Protein 5MPT (pdb70)

Radius of gyration: 21.92 Å; Cα contacts (8 Å, |Δi|>4): 708; chains: 1; bounding box: 62×50×44 Å

Organism: Monascus purpureus (NCBI:txid5098)

Structure (mmCIF, N/CA/C/O backbone):
data_5MPT
#
_entry.id   5MPT
#
_cell.length_a   98.370
_cell.length_b   98.370
_cell.length_c   133.430
_cell.angle_alpha   90.00
_cell.angle_beta   90.00
_cell.angle_gamma   120.00
#
_symmetry.space_group_name_H-M   'H 3'
#
loop_
_entity.id
_entity.type
_entity.pdbx_description
1 polymer 'Citrinin polyketide synthase'
2 non-polymer S-ADENOSYL-L-HOMOCYSTEINE
3 non-polymer 1,2-ETHANEDIOL
4 water water
#
loop_
_atom_site.group_PDB
_atom_site.id
_atom_site.type_symbol
_atom_site.label_atom_id
_atom_site.label_alt_id
_atom_site.label_comp_id
_atom_site.label_asym_id
_atom_site.label_entity_id
_atom_site.label_seq_id
_atom_site.pdbx_PDB_ins_code
_atom_site.Cartn_x
_atom_site.Cartn_y
_atom_site.Cartn_z
_atom_site.occupancy
_atom_site.B_iso_or_equiv
_atom_site.auth_seq_id
_atom_site.auth_comp_id
_atom_site.auth_asym_id
_atom_site.auth_atom_id
_atom_site.pdbx_PDB_model_num
ATOM 1 N N . LEU A 1 7 ? 20.057 37.101 2.229 1.00 82.98 1785 LEU A N 1
ATOM 2 C CA . LEU A 1 7 ? 18.645 37.469 2.184 1.00 81.54 1785 LEU A CA 1
ATOM 3 C C . LEU A 1 7 ? 18.298 38.499 3.250 1.00 71.33 1785 LEU A C 1
ATOM 4 O O . LEU A 1 7 ? 17.834 38.159 4.345 1.00 69.39 1785 LEU A O 1
ATOM 19 N N . GLY A 1 8 ? 18.530 39.767 2.917 1.00 64.07 1786 GLY A N 1
ATOM 20 C CA . GLY A 1 8 ? 18.130 40.847 3.791 1.00 60.66 1786 GLY A CA 1
ATOM 21 C C . GLY A 1 8 ? 16.628 41.047 3.703 1.00 56.78 1786 GLY A C 1
ATOM 22 O O . GLY A 1 8 ? 16.074 41.223 2.612 1.00 53.45 1786 GLY A O 1
ATOM 26 N N . GLY A 1 9 ? 15.963 40.998 4.857 1.00 54.05 1787 GLY A N 1
ATOM 27 C CA . GLY A 1 9 ? 14.548 41.264 4.953 1.00 46.13 1787 GLY A CA 1
ATOM 28 C C . GLY A 1 9 ? 14.271 42.627 5.568 1.00 36.46 1787 GLY A C 1
ATOM 29 O O . GLY A 1 9 ? 15.152 43.327 6.072 1.00 34.52 1787 GLY A O 1
ATOM 33 N N . SER A 1 10 ? 12.991 42.978 5.529 1.00 30.74 1788 SER A N 1
ATOM 34 C CA . SER A 1 10 ? 12.526 44.252 6.039 1.00 28.85 1788 SER A CA 1
ATOM 35 C C . SER A 1 10 ? 12.836 44.388 7.535 1.00 24.65 1788 SER A C 1
ATOM 36 O O . SER A 1 10 ? 12.955 43.400 8.272 1.00 24.19 1788 SER A O 1
ATOM 44 N N . ILE A 1 11 ? 12.892 45.634 7.992 1.00 24.27 1789 ILE A N 1
ATOM 45 C CA . ILE A 1 11 ? 12.896 45.942 9.420 1.00 23.20 1789 ILE A CA 1
ATOM 46 C C . ILE A 1 11 ? 11.477 45.827 9.951 1.00 24.19 1789 ILE A C 1
ATOM 47 O O . ILE A 1 11 ? 10.530 46.313 9.316 1.00 28.38 1789 ILE A O 1
ATOM 63 N N . LEU A 1 12 ? 11.321 45.251 11.143 1.00 22.61 1790 LEU A N 1
ATOM 64 C CA . LEU A 1 12 ? 9.996 45.022 11.734 1.00 22.67 1790 LEU A CA 1
ATOM 65 C C . LEU A 1 12 ? 10.038 45.433 13.198 1.00 22.84 1790 LEU A C 1
ATOM 66 O O . LEU A 1 12 ? 10.269 44.609 14.084 1.00 24.89 1790 LEU A O 1
ATOM 82 N N . PRO A 1 13 ? 9.896 46.731 13.483 1.00 22.95 1791 PRO A N 1
ATOM 83 C CA . PRO A 1 13 ? 9.954 47.180 14.882 1.00 24.96 1791 PRO A CA 1
ATOM 84 C C . PRO A 1 13 ? 8.803 46.602 15.701 1.00 25.06 1791 PRO A C 1
ATOM 85 O O . PRO A 1 13 ? 7.673 46.461 15.214 1.00 24.35 1791 PRO A O 1
ATOM 96 N N . LYS A 1 14 ? 9.088 46.281 16.972 1.00 25.18 1792 LYS A N 1
ATOM 97 C CA . LYS A 1 14 ? 8.037 45.766 17.841 1.00 28.57 1792 LYS A CA 1
ATOM 98 C C . LYS A 1 14 ? 6.870 46.752 17.968 1.00 26.51 1792 LYS A C 1
ATOM 99 O O . LYS A 1 14 ? 5.709 46.321 18.027 1.00 27.75 1792 LYS A O 1
ATOM 118 N N . SER A 1 15 ? 7.142 48.068 17.982 1.00 27.52 1793 SER A N 1
ATOM 119 C CA . SER A 1 15 ? 6.070 49.053 18.179 1.00 28.01 1793 SER A CA 1
ATOM 120 C C . SER A 1 15 ? 5.076 49.033 17.031 1.00 25.82 1793 SER A C 1
ATOM 121 O O . SER A 1 15 ? 3.893 49.305 17.236 1.00 27.30 1793 SER A O 1
ATOM 129 N N . ALA A 1 16 ? 5.540 48.750 15.816 1.00 22.59 1794 ALA A N 1
ATOM 130 C CA . ALA A 1 16 ? 4.649 48.659 14.671 1.00 22.41 1794 ALA A CA 1
ATOM 131 C C . ALA A 1 16 ? 3.658 47.526 14.856 1.00 22.95 1794 ALA A C 1
ATOM 132 O O . ALA A 1 16 ? 2.466 47.671 14.551 1.00 25.40 1794 ALA A O 1
ATOM 139 N N . ILE A 1 17 ? 4.138 46.396 15.350 1.00 21.29 1795 ILE A N 1
ATOM 140 C CA . ILE A 1 17 ? 3.249 45.266 15.578 1.00 21.66 1795 ILE A CA 1
ATOM 141 C C . ILE A 1 17 ? 2.246 45.596 16.669 1.00 22.15 1795 ILE A C 1
ATOM 142 O O . ILE A 1 17 ? 1.034 45.396 16.514 1.00 23.78 1795 ILE A O 1
ATOM 158 N N . LEU A 1 18 ? 2.747 46.031 17.821 1.00 24.52 1796 LEU A N 1
ATOM 159 C CA . LEU A 1 18 ? 1.887 46.227 18.979 1.00 25.36 1796 LEU A CA 1
ATOM 160 C C . LEU A 1 18 ? 0.901 47.368 18.769 1.00 25.93 1796 LEU A C 1
ATOM 161 O O . LEU A 1 18 ? -0.252 47.288 19.218 1.00 26.90 1796 LEU A O 1
ATOM 177 N N . ASP A 1 19 ? 1.330 48.454 18.114 1.00 24.16 1797 ASP A N 1
ATOM 178 C CA . ASP A 1 19 ? 0.410 49.547 17.869 1.00 26.17 1797 ASP A CA 1
ATOM 179 C C . ASP A 1 19 ? -0.645 49.167 16.841 1.00 24.88 1797 ASP A C 1
ATOM 180 O O . ASP A 1 19 ? -1.825 49.486 17.015 1.00 25.48 1797 ASP A O 1
ATOM 189 N N . ALA A 1 20 ? -0.248 48.495 15.764 1.00 25.39 1798 ALA A N 1
ATOM 190 C CA . ALA A 1 20 ? -1.239 48.026 14.804 1.00 24.84 1798 ALA A CA 1
ATOM 191 C C . ALA A 1 20 ? -2.209 47.038 15.440 1.00 23.54 1798 ALA A C 1
ATOM 192 O O . ALA A 1 20 ? -3.419 47.091 15.179 1.00 24.35 1798 ALA A O 1
ATOM 199 N N . PHE A 1 21 ? -1.708 46.095 16.245 1.00 22.67 1799 PHE A N 1
ATOM 200 C CA . PHE A 1 21 ? -2.625 45.116 16.817 1.00 22.95 1799 PHE A CA 1
ATOM 201 C C . PHE A 1 21 ? -3.604 45.775 17.771 1.00 24.21 1799 PHE A C 1
ATOM 202 O O . PHE A 1 21 ? -4.793 45.425 17.788 1.00 23.44 1799 PHE A O 1
ATOM 219 N N . ARG A 1 22 ? -3.131 46.734 18.569 1.00 26.02 1800 ARG A N 1
ATOM 220 C CA . ARG A 1 22 ? -4.032 47.394 19.500 1.00 26.41 1800 ARG A CA 1
ATOM 221 C C . ARG A 1 22 ? -5.163 48.077 18.749 1.00 24.69 1800 ARG A C 1
ATOM 222 O O . ARG A 1 22 ? -6.342 47.928 19.106 1.00 24.63 1800 ARG A O 1
ATOM 243 N N . ILE A 1 23 ? -4.830 48.776 17.662 1.00 25.77 1801 ILE A N 1
ATOM 244 C CA . ILE A 1 23 ? -5.854 49.447 16.858 1.00 25.92 1801 ILE A CA 1
ATOM 245 C C . ILE A 1 23 ? -6.862 48.438 16.318 1.00 24.59 1801 ILE A C 1
ATOM 246 O O . ILE A 1 23 ? -8.075 48.656 16.374 1.00 25.35 1801 ILE A O 1
ATOM 262 N N . ALA A 1 24 ? -6.376 47.319 15.767 1.00 22.88 1802 ALA A N 1
ATOM 263 C CA . ALA A 1 24 ? -7.282 46.322 15.219 1.00 22.95 1802 ALA A CA 1
ATOM 264 C C . ALA A 1 24 ? -8.151 45.724 16.322 1.00 23.34 1802 ALA A C 1
ATOM 265 O O . ALA A 1 24 ? -9.389 45.636 16.190 1.00 21.28 1802 ALA A O 1
ATOM 272 N N . LYS A 1 25 ? -7.521 45.406 17.457 1.00 22.81 1803 LYS A N 1
ATOM 273 C CA . LYS A 1 25 ? -8.207 44.794 18.590 1.00 23.66 1803 LYS A CA 1
ATOM 274 C C . LYS A 1 25 ? -9.368 45.660 19.055 1.00 23.24 1803 LYS A C 1
ATOM 275 O O . LYS A 1 25 ? -10.469 45.157 19.305 1.00 23.42 1803 LYS A O 1
ATOM 294 N N . GLU A 1 26 ? -9.135 46.960 19.209 1.00 25.34 1804 GLU A N 1
ATOM 295 C CA . GLU A 1 26 ? -10.210 47.817 19.705 1.00 26.67 1804 GLU A CA 1
ATOM 296 C C . GLU A 1 26 ? -11.373 47.940 18.731 1.00 26.91 1804 GLU A C 1
ATOM 297 O O . GLU A 1 26 ? -12.446 48.348 19.151 1.00 29.25 1804 GLU A O 1
ATOM 309 N N . ALA A 1 27 ? -11.192 47.584 17.463 1.00 23.64 1805 ALA A N 1
ATOM 310 C CA . ALA A 1 27 ? -12.239 47.665 16.457 1.00 22.91 1805 ALA A CA 1
ATOM 311 C C . ALA A 1 27 ? -12.969 46.336 16.255 1.00 22.72 1805 ALA A C 1
ATOM 312 O O . ALA A 1 27 ? -13.752 46.228 15.310 1.00 22.61 1805 ALA A O 1
ATOM 319 N N . THR A 1 28 ? -12.712 45.326 17.094 1.00 23.04 1806 THR A N 1
ATOM 320 C CA . THR A 1 28 ? -13.302 43.998 16.888 1.00 21.31 1806 THR A CA 1
ATOM 321 C C . THR A 1 28 ? -14.825 44.055 16.718 1.00 21.24 1806 THR A C 1
ATOM 322 O O . THR A 1 28 ? -15.363 43.511 15.751 1.00 21.30 1806 THR A O 1
ATOM 333 N N . ASP A 1 29 ? -15.528 44.707 17.648 1.00 21.00 1807 ASP A N 1
ATOM 334 C CA . ASP A 1 29 ? -16.987 44.816 17.570 1.00 22.01 1807 ASP A CA 1
ATOM 335 C C . ASP A 1 29 ? -17.432 45.562 16.322 1.00 21.71 1807 ASP A C 1
ATOM 336 O O . ASP A 1 29 ? -18.457 45.226 15.717 1.00 24.38 1807 ASP A O 1
ATOM 345 N N . ASP A 1 30 ? -16.648 46.553 15.903 1.00 21.67 1808 ASP A N 1
ATOM 346 C CA . ASP A 1 30 ? -16.921 47.243 14.650 1.00 22.38 1808 ASP A CA 1
ATOM 347 C C . ASP A 1 30 ? -16.842 46.303 13.464 1.00 19.43 1808 ASP A C 1
ATOM 348 O O . ASP A 1 30 ? -17.649 46.414 12.536 1.00 21.44 1808 ASP A O 1
ATOM 357 N N . PHE A 1 31 ? -15.831 45.414 13.431 1.00 20.39 1809 PHE A N 1
ATOM 358 C CA . PHE A 1 31 ? -15.743 44.477 12.312 1.00 19.68 1809 PHE A CA 1
ATOM 359 C C . PHE A 1 31 ? -16.911 43.498 12.316 1.00 20.25 1809 PHE A C 1
ATOM 360 O O . PHE A 1 31 ? -17.442 43.171 11.254 1.00 17.50 1809 PHE A O 1
ATOM 377 N N . ILE A 1 32 ? -17.350 43.071 13.505 1.00 18.51 1810 ILE A N 1
ATOM 378 C CA . ILE A 1 32 ? -18.467 42.141 13.631 1.00 18.93 1810 ILE A CA 1
ATOM 379 C C . ILE A 1 32 ? -19.747 42.773 13.089 1.00 20.14 1810 ILE A C 1
ATOM 380 O O . ILE A 1 32 ? -20.492 42.157 12.317 1.00 21.75 1810 ILE A O 1
ATOM 396 N N . LEU A 1 33 ? -20.021 44.020 13.480 1.00 21.46 1811 LEU A N 1
ATOM 397 C CA . LEU A 1 33 ? -21.214 44.702 12.990 1.00 23.24 1811 LEU A CA 1
ATOM 398 C C . LEU A 1 33 ? -21.127 44.966 11.488 1.00 23.09 1811 LEU A C 1
ATOM 399 O O . LEU A 1 33 ? -22.072 44.682 10.741 1.00 23.09 1811 LEU A O 1
ATOM 415 N N . ASN A 1 34 ? -20.017 45.543 11.031 1.00 23.61 1812 ASN A N 1
ATOM 416 C CA . ASN A 1 34 ? -19.881 45.880 9.618 1.00 24.56 1812 ASN A CA 1
ATOM 417 C C . ASN A 1 34 ? -19.990 44.652 8.736 1.00 22.51 1812 ASN A C 1
ATOM 418 O O . ASN A 1 34 ? -20.583 44.694 7.649 1.00 24.17 1812 ASN A O 1
ATOM 429 N N . GLY A 1 35 ? -19.404 43.564 9.173 1.00 22.71 1813 GLY A N 1
ATOM 430 C CA . GLY A 1 35 ? -19.398 42.341 8.407 1.00 22.67 1813 GLY A CA 1
ATOM 431 C C . GLY A 1 35 ? -20.650 41.530 8.486 1.00 24.09 1813 GLY A C 1
ATOM 432 O O . GLY A 1 35 ? -20.637 40.420 7.964 1.00 27.11 1813 GLY A O 1
ATOM 436 N N . GLN A 1 36 ? -21.706 42.060 9.097 1.00 25.14 1814 GLN A N 1
ATOM 437 C CA . GLN A 1 36 ? -23.021 41.440 9.130 1.00 26.74 1814 GLN A CA 1
ATOM 438 C C . GLN A 1 36 ? -23.056 40.168 9.982 1.00 26.36 1814 GLN A C 1
ATOM 439 O O . GLN A 1 36 ? -23.877 39.279 9.746 1.00 26.26 1814 GLN A O 1
ATOM 453 N N . LEU A 1 37 ? -22.209 40.118 11.009 1.00 24.75 1815 LEU A N 1
ATOM 454 C CA . LEU A 1 37 ? -22.194 39.081 12.026 1.00 23.69 1815 LEU A CA 1
ATOM 455 C C . LEU A 1 37 ? -22.854 39.514 13.337 1.00 24.00 1815 LEU A C 1
ATOM 456 O O . LEU A 1 37 ? -22.893 38.734 14.285 1.00 24.26 1815 LEU A O 1
ATOM 472 N N . GLY A 1 38 ? -23.391 40.729 13.424 1.00 23.59 1816 GLY A N 1
ATOM 473 C CA . GLY A 1 38 ? -23.860 41.180 14.722 1.00 22.84 1816 GLY A CA 1
ATOM 474 C C . GLY A 1 38 ? -25.159 40.584 15.224 1.00 25.50 1816 GLY A C 1
ATOM 475 O O . GLY A 1 38 ? -25.516 40.834 16.376 1.00 26.63 1816 GLY A O 1
ATOM 479 N N . THR A 1 39 ? -25.832 39.737 14.457 1.00 28.21 1817 THR A N 1
ATOM 480 C CA . THR A 1 39 ? -26.954 38.975 14.989 1.00 27.58 1817 THR A CA 1
ATOM 481 C C . THR A 1 39 ? -26.670 37.497 14.982 1.00 26.48 1817 THR A C 1
ATOM 482 O O . THR A 1 39 ? -27.593 36.708 15.216 1.00 24.73 1817 THR A O 1
ATOM 493 N N . TYR A 1 40 ? -25.427 37.095 14.727 1.00 24.53 1818 TYR A N 1
ATOM 494 C CA . TYR A 1 40 ? -25.173 35.684 14.437 1.00 25.30 1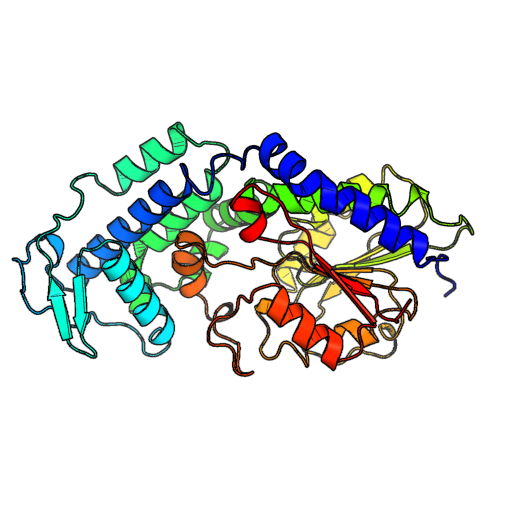818 TYR A CA 1
ATOM 495 C C . TYR A 1 40 ? -25.400 34.801 15.659 1.00 26.89 1818 TYR A C 1
ATOM 496 O O . TYR A 1 40 ? -26.055 33.756 15.562 1.00 28.58 1818 TYR A O 1
ATOM 514 N N . TYR A 1 41 ? -24.840 35.176 16.811 1.00 28.17 1819 TYR A N 1
ATOM 515 C CA . TYR A 1 41 ? -24.955 34.306 17.981 1.00 30.10 1819 TYR A CA 1
ATOM 516 C C . TYR A 1 41 ? -26.402 34.170 18.430 1.00 29.74 1819 TYR A C 1
ATOM 517 O O . TYR A 1 41 ? -26.882 33.058 18.706 1.00 31.05 1819 TYR A O 1
ATOM 535 N N . ASN A 1 42 ? -27.131 35.273 18.486 1.00 27.54 1820 ASN A N 1
ATOM 536 C CA . ASN A 1 42 ? -28.475 35.238 19.050 1.00 27.57 1820 ASN A CA 1
ATOM 537 C C . ASN A 1 42 ? -29.565 34.930 18.045 1.00 30.64 1820 ASN A C 1
ATOM 538 O O . ASN A 1 42 ? -30.637 34.481 18.451 1.00 31.12 1820 ASN A O 1
ATOM 549 N N . GLU A 1 43 ? -29.348 35.179 16.752 1.00 31.45 1821 GLU A N 1
ATOM 550 C CA . GLU A 1 43 ? -30.435 34.999 15.788 1.00 29.70 1821 GLU A CA 1
ATOM 551 C C . GLU A 1 43 ? -30.180 33.957 14.703 1.00 28.53 1821 GLU A C 1
ATOM 552 O O . GLU A 1 43 ? -31.134 33.353 14.227 1.00 32.26 1821 GLU A O 1
ATOM 564 N N . VAL A 1 44 ? -28.945 33.729 14.289 1.00 25.86 1822 VAL A N 1
ATOM 565 C CA . VAL A 1 44 ? -28.644 32.808 13.207 1.00 26.55 1822 VAL A CA 1
ATOM 566 C C . VAL A 1 44 ? -28.300 31.444 13.755 1.00 26.74 1822 VAL A C 1
ATOM 567 O O . VAL A 1 44 ? -28.889 30.443 13.343 1.00 26.60 1822 VAL A O 1
ATOM 580 N N . MET A 1 45 ? -27.423 31.406 14.757 1.00 26.90 1823 MET A N 1
ATOM 581 C CA . MET A 1 45 ? -26.946 30.124 15.274 1.00 26.65 1823 MET A CA 1
ATOM 582 C C . MET A 1 45 ? -28.045 29.257 15.876 1.00 23.96 1823 MET A C 1
ATOM 583 O O . MET A 1 45 ? -27.979 28.035 15.690 1.00 23.36 1823 MET A O 1
ATOM 597 N N . PRO A 1 46 ? -29.037 29.776 16.601 1.00 25.34 1824 PRO A N 1
ATOM 598 C CA . PRO A 1 46 ? -30.122 28.888 17.047 1.00 28.58 1824 PRO A CA 1
ATOM 599 C C . PRO A 1 46 ? -30.831 28.233 15.886 1.00 27.05 1824 PRO A C 1
ATOM 600 O O . PRO A 1 46 ? -31.282 27.085 16.011 1.00 28.64 1824 PRO A O 1
ATOM 611 N N . ARG A 1 47 ? -30.856 28.888 14.724 1.00 24.87 1825 ARG A N 1
ATOM 612 C CA . ARG A 1 47 ? -31.567 28.311 13.592 1.00 25.63 1825 ARG A CA 1
ATOM 613 C C . ARG A 1 47 ? -30.719 27.234 12.937 1.00 25.03 1825 ARG A C 1
ATOM 614 O O . ARG A 1 47 ? -31.233 26.181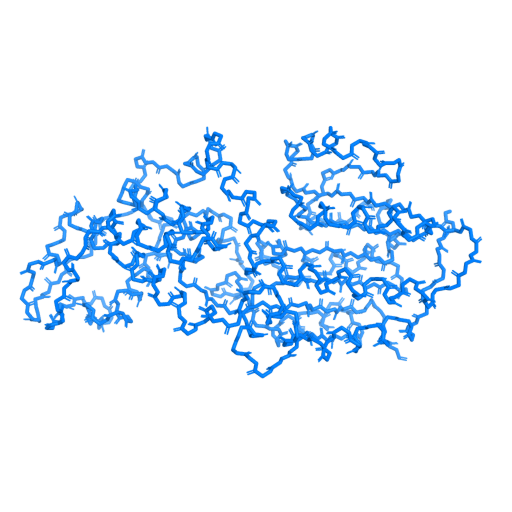 12.549 1.00 24.28 1825 ARG A O 1
ATOM 635 N N . SER A 1 48 ? -29.416 27.462 12.818 1.00 24.90 1826 SER A N 1
ATOM 636 C CA . SER A 1 48 ? -28.577 26.409 12.269 1.00 23.28 1826 SER A CA 1
ATOM 637 C C . SER A 1 48 ? -28.478 25.224 13.229 1.00 23.26 1826 SER A C 1
ATOM 638 O O . SER A 1 48 ? -28.429 24.078 12.788 1.00 22.10 1826 SER A O 1
ATOM 646 N N . THR A 1 49 ? -28.476 25.484 14.543 1.00 24.24 1827 THR A N 1
ATOM 647 C CA . THR A 1 49 ? -28.465 24.391 15.513 1.00 23.66 1827 THR A CA 1
ATOM 648 C C . THR A 1 49 ? -29.751 23.591 15.417 1.00 23.36 1827 THR A C 1
ATOM 649 O O . THR A 1 49 ? -29.733 22.346 15.479 1.00 25.52 1827 THR A O 1
ATOM 660 N N . GLU A 1 50 ? -30.861 24.290 15.225 1.00 23.80 1828 GLU A N 1
ATOM 661 C CA . GLU A 1 50 ? -32.139 23.608 15.039 1.00 26.12 1828 GLU A CA 1
ATOM 662 C C . GLU A 1 50 ? -32.107 22.687 13.823 1.00 24.70 1828 GLU A C 1
ATOM 663 O O . GLU A 1 50 ? -32.665 21.582 13.848 1.00 24.83 1828 GLU A O 1
ATOM 675 N N . LEU A 1 51 ? -31.531 23.159 12.724 1.00 24.02 1829 LEU A N 1
ATOM 676 C CA . LEU A 1 51 ? -31.417 22.340 11.527 1.00 24.02 1829 LEU A CA 1
ATOM 677 C C . LEU A 1 51 ? -30.532 21.121 11.780 1.00 25.37 1829 LEU A C 1
ATOM 678 O O . LEU A 1 51 ? -30.854 20.012 11.344 1.00 25.86 1829 LEU A O 1
ATOM 694 N N . CYS A 1 52 ? -29.419 21.292 12.498 1.00 25.77 1830 CYS A N 1
ATOM 695 C CA . CYS A 1 52 ? -28.591 20.135 12.826 1.00 24.75 1830 CYS A CA 1
ATOM 696 C C . CYS A 1 52 ? -29.381 19.103 13.624 1.00 24.90 1830 CYS A C 1
ATOM 697 O O . CYS A 1 52 ? -29.326 17.886 13.350 1.00 24.72 1830 CYS A O 1
ATOM 705 N N . VAL A 1 53 ? -30.074 19.571 14.658 1.00 25.64 1831 VAL A N 1
ATOM 706 C CA . VAL A 1 53 ? -30.833 18.667 15.510 1.00 26.47 1831 VAL A CA 1
ATOM 707 C C . VAL A 1 53 ? -31.870 17.926 14.688 1.00 26.50 1831 VAL A C 1
ATOM 708 O O . VAL A 1 53 ? -32.035 16.719 14.834 1.00 22.52 1831 VAL A O 1
ATOM 721 N N . ALA A 1 54 ? -32.577 18.633 13.803 1.00 27.01 1832 ALA A N 1
ATOM 722 C CA . ALA A 1 54 ? -33.578 17.972 12.967 1.00 27.24 1832 ALA A CA 1
ATOM 723 C C . ALA A 1 54 ? -32.940 16.912 12.088 1.00 24.59 1832 ALA A C 1
ATOM 724 O O . ALA A 1 54 ? -33.487 15.814 11.923 1.00 23.36 1832 ALA A O 1
ATOM 731 N N . HIS A 1 55 ? -31.776 17.212 11.525 1.00 23.67 1833 HIS A N 1
ATOM 732 C CA . HIS A 1 55 ? -31.060 16.218 10.734 1.00 23.39 1833 HIS A CA 1
ATOM 733 C C . HIS A 1 55 ? -30.662 15.017 11.579 1.00 23.62 1833 HIS A C 1
ATOM 734 O O . HIS A 1 55 ? -30.714 13.873 11.118 1.00 22.51 1833 HIS A O 1
ATOM 748 N N . ILE A 1 56 ? -30.288 15.256 12.830 1.00 24.93 1834 ILE A N 1
ATOM 749 C CA . ILE A 1 56 ? -29.907 14.163 13.717 1.00 25.42 1834 ILE A CA 1
ATOM 750 C C . ILE A 1 56 ? -31.109 13.282 14.012 1.00 23.09 1834 ILE A C 1
ATOM 751 O O . ILE A 1 56 ? -31.036 12.048 13.938 1.00 22.90 1834 ILE A O 1
ATOM 767 N N . VAL A 1 57 ? -32.253 13.908 14.312 1.00 22.53 1835 VAL A N 1
ATOM 768 C CA . VAL A 1 57 ? -33.458 13.154 14.600 1.00 22.55 1835 VAL A CA 1
ATOM 769 C C . VAL A 1 57 ? -33.823 12.271 13.408 1.00 23.99 1835 VAL A C 1
ATOM 770 O O . VAL A 1 57 ? -34.123 11.080 13.560 1.00 23.07 1835 VAL A O 1
ATOM 783 N N . ASN A 1 58 ? -33.748 12.838 12.200 1.00 24.20 1836 ASN A N 1
ATOM 784 C CA . ASN A 1 58 ? -34.018 12.063 10.997 1.00 24.78 1836 ASN A CA 1
ATOM 785 C C . ASN A 1 58 ? -33.067 10.882 10.853 1.00 25.15 1836 ASN A C 1
ATOM 786 O O . ASN A 1 58 ? -33.493 9.792 10.465 1.00 28.33 1836 ASN A O 1
ATOM 797 N N . ALA A 1 59 ? -31.772 11.086 11.119 1.00 24.80 1837 ALA A N 1
ATOM 798 C CA . ALA A 1 59 ? -30.807 9.997 11.015 1.00 24.11 1837 ALA A CA 1
ATOM 799 C C . ALA A 1 59 ? -31.100 8.902 12.039 1.00 25.10 1837 ALA A C 1
ATOM 800 O O . ALA A 1 59 ? -30.992 7.702 11.752 1.00 25.35 1837 ALA A O 1
ATOM 807 N N . PHE A 1 60 ? -31.450 9.308 13.253 1.00 25.08 1838 PHE A N 1
ATOM 808 C CA . PHE A 1 60 ? -31.753 8.361 14.310 1.00 24.54 1838 PHE A CA 1
ATOM 809 C C . PHE A 1 60 ? -32.948 7.484 13.940 1.00 24.05 1838 PHE A C 1
ATOM 810 O O . PHE A 1 60 ? -32.920 6.249 14.106 1.00 23.23 1838 PHE A O 1
ATOM 827 N N . GLU A 1 61 ? -33.994 8.101 13.402 1.00 24.38 1839 GLU A N 1
ATOM 828 C CA . GLU A 1 61 ? -35.158 7.359 12.933 1.00 28.64 1839 GLU A CA 1
ATOM 829 C C . GLU A 1 61 ? -34.743 6.336 11.868 1.00 27.81 1839 GLU A C 1
ATOM 830 O O . GLU A 1 61 ? -35.132 5.149 11.915 1.00 25.44 1839 GLU A O 1
ATOM 842 N N . GLN A 1 62 ? -33.925 6.786 10.912 1.00 28.17 1840 GLN A N 1
ATOM 843 C CA . GLN A 1 62 ? -33.402 5.911 9.868 1.00 26.82 1840 GLN A CA 1
ATOM 844 C C . GLN A 1 62 ? -32.597 4.756 10.440 1.00 25.83 1840 GLN A C 1
ATOM 845 O O . GLN A 1 62 ? -32.622 3.643 9.887 1.00 28.23 1840 GLN A O 1
ATOM 859 N N . LEU A 1 63 ? -31.911 4.978 11.559 1.00 26.13 1841 LEU A N 1
ATOM 860 C CA . LEU A 1 63 ? -31.096 3.948 12.186 1.00 26.28 1841 LEU A CA 1
ATOM 861 C C . LEU A 1 63 ? -31.862 3.145 13.231 1.00 27.43 1841 LEU A C 1
ATOM 862 O O . LEU A 1 63 ? -31.243 2.423 14.013 1.00 27.45 1841 LEU A O 1
ATOM 878 N N . GLY A 1 64 ? -33.185 3.271 13.280 1.00 27.97 1842 GLY A N 1
ATOM 879 C CA . GLY A 1 64 ? -33.993 2.422 14.130 1.00 29.00 1842 GLY A CA 1
ATOM 880 C C . GLY A 1 64 ? -34.257 2.949 15.518 1.00 28.00 1842 GLY A C 1
ATOM 881 O O . GLY A 1 64 ? -34.740 2.188 16.367 1.00 28.86 1842 GLY A O 1
ATOM 885 N N . CYS A 1 65 ? -33.974 4.229 15.764 1.00 26.24 1843 CYS A N 1
ATOM 886 C CA . CYS A 1 65 ? -34.289 4.889 17.026 1.00 26.51 1843 CYS A CA 1
ATOM 887 C C . CYS A 1 65 ? -35.539 5.728 16.849 1.00 28.27 1843 CYS A C 1
ATOM 888 O O . CYS A 1 65 ? -35.473 6.790 16.199 1.00 28.71 1843 CYS A O 1
ATOM 896 N N . PRO A 1 66 ? -36.688 5.341 17.465 1.00 31.88 1844 PRO A N 1
ATOM 897 C CA . PRO A 1 66 ? -37.984 6.000 17.255 1.00 33.69 1844 PRO A CA 1
ATOM 898 C C . PRO A 1 66 ? -38.141 7.275 18.069 1.00 35.80 1844 PRO A C 1
ATOM 899 O O . PRO A 1 66 ? -39.151 7.492 18.739 1.00 37.85 1844 PRO A O 1
ATOM 910 N N . ILE A 1 67 ? -37.123 8.128 18.015 1.00 31.66 1845 ILE A N 1
ATOM 911 C CA . ILE A 1 67 ? -37.080 9.283 18.898 1.00 32.61 1845 ILE A CA 1
ATOM 912 C C . ILE A 1 67 ? -38.250 10.217 18.618 1.00 33.95 1845 ILE A C 1
ATOM 913 O O . ILE A 1 67 ? -38.778 10.852 19.537 1.00 39.43 1845 ILE A O 1
ATOM 929 N N . ARG A 1 68 ? -38.702 10.291 17.367 1.00 35.23 1846 ARG A N 1
ATOM 930 C CA . ARG A 1 68 ? -39.768 11.223 17.039 1.00 39.63 1846 ARG A CA 1
ATOM 931 C C . ARG A 1 68 ? -41.078 10.825 17.705 1.00 39.58 1846 ARG A C 1
ATOM 932 O O . ARG A 1 68 ? -41.876 11.690 18.065 1.00 38.91 1846 ARG A O 1
ATOM 953 N N . SER A 1 69 ? -41.312 9.528 17.893 1.00 38.80 1847 SER A N 1
ATOM 954 C CA . SER A 1 69 ? -42.574 9.045 18.433 1.00 38.92 1847 SER A CA 1
ATOM 955 C C . SER A 1 69 ? -42.465 8.534 19.861 1.00 39.24 1847 SER A C 1
ATOM 956 O O . SER A 1 69 ? -43.485 8.154 20.450 1.00 39.54 1847 SER A O 1
ATOM 964 N N . ALA A 1 70 ? -41.268 8.528 20.436 1.00 37.91 1848 ALA A N 1
ATOM 965 C CA . ALA A 1 70 ? -41.062 7.951 21.756 1.00 38.22 1848 ALA A CA 1
ATOM 966 C C . ALA A 1 70 ? -41.782 8.763 22.820 1.00 39.38 1848 ALA A C 1
ATOM 967 O O . ALA A 1 70 ? -41.817 9.999 22.774 1.00 38.72 1848 ALA A O 1
ATOM 974 N N . ALA A 1 71 ? -42.342 8.060 23.797 1.00 43.75 1849 ALA A N 1
ATOM 975 C CA . ALA A 1 71 ? -43.041 8.721 24.883 1.00 45.40 1849 ALA A CA 1
ATOM 976 C C . ALA A 1 71 ? -42.043 9.266 25.898 1.00 45.58 1849 ALA A C 1
ATOM 977 O O . ALA A 1 71 ? -40.857 8.930 25.893 1.00 42.48 1849 ALA A O 1
ATOM 984 N N . ALA A 1 72 ? -42.541 10.119 26.784 1.00 49.10 1850 ALA A N 1
ATOM 985 C CA . ALA A 1 72 ? -41.700 10.644 27.844 1.00 53.24 1850 ALA A CA 1
ATOM 986 C C . ALA A 1 72 ? -41.170 9.498 28.697 1.00 52.53 1850 ALA A C 1
ATOM 987 O O . ALA A 1 72 ? -41.912 8.576 29.052 1.00 50.86 1850 ALA A O 1
ATOM 994 N N . TYR A 1 73 ? -39.871 9.549 28.986 1.00 52.62 1851 TYR A N 1
ATOM 995 C CA . TYR A 1 73 ? -39.107 8.629 29.831 1.00 53.75 1851 TYR A CA 1
ATOM 996 C C . TYR A 1 73 ? -38.792 7.317 29.119 1.00 47.55 1851 TYR A C 1
ATOM 997 O O . TYR A 1 73 ? -38.123 6.452 29.712 1.00 47.41 1851 TYR A O 1
ATOM 1015 N N . GLN A 1 74 ? -39.211 7.144 27.868 1.00 42.92 1852 GLN A N 1
ATOM 1016 C CA . GLN A 1 74 ? -38.855 5.947 27.120 1.00 40.88 1852 GLN A CA 1
ATOM 1017 C C . GLN A 1 74 ? -37.343 5.788 27.005 1.00 41.98 1852 GLN A C 1
ATOM 1018 O O . GLN A 1 74 ? -36.628 6.716 26.609 1.00 43.50 1852 GLN A O 1
ATOM 1032 N N . ARG A 1 75 ? -36.855 4.599 27.340 1.00 42.08 1853 ARG A N 1
ATOM 1033 C CA . ARG A 1 75 ? -35.443 4.289 27.153 1.00 43.87 1853 ARG A CA 1
ATOM 1034 C C . ARG A 1 75 ? -35.151 4.120 25.667 1.00 41.41 1853 ARG A C 1
ATOM 1035 O O . ARG A 1 75 ? -35.872 3.416 24.954 1.00 39.30 1853 ARG A O 1
ATOM 1056 N N . LEU A 1 76 ? -34.103 4.787 25.199 1.00 40.94 1854 LEU A N 1
ATOM 1057 C CA . LEU A 1 76 ? -33.686 4.737 23.807 1.00 39.71 1854 LEU A CA 1
ATOM 1058 C C . LEU A 1 76 ? -32.363 3.998 23.713 1.00 39.22 1854 LEU A C 1
ATOM 1059 O O . LEU A 1 76 ? -31.439 4.257 24.495 1.00 40.13 1854 LEU A O 1
ATOM 1075 N N . GLU A 1 77 ? -32.271 3.080 22.754 1.00 38.65 1855 GLU A N 1
ATOM 1076 C CA . GLU A 1 77 ? -31.014 2.398 22.511 1.00 41.87 1855 GLU A CA 1
ATOM 1077 C C . GLU A 1 77 ? -30.075 3.285 21.706 1.00 35.65 1855 GLU A C 1
ATOM 1078 O O . GLU A 1 77 ? -30.504 4.137 20.922 1.00 33.03 1855 GLU A O 1
ATOM 1090 N N . ARG A 1 78 ? -28.781 3.112 21.942 1.00 33.60 1856 ARG A N 1
ATOM 1091 C CA . ARG A 1 78 ? -27.792 3.840 21.169 1.00 33.14 1856 ARG A CA 1
ATOM 1092 C C . ARG A 1 78 ? -27.905 3.448 19.704 1.00 31.50 1856 ARG A C 1
ATOM 1093 O O . ARG A 1 78 ? -28.117 2.279 19.377 1.00 35.13 1856 ARG A O 1
ATOM 1114 N N . VAL A 1 79 ? -27.734 4.418 18.813 1.00 27.42 1857 VAL A N 1
ATOM 1115 C CA . VAL A 1 79 ? -27.757 4.130 17.382 1.00 26.69 1857 VAL A CA 1
ATOM 1116 C C . VAL A 1 79 ? -26.446 3.469 16.962 1.00 28.41 1857 VAL A C 1
ATOM 1117 O O . VAL A 1 79 ? -25.434 3.631 17.649 1.00 26.70 1857 VAL A O 1
ATOM 1130 N N . PRO A 1 80 ? -26.428 2.718 15.861 1.00 32.17 1858 PRO A N 1
ATOM 1131 C CA . PRO A 1 80 ? -25.167 2.159 15.358 1.00 30.63 1858 PRO A CA 1
ATOM 1132 C C . PRO A 1 80 ? -24.292 3.202 14.687 1.00 26.66 1858 PRO A C 1
ATOM 1133 O O . PRO A 1 80 ? -24.781 4.169 14.094 1.00 26.11 1858 PRO A O 1
ATOM 1144 N N . TYR A 1 81 ? -22.982 2.969 14.760 1.00 23.60 1859 TYR A N 1
ATOM 1145 C CA . TYR A 1 81 ? -22.027 3.856 14.111 1.00 25.32 1859 TYR A CA 1
ATOM 1146 C C . TYR A 1 81 ? -20.656 3.222 14.212 1.00 24.39 1859 TYR A C 1
ATOM 1147 O O . TYR A 1 81 ? -20.418 2.334 15.043 1.00 25.36 1859 TYR A O 1
ATOM 1165 N N . LEU A 1 82 ? -19.772 3.679 13.332 1.00 25.27 1860 LEU A N 1
ATOM 1166 C CA . LEU A 1 82 ? -18.409 3.168 13.275 1.00 25.84 1860 LEU A CA 1
ATOM 1167 C C . LEU A 1 82 ? -17.647 3.545 14.540 1.00 25.11 1860 LEU A C 1
ATOM 1168 O O . LEU A 1 82 ? -17.829 4.641 15.062 1.00 23.03 1860 LEU A O 1
ATOM 1184 N N . PRO A 1 83 ? -16.782 2.668 15.047 1.00 26.35 1861 PRO A N 1
ATOM 1185 C CA . PRO A 1 83 ? -16.026 3.017 16.259 1.00 28.85 1861 PRO A CA 1
ATOM 1186 C C . PRO A 1 83 ? -15.296 4.344 16.183 1.00 25.81 1861 PRO A C 1
ATOM 1187 O O . PRO A 1 83 ? -15.174 5.007 17.214 1.00 27.13 1861 PRO A O 1
ATOM 1198 N N . LYS A 1 84 ? -14.766 4.730 15.016 1.00 23.78 1862 LYS A N 1
ATOM 1199 C CA . LYS A 1 84 ? -13.997 5.972 14.942 1.00 25.42 1862 LYS A CA 1
ATOM 1200 C C . LYS A 1 84 ? -14.845 7.191 15.244 1.00 26.23 1862 LYS A C 1
ATOM 1201 O O . LYS A 1 84 ? -14.294 8.290 15.407 1.00 26.82 1862 LYS A O 1
ATOM 1220 N N . HIS A 1 85 ? -16.168 7.031 15.306 1.00 25.58 1863 HIS A N 1
ATOM 1221 C CA . HIS A 1 85 ? -17.061 8.143 15.560 1.00 23.98 1863 HIS A CA 1
ATOM 1222 C C . HIS A 1 85 ? -17.505 8.238 17.019 1.00 25.18 1863 HIS A C 1
ATOM 1223 O O . HIS A 1 85 ? -18.333 9.090 17.340 1.00 25.28 1863 HIS A O 1
ATOM 1237 N N . GLU A 1 86 ? -16.918 7.451 17.920 1.00 27.36 1864 GLU A N 1
ATOM 1238 C CA . GLU A 1 86 ? -17.342 7.462 19.321 1.00 30.15 1864 GLU A CA 1
ATOM 1239 C C . GLU A 1 86 ? -17.330 8.865 19.923 1.00 30.24 1864 GLU A C 1
ATOM 1240 O O . GLU A 1 86 ? -18.315 9.284 20.530 1.00 31.72 1864 GLU A O 1
ATOM 1252 N N . ARG A 1 87 ? -16.205 9.589 19.825 1.00 30.07 1865 ARG A N 1
ATOM 1253 C CA . ARG A 1 87 ? -16.132 10.911 20.440 1.00 30.16 1865 ARG A CA 1
ATOM 1254 C C . ARG A 1 87 ? -17.144 11.865 19.811 1.00 31.52 1865 ARG A C 1
ATOM 1255 O O . ARG A 1 87 ? -17.831 12.621 20.513 1.00 33.96 1865 ARG A O 1
ATOM 1276 N N . PHE A 1 88 ? -17.221 11.861 18.479 1.00 26.32 1866 PHE A N 1
ATOM 1277 C CA . PHE A 1 88 ? -18.237 12.633 17.763 1.00 25.95 1866 PHE A CA 1
ATOM 1278 C C . PHE A 1 88 ? -19.649 12.293 18.234 1.00 28.20 1866 PHE A C 1
ATOM 1279 O O . PHE A 1 88 ? -20.460 13.189 18.516 1.00 28.92 1866 PHE A O 1
ATOM 1296 N N . MET A 1 89 ? -19.979 11.001 18.319 1.00 28.42 1867 MET A N 1
ATOM 1297 C CA . MET A 1 89 ? -21.355 10.686 18.646 1.00 25.23 1867 MET A CA 1
ATOM 1298 C C . MET A 1 89 ? -21.690 11.057 20.077 1.00 27.87 1867 MET A C 1
ATOM 1299 O O . MET A 1 89 ? -22.848 11.360 20.371 1.00 29.90 1867 MET A O 1
ATOM 1313 N N . ASN A 1 90 ? -20.710 11.063 20.976 1.00 28.89 1868 ASN A N 1
ATOM 1314 C CA . ASN A 1 90 ? -20.972 11.604 22.307 1.00 33.79 1868 ASN A CA 1
ATOM 1315 C C . ASN A 1 90 ? -21.290 13.099 22.241 1.00 34.36 1868 ASN A C 1
ATOM 1316 O O . ASN A 1 90 ? -22.135 13.598 22.997 1.00 37.08 1868 ASN A O 1
ATOM 1327 N N . LEU A 1 91 ? -20.641 13.828 21.330 1.00 31.70 1869 LEU A N 1
ATOM 1328 C CA . LEU A 1 91 ? -20.983 15.236 21.109 1.00 30.69 1869 LEU A CA 1
ATOM 1329 C C . LEU A 1 91 ? -22.376 15.364 20.494 1.00 28.00 1869 LEU A C 1
ATOM 1330 O O . LEU A 1 91 ? -23.157 16.240 20.883 1.00 28.12 1869 LEU A O 1
ATOM 1346 N N . ILE A 1 92 ? -22.711 14.468 19.558 1.00 26.56 1870 ILE A N 1
ATOM 1347 C CA . ILE A 1 92 ? -24.036 14.462 18.924 1.00 25.32 1870 ILE A CA 1
ATOM 1348 C C . ILE A 1 92 ? -25.135 14.231 19.956 1.00 27.42 1870 ILE A C 1
ATOM 1349 O O . ILE A 1 92 ? -26.185 14.898 19.939 1.00 26.80 1870 ILE A O 1
ATOM 1365 N N . TYR A 1 93 ? -24.958 13.220 20.812 1.00 28.69 1871 TYR A N 1
ATOM 1366 C CA . TYR A 1 93 ? -25.947 12.988 21.858 1.00 28.78 1871 TYR A CA 1
ATOM 1367 C C . TYR A 1 93 ? -26.013 14.173 22.800 1.00 29.66 1871 TYR A C 1
ATOM 1368 O O . TYR A 1 93 ? -27.085 14.511 23.318 1.00 31.91 1871 TYR A O 1
ATOM 1386 N N . GLY A 1 94 ? -24.866 14.776 23.073 1.00 30.05 1872 GLY A N 1
ATOM 1387 C CA . GLY A 1 94 ? -24.858 16.011 23.835 1.00 31.32 1872 GLY A CA 1
ATOM 1388 C C . GLY A 1 94 ? -25.726 17.080 23.211 1.00 31.79 1872 GLY A C 1
ATOM 1389 O O . GLY A 1 94 ? -26.457 17.787 23.913 1.00 32.33 1872 GLY A O 1
ATOM 1393 N N . LEU A 1 95 ? -25.644 17.241 21.890 1.00 29.93 1873 LEU A N 1
ATOM 1394 C CA . LEU A 1 95 ? -26.474 18.265 21.264 1.00 29.56 1873 LEU A CA 1
ATOM 1395 C C . LEU A 1 95 ? -27.949 17.934 21.438 1.00 28.02 1873 LEU A C 1
ATOM 1396 O O . LEU A 1 95 ? -28.766 18.818 21.708 1.00 28.76 1873 LEU A O 1
ATOM 1412 N N . LEU A 1 96 ? -28.312 16.659 21.289 1.00 28.53 1874 LEU A N 1
ATOM 1413 C CA . LEU A 1 96 ? -29.711 16.289 21.459 1.00 28.57 1874 LEU A CA 1
ATOM 1414 C C . LEU A 1 96 ? -30.170 16.570 22.879 1.00 31.00 1874 LEU A C 1
ATOM 1415 O O . LEU A 1 96 ? -31.323 16.965 23.103 1.00 30.93 1874 LEU A O 1
ATOM 1431 N N . GLU A 1 97 ? -29.285 16.357 23.857 1.00 33.27 1875 GLU A N 1
ATOM 1432 C CA . GLU A 1 97 ? -29.632 16.686 25.234 1.00 36.90 1875 GLU A CA 1
ATOM 1433 C C . GLU A 1 97 ? -29.785 18.192 25.410 1.00 35.18 1875 GLU A C 1
ATOM 1434 O O . GLU A 1 97 ? -30.748 18.654 26.038 1.00 34.13 1875 GLU A O 1
ATOM 1446 N N . GLU A 1 98 ? -28.865 18.982 24.848 1.00 36.59 1876 GLU A N 1
ATOM 1447 C CA . GLU A 1 98 ? -29.000 20.431 24.963 1.00 38.65 1876 GLU A CA 1
ATOM 1448 C C . GLU A 1 98 ? -30.302 20.920 24.344 1.00 36.03 1876 GLU A C 1
ATOM 1449 O O . GLU A 1 98 ? -30.874 21.907 24.816 1.00 36.28 1876 GLU A O 1
ATOM 1461 N N . ALA A 1 99 ? -30.772 20.260 23.287 1.00 33.80 1877 ALA A N 1
ATOM 1462 C CA . ALA A 1 99 ? -32.041 20.580 22.656 1.00 35.34 1877 ALA A CA 1
ATOM 1463 C C . ALA A 1 99 ? -33.219 20.050 23.453 1.00 35.30 1877 ALA A C 1
ATOM 1464 O O . ALA A 1 99 ? -34.368 20.260 23.049 1.00 34.14 1877 ALA A O 1
ATOM 1471 N N . ARG A 1 100 ? -32.945 19.356 24.560 1.00 36.37 1878 ARG A N 1
ATOM 1472 C CA . ARG A 1 100 ? -33.959 18.875 25.493 1.00 37.77 1878 ARG A CA 1
ATOM 1473 C C . ARG A 1 100 ? -34.861 17.812 24.871 1.00 36.99 1878 ARG A C 1
ATOM 1474 O O . ARG A 1 100 ? -36.005 17.642 25.289 1.00 38.76 1878 ARG A O 1
ATOM 1495 N N . LEU A 1 101 ? -34.348 17.067 23.891 1.00 33.85 1879 LEU A N 1
ATOM 1496 C CA . LEU A 1 101 ? -35.093 15.933 23.367 1.00 32.26 1879 LEU A CA 1
ATOM 1497 C C . LEU A 1 101 ? -34.799 14.662 24.134 1.00 33.19 1879 LEU A C 1
ATOM 1498 O O . LEU A 1 101 ? -35.658 13.772 24.198 1.00 32.26 1879 LEU A O 1
ATOM 1514 N N . ILE A 1 102 ? -33.595 14.545 24.695 1.00 33.78 1880 ILE A N 1
ATOM 1515 C CA . ILE A 1 102 ? -33.227 13.392 25.501 1.00 34.48 1880 ILE A CA 1
ATOM 1516 C C . ILE A 1 102 ? -32.657 13.879 26.823 1.00 36.09 1880 ILE A C 1
ATOM 1517 O O . ILE A 1 102 ? -32.211 15.022 26.956 1.00 35.14 1880 ILE A O 1
ATOM 1533 N N . ASP A 1 103 ? -32.713 12.989 27.808 1.00 41.04 1881 ASP A N 1
ATOM 1534 C CA . ASP A 1 103 ? -31.932 13.075 29.027 1.00 45.77 1881 ASP A CA 1
ATOM 1535 C C . ASP A 1 103 ? -30.933 11.931 29.012 1.00 46.20 1881 ASP A C 1
ATOM 1536 O O . ASP A 1 103 ? -31.270 10.796 28.645 1.00 41.39 1881 ASP A O 1
ATOM 1545 N N . ILE A 1 104 ? -29.702 12.241 29.383 1.00 53.12 1882 ILE A N 1
ATOM 1546 C CA . ILE A 1 104 ? -28.635 11.257 29.461 1.00 57.73 1882 ILE A CA 1
ATOM 1547 C C . ILE A 1 104 ? -28.334 11.013 30.930 1.00 61.36 1882 ILE A C 1
ATOM 1548 O O . ILE A 1 104 ? -28.326 11.951 31.737 1.00 62.83 1882 ILE A O 1
ATOM 1564 N N . ASN A 1 105 ? -28.103 9.749 31.278 1.00 62.83 1883 ASN A N 1
ATOM 1565 C CA . ASN A 1 105 ? -27.667 9.377 32.625 1.00 66.37 1883 ASN A CA 1
ATOM 1566 C C . ASN A 1 105 ? -26.605 8.295 32.457 1.00 61.60 1883 ASN A C 1
ATOM 1567 O O . ASN A 1 105 ? -26.908 7.099 32.490 1.00 59.22 1883 ASN A O 1
ATOM 1578 N N . GLY A 1 106 ? -25.367 8.723 32.270 1.00 62.53 1884 GLY A N 1
ATOM 1579 C CA . GLY A 1 106 ? -24.311 7.781 31.953 1.00 66.12 1884 GLY A CA 1
ATOM 1580 C C . GLY A 1 106 ? -24.606 7.097 30.634 1.00 70.43 1884 GLY A C 1
ATOM 1581 O O . GLY A 1 106 ? -24.648 7.729 29.572 1.00 73.28 1884 GLY A O 1
ATOM 1585 N N . SER A 1 107 ? -24.822 5.785 30.687 1.00 71.89 1885 SER A N 1
ATOM 1586 C CA . SER A 1 107 ? -25.115 5.030 29.480 1.00 75.03 1885 SER A CA 1
ATOM 1587 C C . SER A 1 107 ? -26.582 5.096 29.090 1.00 77.36 1885 SER A C 1
ATOM 1588 O O . SER A 1 107 ? -26.913 4.808 27.935 1.00 83.31 1885 SER A O 1
ATOM 1596 N N . GLU A 1 108 ? -27.462 5.458 30.021 1.00 71.24 1886 GLU A N 1
ATOM 1597 C CA . GLU A 1 108 ? -28.894 5.403 29.770 1.00 65.16 1886 GLU A CA 1
ATOM 1598 C C . GLU A 1 108 ? -29.371 6.674 29.076 1.00 55.72 1886 GLU A C 1
ATOM 1599 O O . GLU A 1 108 ? -29.134 7.785 29.557 1.00 56.81 1886 GLU A O 1
ATOM 1611 N N . ILE A 1 109 ? -30.041 6.499 27.942 1.00 48.60 1887 ILE A N 1
ATOM 1612 C CA . ILE A 1 109 ? -30.649 7.585 27.186 1.00 45.31 1887 ILE A CA 1
ATOM 1613 C C . ILE A 1 109 ? -32.158 7.455 27.319 1.00 42.26 1887 ILE A C 1
ATOM 1614 O O . ILE A 1 109 ? -32.716 6.389 27.056 1.00 41.37 1887 ILE A O 1
ATOM 1630 N N . THR A 1 110 ? -32.818 8.527 27.727 1.00 42.52 1888 THR A N 1
ATOM 1631 C CA . THR A 1 110 ? -34.264 8.511 27.873 1.00 47.31 1888 THR A CA 1
ATOM 1632 C C . THR A 1 110 ? -34.864 9.715 27.163 1.00 44.75 1888 THR A C 1
ATOM 1633 O O . THR A 1 110 ? -34.256 10.788 27.110 1.00 42.89 1888 THR A O 1
ATOM 1644 N N . ARG A 1 111 ? -36.050 9.518 26.600 1.00 44.00 1889 ARG A N 1
ATOM 1645 C CA . ARG A 1 111 ? -36.751 10.578 25.896 1.00 43.21 1889 ARG A CA 1
ATOM 1646 C C . ARG A 1 111 ? -37.388 11.532 26.900 1.00 43.94 1889 ARG A C 1
ATOM 1647 O O . ARG A 1 111 ? -37.818 11.114 27.979 1.00 46.18 1889 ARG A O 1
ATOM 1668 N N . THR A 1 112 ? -37.418 12.824 26.555 1.00 41.51 1890 THR A N 1
ATOM 1669 C CA . THR A 1 112 ? -38.102 13.820 27.367 1.00 39.31 1890 THR A CA 1
ATOM 1670 C C . THR A 1 112 ? -39.538 13.977 26.881 1.00 40.92 1890 THR A C 1
ATOM 1671 O O . THR A 1 112 ? -39.988 13.288 25.966 1.00 39.18 1890 THR A O 1
ATOM 1682 N N . SER A 1 113 ? -40.253 14.939 27.460 1.00 43.93 1891 SER A N 1
ATOM 1683 C CA . SER A 1 113 ? -41.585 15.318 27.011 1.00 42.85 1891 SER A CA 1
ATOM 1684 C C . SER A 1 113 ? -41.560 16.331 25.877 1.00 40.72 1891 SER A C 1
ATOM 1685 O O . SER A 1 113 ? -42.624 16.705 25.379 1.00 41.85 1891 SER A O 1
ATOM 1693 N N . VAL A 1 114 ? -40.388 16.795 25.461 1.00 38.45 1892 VAL A N 1
ATOM 1694 C CA . VAL A 1 114 ? -40.314 17.862 24.467 1.00 37.17 1892 VAL A CA 1
ATOM 1695 C C . VAL A 1 114 ? -40.551 17.302 23.069 1.00 36.98 1892 VAL A C 1
ATOM 1696 O O . VAL A 1 114 ? -39.783 16.446 22.609 1.00 34.76 1892 VAL A O 1
ATOM 1709 N N . PRO A 1 115 ? -41.545 17.793 22.334 1.00 39.94 1893 PRO A N 1
ATOM 1710 C CA . PRO A 1 115 ? -41.770 17.278 20.984 1.00 37.22 1893 PRO A CA 1
ATOM 1711 C C . PRO A 1 115 ? -40.692 17.728 20.004 1.00 37.14 1893 PRO A C 1
ATOM 1712 O O . PRO A 1 115 ? -40.166 18.849 20.061 1.00 34.00 1893 PRO A O 1
ATOM 1723 N N . VAL A 1 116 ? -40.315 16.781 19.143 1.00 40.30 1894 VAL A N 1
ATOM 1724 C CA . VAL A 1 116 ? -39.506 17.080 17.974 1.00 40.69 1894 VAL A CA 1
ATOM 1725 C C . VAL A 1 116 ? -40.225 18.112 17.121 1.00 40.23 1894 VAL A C 1
ATOM 1726 O O . VAL A 1 116 ? -41.457 18.110 17.011 1.00 37.41 1894 VAL A O 1
ATOM 1739 N N . SER A 1 117 ? -39.457 18.998 16.504 1.00 43.99 1895 SER A N 1
ATOM 1740 C CA . SER A 1 117 ? -40.045 19.973 15.602 1.00 43.94 1895 SER A CA 1
ATOM 1741 C C . SER A 1 117 ? -40.745 19.271 14.447 1.00 39.68 1895 SER A C 1
ATOM 1742 O O . SER A 1 117 ? -40.288 18.232 13.961 1.00 37.78 1895 SER A O 1
ATOM 1750 N N . THR A 1 118 ? -41.864 19.850 14.002 1.00 37.80 1896 THR A N 1
ATOM 1751 C CA . THR A 1 118 ? -42.621 19.288 12.895 1.00 37.39 1896 THR A CA 1
ATOM 1752 C C . THR A 1 118 ? -42.215 19.876 11.549 1.00 34.58 1896 THR A C 1
ATOM 1753 O O . THR A 1 118 ? -42.607 19.342 10.504 1.00 35.50 1896 THR A O 1
ATOM 1764 N N . LYS A 1 119 ? -41.401 20.913 11.538 1.00 32.58 1897 LYS A N 1
ATOM 1765 C CA . LYS A 1 119 ? -40.926 21.469 10.286 1.00 31.62 1897 LYS A CA 1
ATOM 1766 C C . LYS A 1 119 ? -39.868 20.547 9.704 1.00 29.77 1897 LYS A C 1
ATOM 1767 O O . LYS A 1 119 ? -38.975 20.090 10.425 1.00 30.56 1897 LYS A O 1
ATOM 1786 N N . SER A 1 120 ? -39.969 20.270 8.405 1.00 28.42 1898 SER A N 1
ATOM 1787 C CA . SER A 1 120 ? -38.957 19.461 7.753 1.00 26.64 1898 SER A CA 1
ATOM 1788 C C . SER A 1 120 ? -37.626 20.205 7.680 1.00 26.76 1898 SER A C 1
ATOM 1789 O O . SER A 1 120 ? -37.568 21.438 7.743 1.00 26.81 1898 SER A O 1
ATOM 1797 N N . VAL A 1 121 ? -36.555 19.425 7.503 1.00 27.60 1899 VAL A N 1
ATOM 1798 C CA . VAL A 1 121 ? -35.244 20.021 7.258 1.00 27.38 1899 VAL A CA 1
ATOM 1799 C C . VAL A 1 121 ? -35.237 20.771 5.940 1.00 29.92 1899 VAL A C 1
ATOM 1800 O O . VAL A 1 121 ? -34.488 21.739 5.779 1.00 29.96 1899 VAL A O 1
ATOM 1813 N N . GLU A 1 122 ? -36.068 20.356 4.981 1.00 32.29 1900 GLU A N 1
ATOM 1814 C CA . GLU A 1 122 ? -36.164 21.090 3.723 1.00 36.62 1900 GLU A CA 1
ATOM 1815 C C . GLU A 1 122 ? -36.786 22.461 3.939 1.00 34.79 1900 GLU A C 1
ATOM 1816 O O . GLU A 1 122 ? -36.316 23.463 3.383 1.00 32.88 1900 GLU A O 1
ATOM 1828 N N . THR A 1 123 ? -37.843 22.532 4.747 1.00 32.96 1901 THR A N 1
ATOM 1829 C CA . THR A 1 123 ? -38.449 23.827 5.014 1.00 33.73 1901 THR A CA 1
ATOM 1830 C C . THR A 1 123 ? -37.532 24.700 5.881 1.00 31.58 1901 THR A C 1
ATOM 1831 O O . THR A 1 123 ? -37.417 25.906 5.650 1.00 33.01 1901 THR A O 1
ATOM 1842 N N . MET A 1 124 ? -36.886 24.104 6.889 1.00 31.87 1902 MET A N 1
ATOM 1843 C CA . MET A 1 124 ? -35.899 24.818 7.699 1.00 32.92 1902 MET A CA 1
ATOM 1844 C C . MET A 1 124 ? -34.839 25.465 6.822 1.00 32.74 1902 MET A C 1
ATOM 1845 O O . MET A 1 124 ? -34.515 26.638 6.994 1.00 32.02 1902 MET A O 1
ATOM 1859 N N . LEU A 1 125 ? -34.223 24.687 5.926 1.00 32.85 1903 LEU A N 1
ATOM 1860 C CA . LEU A 1 125 ? -33.167 25.244 5.091 1.00 32.35 1903 LEU A CA 1
ATOM 1861 C C . LEU A 1 125 ? -33.707 26.344 4.189 1.00 30.90 1903 LEU A C 1
ATOM 1862 O O . LEU A 1 125 ? -33.106 27.408 4.055 1.00 31.04 1903 LEU A O 1
ATOM 1878 N N . GLU A 1 126 ? -34.840 26.098 3.549 1.00 32.28 1904 GLU A N 1
ATOM 1879 C CA . GLU A 1 126 ? -35.386 27.070 2.611 1.00 38.09 1904 GLU A CA 1
ATOM 1880 C C . GLU A 1 126 ? -35.610 28.404 3.302 1.00 34.61 1904 GLU A C 1
ATOM 1881 O O . GLU A 1 126 ? -35.234 29.462 2.780 1.00 34.82 1904 GLU A O 1
ATOM 1893 N N . GLU A 1 127 ? -36.167 28.363 4.511 1.00 32.64 1905 GLU A N 1
ATOM 1894 C CA . GLU A 1 127 ? -36.444 29.586 5.246 1.00 31.67 1905 GLU A CA 1
ATOM 1895 C C . GLU A 1 127 ? -35.154 30.255 5.693 1.00 29.66 1905 GLU A C 1
ATOM 1896 O O . GLU A 1 127 ? -35.028 31.478 5.612 1.00 31.98 1905 GLU A O 1
ATOM 1908 N N . LEU A 1 128 ? -34.195 29.470 6.176 1.00 26.37 1906 LEU A N 1
ATOM 1909 C CA . LEU A 1 128 ? -32.941 30.029 6.643 1.00 26.72 1906 LEU A CA 1
ATOM 1910 C C . LEU A 1 128 ? -32.160 30.641 5.495 1.00 28.87 1906 LEU A C 1
ATOM 1911 O O . LEU A 1 128 ? -31.571 31.711 5.650 1.00 29.44 1906 LEU A O 1
ATOM 1927 N N . LEU A 1 129 ? -32.152 29.991 4.330 1.00 28.52 1907 LEU A N 1
ATOM 1928 C CA . LEU A 1 129 ? -31.464 30.575 3.180 1.00 27.41 1907 LEU A CA 1
ATOM 1929 C C . LEU A 1 129 ? -32.126 31.877 2.738 1.00 28.42 1907 LEU A C 1
ATOM 1930 O O . LEU A 1 129 ? -31.452 32.837 2.350 1.00 30.33 1907 LEU A O 1
ATOM 1946 N N . HIS A 1 130 ? -33.452 31.926 2.768 1.00 29.47 1908 HIS A N 1
ATOM 1947 C CA . HIS A 1 130 ? -34.140 33.142 2.363 1.00 30.37 1908 HIS A CA 1
ATOM 1948 C C . HIS A 1 130 ? -33.953 34.244 3.399 1.00 30.31 1908 HIS A C 1
ATOM 1949 O O . HIS A 1 130 ? -33.744 35.413 3.045 1.00 32.85 1908 HIS A O 1
ATOM 1963 N N . ASP A 1 131 ? -33.954 33.883 4.686 1.00 27.28 1909 ASP A N 1
ATOM 1964 C CA . ASP A 1 131 ? -33.892 34.892 5.747 1.00 28.37 1909 ASP A CA 1
ATOM 1965 C C . ASP A 1 131 ? -32.488 35.418 6.014 1.00 27.20 1909 ASP A C 1
ATOM 1966 O O . ASP A 1 131 ? -32.338 36.557 6.483 1.00 28.25 1909 ASP A O 1
ATOM 1975 N N . GLU A 1 132 ? -31.478 34.587 5.797 1.00 27.30 1910 GLU A N 1
ATOM 1976 C CA . GLU A 1 132 ? -30.098 34.891 6.159 1.00 25.40 1910 GLU A CA 1
ATOM 1977 C C . GLU A 1 132 ? -29.170 34.548 5.007 1.00 27.08 1910 GLU A C 1
ATOM 1978 O O . GLU A 1 132 ? -28.242 33.740 5.153 1.00 29.93 1910 GLU A O 1
ATOM 1990 N N . PRO A 1 133 ? -29.356 35.198 3.852 1.00 27.74 1911 PRO A N 1
ATOM 1991 C CA . PRO A 1 133 ? -28.568 34.821 2.663 1.00 29.57 1911 PRO A CA 1
ATOM 1992 C C . PRO A 1 133 ? -27.063 35.023 2.806 1.00 29.05 1911 PRO A C 1
ATOM 1993 O O . PRO A 1 133 ? -26.296 34.351 2.111 1.00 29.43 1911 PRO A O 1
ATOM 2004 N N . LEU A 1 134 ? -26.605 35.955 3.637 1.00 27.81 1912 LEU A N 1
ATOM 2005 C CA . LEU A 1 134 ? -25.170 36.144 3.751 1.00 26.34 1912 LEU A CA 1
ATOM 2006 C C . LEU A 1 134 ? -24.504 34.955 4.420 1.00 24.00 1912 LEU A C 1
ATOM 2007 O O . LEU A 1 134 ? -23.307 34.732 4.210 1.00 25.03 1912 LEU A O 1
ATOM 2023 N N . HIS A 1 135 ? -25.263 34.179 5.202 1.00 22.94 1913 HIS A N 1
ATOM 2024 C CA . HIS A 1 135 ? -24.730 33.023 5.909 1.00 23.11 1913 HIS A CA 1
ATOM 2025 C C . HIS A 1 135 ? -25.146 31.737 5.240 1.00 25.01 1913 HIS A C 1
ATOM 2026 O O . HIS A 1 135 ? -25.114 30.678 5.872 1.00 23.46 1913 HIS A O 1
ATOM 2040 N N . ALA A 1 136 ? -25.462 31.797 3.945 1.00 24.94 1914 ALA A N 1
ATOM 2041 C CA . ALA A 1 136 ? -26.016 30.641 3.264 1.00 25.57 1914 ALA A CA 1
ATOM 2042 C C . ALA A 1 136 ? -25.050 29.473 3.241 1.00 23.77 1914 ALA A C 1
ATOM 2043 O O . ALA A 1 136 ? -25.486 28.316 3.358 1.00 24.10 1914 ALA A O 1
ATOM 2050 N N . ALA A 1 137 ? -23.756 29.733 3.055 1.00 23.75 1915 ALA A N 1
ATOM 2051 C CA . ALA A 1 137 ? -22.836 28.654 2.718 1.00 24.63 1915 ALA A CA 1
ATOM 2052 C C . ALA A 1 137 ? -22.800 27.583 3.803 1.00 23.63 1915 ALA A C 1
ATOM 2053 O O . ALA A 1 137 ? -22.830 26.398 3.492 1.00 21.77 1915 ALA A O 1
ATOM 2060 N N . GLU A 1 138 ? -22.695 27.973 5.079 1.00 23.28 1916 GLU A N 1
ATOM 2061 C CA . GLU A 1 138 ? -22.586 26.979 6.139 1.00 23.51 1916 GLU A CA 1
ATOM 2062 C C . GLU A 1 138 ? -23.893 26.253 6.362 1.00 24.33 1916 GLU A C 1
ATOM 2063 O O . GLU A 1 138 ? -23.896 25.123 6.867 1.00 26.02 1916 GLU A O 1
ATOM 2075 N N . HIS A 1 139 ? -25.001 26.881 6.008 1.00 22.53 1917 HIS A N 1
ATOM 2076 C CA . HIS A 1 139 ? -26.297 26.213 6.126 1.00 22.55 1917 HIS A CA 1
ATOM 2077 C C . HIS A 1 139 ? -26.489 25.189 5.020 1.00 23.50 1917 HIS A C 1
ATOM 2078 O O . HIS A 1 139 ? -27.011 24.090 5.266 1.00 26.23 1917 HIS A O 1
ATOM 2092 N N . LYS A 1 140 ? -26.057 25.520 3.803 1.00 22.45 1918 LYS A N 1
ATOM 2093 C CA . LYS A 1 140 ? -26.052 24.534 2.736 1.00 23.33 1918 LYS A CA 1
ATOM 2094 C C . LYS A 1 140 ? -25.128 23.374 3.086 1.00 24.73 1918 LYS A C 1
ATOM 2095 O O . LYS A 1 140 ? -25.478 22.206 2.849 1.00 27.30 1918 LYS A O 1
ATOM 2114 N N . LEU A 1 141 ? -23.941 23.669 3.631 1.00 25.18 1919 LEU A N 1
ATOM 2115 C CA . LEU A 1 141 ? -23.042 22.597 4.034 1.00 23.06 1919 LEU A CA 1
ATOM 2116 C C . LEU A 1 141 ? -23.672 21.746 5.126 1.00 23.46 1919 LEU A C 1
ATOM 2117 O O . LEU A 1 141 ? -23.487 20.523 5.156 1.00 25.51 1919 LEU A O 1
ATOM 2133 N N . THR A 1 142 ? -24.402 22.382 6.043 1.00 25.50 1920 THR A N 1
ATOM 2134 C CA . THR A 1 142 ? -25.057 21.645 7.118 1.00 25.32 1920 THR A CA 1
ATOM 2135 C C . THR A 1 142 ? -26.020 20.591 6.558 1.00 24.59 1920 THR A C 1
ATOM 2136 O O . THR A 1 142 ? -26.045 19.429 7.013 1.00 24.47 1920 THR A O 1
ATOM 2147 N N . SER A 1 143 ? -26.756 20.939 5.509 1.00 24.30 1921 SER A N 1
ATOM 2148 C CA . SER A 1 143 ? -27.662 19.947 4.950 1.00 26.31 1921 SER A CA 1
ATOM 2149 C C . SER A 1 143 ? -26.968 18.953 4.020 1.00 25.92 1921 SER A C 1
ATOM 2150 O O . SER A 1 143 ? -27.430 17.802 3.902 1.00 25.63 1921 SER A O 1
ATOM 2158 N N . LEU A 1 144 ? -25.861 19.355 3.384 1.00 27.72 1922 LEU A N 1
ATOM 2159 C CA . LEU A 1 144 ? -25.128 18.464 2.484 1.00 28.36 1922 LEU A CA 1
ATOM 2160 C C . LEU A 1 144 ? -24.659 17.212 3.215 1.00 26.56 1922 LEU A C 1
ATOM 2161 O O . LEU A 1 144 ? -24.899 16.074 2.763 1.00 26.66 1922 LEU A O 1
ATOM 2177 N N . THR A 1 145 ? -24.016 17.385 4.366 1.00 24.99 1923 THR A N 1
ATOM 2178 C CA . THR A 1 145 ? -23.673 16.203 5.154 1.00 26.48 1923 THR A CA 1
ATOM 2179 C C . THR A 1 145 ? -24.847 15.769 6.011 1.00 25.56 1923 THR A C 1
ATOM 2180 O O . THR A 1 145 ? -25.074 14.571 6.188 1.00 24.74 1923 THR A O 1
ATOM 2191 N N . GLY A 1 146 ? -25.608 16.737 6.528 1.00 25.29 1924 GLY A N 1
ATOM 2192 C CA . GLY A 1 146 ? -26.688 16.437 7.461 1.00 23.85 1924 GLY A CA 1
ATOM 2193 C C . GLY A 1 146 ? -27.750 15.519 6.889 1.00 25.20 1924 GLY A C 1
ATOM 2194 O O . GLY A 1 146 ? -28.279 14.664 7.599 1.00 26.34 1924 GLY A O 1
ATOM 2198 N N . SER A 1 147 ? -28.098 15.702 5.607 1.00 26.55 1925 SER A N 1
ATOM 2199 C CA . SER A 1 147 ? -29.083 14.848 4.954 1.00 27.55 1925 SER A CA 1
ATOM 2200 C C . SER A 1 147 ? -28.556 13.444 4.726 1.00 27.46 1925 SER A C 1
ATOM 2201 O O . SER A 1 147 ? -29.351 12.546 4.448 1.00 26.81 1925 SER A O 1
ATOM 2209 N N . LYS A 1 148 ? -27.242 13.236 4.806 1.00 25.33 1926 LYS A N 1
ATOM 2210 C CA . LYS A 1 148 ? -26.647 11.918 4.653 1.00 26.35 1926 LYS A CA 1
ATOM 2211 C C . LYS A 1 148 ? -26.002 11.455 5.956 1.00 25.24 1926 LYS A C 1
ATOM 2212 O O . LYS A 1 148 ? -25.043 10.679 5.946 1.00 24.59 1926 LYS A O 1
ATOM 2231 N N . PHE A 1 149 ? -26.532 11.915 7.087 1.00 25.52 1927 PHE A N 1
ATOM 2232 C CA . PHE A 1 149 ? -25.845 11.735 8.362 1.00 22.95 1927 PHE A CA 1
ATOM 2233 C C . PHE A 1 149 ? -25.824 10.279 8.794 1.00 21.75 1927 PHE A C 1
ATOM 2234 O O . PHE A 1 149 ? -24.794 9.783 9.261 1.00 23.98 1927 PHE A O 1
ATOM 2251 N N . ALA A 1 150 ? -26.950 9.575 8.666 1.00 22.75 1928 ALA A N 1
ATOM 2252 C CA . ALA A 1 150 ? -26.964 8.159 9.012 1.00 24.64 1928 ALA A CA 1
ATOM 2253 C C . ALA A 1 150 ? -25.997 7.386 8.126 1.00 26.72 1928 ALA A C 1
ATOM 2254 O O . ALA A 1 150 ? -25.222 6.542 8.612 1.00 25.61 1928 ALA A O 1
ATOM 2261 N N . ASP A 1 151 ? -25.997 7.673 6.822 1.00 27.65 1929 ASP A N 1
ATOM 2262 C CA . ASP A 1 151 ? -25.051 6.991 5.941 1.00 27.77 1929 ASP A CA 1
ATOM 2263 C C . ASP A 1 151 ? -23.602 7.264 6.340 1.00 25.02 1929 ASP A C 1
ATOM 2264 O O . ASP A 1 151 ? -22.761 6.355 6.274 1.00 24.98 1929 ASP A O 1
ATOM 2273 N N . CYS A 1 152 ? -23.277 8.506 6.741 1.00 24.43 1930 CYS A N 1
ATOM 2274 C CA . CYS A 1 152 ? -21.902 8.832 7.125 1.00 24.30 1930 CYS A CA 1
ATOM 2275 C C . CYS A 1 152 ? -21.488 8.120 8.405 1.00 22.94 1930 CYS A C 1
ATOM 2276 O O . CYS A 1 152 ? -20.416 7.513 8.461 1.00 24.18 1930 CYS A O 1
ATOM 2284 N N . ILE A 1 153 ? -22.303 8.186 9.459 1.00 22.08 1931 ILE A N 1
ATOM 2285 C CA . ILE A 1 153 ? -21.808 7.637 10.708 1.00 20.62 1931 ILE A CA 1
ATOM 2286 C C . ILE A 1 153 ? -21.718 6.122 10.663 1.00 21.74 1931 ILE A C 1
ATOM 2287 O O . ILE A 1 153 ? -20.968 5.556 11.454 1.00 21.42 1931 ILE A O 1
ATOM 2303 N N . THR A 1 154 ? -22.444 5.450 9.754 1.00 24.51 1932 THR A N 1
ATOM 2304 C CA . THR A 1 154 ? -22.317 3.995 9.608 1.00 23.81 1932 THR A CA 1
ATOM 2305 C C . THR A 1 154 ? -21.293 3.571 8.563 1.00 25.77 1932 THR A C 1
ATOM 2306 O O . THR A 1 154 ? -20.968 2.386 8.490 1.00 27.83 1932 THR A O 1
ATOM 2317 N N . GLY A 1 155 ? -20.732 4.501 7.795 1.00 25.44 1933 GLY A N 1
ATOM 2318 C CA . GLY A 1 155 ? -19.724 4.178 6.817 1.00 27.10 1933 GLY A CA 1
ATOM 2319 C C . GLY A 1 155 ? -20.228 3.998 5.404 1.00 28.27 1933 GLY A C 1
ATOM 2320 O O . GLY A 1 155 ? -19.415 3.759 4.508 1.00 29.82 1933 GLY A O 1
ATOM 2324 N N . LYS A 1 156 ? -21.540 4.044 5.176 1.00 27.95 1934 LYS A N 1
ATOM 2325 C CA . LYS A 1 156 ? -22.030 3.899 3.807 1.00 32.89 1934 LYS A CA 1
ATOM 2326 C C . LYS A 1 156 ? -21.600 5.075 2.940 1.00 36.46 1934 LYS A C 1
ATOM 2327 O O . LYS A 1 156 ? -21.410 4.913 1.732 1.00 41.30 1934 LYS A O 1
ATOM 2346 N N . GLU A 1 157 ? -21.502 6.266 3.522 1.00 37.41 1935 GLU A N 1
ATOM 2347 C CA . GLU A 1 157 ? -20.907 7.428 2.878 1.00 38.87 1935 GLU A CA 1
ATOM 2348 C C . GLU A 1 157 ? -19.787 7.937 3.769 1.00 35.09 1935 GLU A C 1
ATOM 2349 O O . GLU A 1 157 ? -19.693 7.582 4.947 1.00 32.39 1935 GLU A O 1
ATOM 2361 N N . ASP A 1 158 ? -18.931 8.775 3.197 1.00 35.19 1936 ASP A N 1
ATOM 2362 C CA . ASP A 1 158 ? -17.838 9.397 3.928 1.00 35.10 1936 ASP A CA 1
ATOM 2363 C C . ASP A 1 158 ? -17.970 10.918 3.861 1.00 32.33 1936 ASP A C 1
ATOM 2364 O O . ASP A 1 158 ? -18.143 11.492 2.777 1.00 31.40 1936 ASP A O 1
ATOM 2373 N N . GLY A 1 159 ? -17.898 11.569 5.026 1.00 30.79 1937 GLY A N 1
ATOM 2374 C CA . GLY A 1 159 ? -18.058 13.010 5.075 1.00 32.22 1937 GLY A CA 1
ATOM 2375 C C . GLY A 1 159 ? -17.069 13.753 4.195 1.00 33.79 1937 GLY A C 1
ATOM 2376 O O . GLY A 1 159 ? -17.443 14.673 3.466 1.00 31.67 1937 GLY A O 1
ATOM 2380 N N . LEU A 1 160 ? -15.798 13.348 4.234 1.00 34.93 1938 LEU A N 1
ATOM 2381 C CA . LEU A 1 160 ? -14.790 14.027 3.429 1.00 34.94 1938 LEU A CA 1
ATOM 2382 C C . LEU A 1 160 ? -15.106 13.912 1.945 1.00 33.76 1938 LEU A C 1
ATOM 2383 O O . LEU A 1 160 ? -15.005 14.898 1.203 1.00 34.57 1938 LEU A O 1
ATOM 2399 N N . GLN A 1 161 ? -15.525 12.722 1.505 1.00 35.31 1939 GLN A N 1
ATOM 2400 C CA . GLN A 1 161 ? -15.912 12.527 0.111 1.00 41.12 1939 GLN A CA 1
ATOM 2401 C C . GLN A 1 161 ? -17.126 13.386 -0.256 1.00 41.29 1939 GLN A C 1
ATOM 2402 O O . GLN A 1 161 ? -17.158 13.999 -1.329 1.00 41.06 1939 GLN A O 1
ATOM 2416 N N . LEU A 1 162 ? -18.135 13.449 0.616 1.00 41.77 1940 LEU A N 1
ATOM 2417 C CA . LEU A 1 162 ? -19.335 14.223 0.288 1.00 42.19 1940 LEU A CA 1
ATOM 2418 C C . LEU A 1 162 ? -19.007 15.675 0.022 1.00 40.82 1940 LEU A C 1
ATOM 2419 O O . LEU A 1 162 ? -19.551 16.293 -0.904 1.00 41.27 1940 LEU A O 1
ATOM 2435 N N . ILE A 1 163 ? -18.158 16.252 0.864 1.00 37.65 1941 ILE A N 1
ATOM 2436 C CA . ILE A 1 163 ? -17.857 17.669 0.779 1.00 35.55 1941 ILE A CA 1
ATOM 2437 C C . ILE A 1 163 ? -16.966 17.955 -0.419 1.00 38.85 1941 ILE A C 1
ATOM 2438 O O . ILE A 1 163 ? -17.229 18.864 -1.209 1.00 42.79 1941 ILE A O 1
ATOM 2454 N N . PHE A 1 164 ? -15.887 17.194 -0.566 1.00 38.98 1942 PHE A N 1
ATOM 2455 C CA . PHE A 1 164 ? -14.837 17.561 -1.503 1.00 36.11 1942 PHE A CA 1
ATOM 2456 C C . PHE A 1 164 ? -14.863 16.752 -2.782 1.00 36.79 1942 PHE A C 1
ATOM 2457 O O . PHE A 1 164 ? -14.108 17.068 -3.707 1.00 37.94 1942 PHE A O 1
ATOM 2474 N N . GLY A 1 165 ? -15.687 15.718 -2.844 1.00 38.48 1943 GLY A N 1
ATOM 2475 C CA . GLY A 1 165 ? -15.776 14.884 -4.025 1.00 43.17 1943 GLY A CA 1
ATOM 2476 C C . GLY A 1 165 ? -16.697 15.419 -5.088 1.00 45.74 1943 GLY A C 1
ATOM 2477 O O . GLY A 1 165 ? -16.693 14.909 -6.211 1.00 47.98 1943 GLY A O 1
ATOM 2481 N N . SER A 1 166 ? -17.476 16.445 -4.761 1.00 43.56 1944 SER A N 1
ATOM 2482 C CA . SER A 1 166 ? -18.328 17.068 -5.740 1.00 44.84 1944 SER A CA 1
ATOM 2483 C C . SER A 1 166 ? -17.959 18.535 -5.871 1.00 47.81 1944 SER A C 1
ATOM 2484 O O . SER A 1 166 ? -17.487 19.154 -4.911 1.00 46.42 1944 SER A O 1
ATOM 2492 N N . PRO A 1 167 ? -18.145 19.113 -7.052 1.00 52.80 1945 PRO A N 1
ATOM 2493 C CA . PRO A 1 167 ? -17.897 20.552 -7.189 1.00 51.51 1945 PRO A CA 1
ATOM 2494 C C . PRO A 1 167 ? -18.831 21.387 -6.333 1.00 48.84 1945 PRO A C 1
ATOM 2495 O O . PRO A 1 167 ? -18.423 22.434 -5.807 1.00 48.08 1945 PRO A O 1
ATOM 2506 N N . GLU A 1 168 ? -20.078 20.942 -6.167 1.00 46.69 1946 GLU A N 1
ATOM 2507 C CA . GLU A 1 168 ? -21.025 21.683 -5.341 1.00 44.78 1946 GLU A CA 1
ATOM 2508 C C . GLU A 1 168 ? -20.505 21.814 -3.921 1.00 36.66 1946 GLU A C 1
ATOM 2509 O O . GLU A 1 168 ? -20.536 22.898 -3.328 1.00 35.69 1946 GLU A O 1
ATOM 2521 N N . GLY A 1 169 ? -20.026 20.712 -3.358 1.00 32.83 1947 GLY A N 1
ATOM 2522 C CA . GLY A 1 169 ? -19.504 20.753 -2.008 1.00 31.24 1947 GLY A CA 1
ATOM 2523 C C . GLY A 1 169 ? -18.253 21.604 -1.924 1.00 30.81 1947 GLY A C 1
ATOM 2524 O O . GLY A 1 169 ? -18.097 22.399 -0.996 1.00 30.93 1947 GLY A O 1
ATOM 2528 N N . ARG A 1 170 ? -17.351 21.449 -2.902 1.00 30.62 1948 ARG A N 1
ATOM 2529 C CA . ARG A 1 170 ? -16.131 22.253 -2.942 1.00 31.06 1948 ARG A CA 1
ATOM 2530 C C . ARG A 1 170 ? -16.453 23.737 -3.025 1.00 31.81 1948 ARG A C 1
ATOM 2531 O O . ARG A 1 170 ? -15.796 24.553 -2.374 1.00 31.82 1948 ARG A O 1
ATOM 2552 N N . GLU A 1 171 ? -17.468 24.111 -3.809 1.00 34.27 1949 GLU A N 1
ATOM 2553 C CA . GLU A 1 171 ? -17.827 25.521 -3.898 1.00 36.67 1949 GLU A CA 1
ATOM 2554 C C . GLU A 1 171 ? -18.374 26.026 -2.575 1.00 32.64 1949 GLU A C 1
ATOM 2555 O O . GLU A 1 171 ? -18.035 27.131 -2.135 1.00 32.52 1949 GLU A O 1
ATOM 2567 N N . ILE A 1 172 ? -19.211 25.228 -1.921 1.00 29.19 1950 ILE A N 1
ATOM 2568 C CA . ILE A 1 172 ? -19.797 25.651 -0.655 1.00 28.24 1950 ILE A CA 1
ATOM 2569 C C . ILE A 1 172 ? -18.708 25.866 0.386 1.00 27.43 1950 ILE A C 1
ATOM 2570 O O . ILE A 1 172 ? -18.719 26.863 1.117 1.00 26.88 1950 ILE A O 1
ATOM 2586 N N . VAL A 1 173 ? -17.765 24.940 0.479 1.00 28.32 1951 VAL A N 1
ATOM 2587 C CA . VAL A 1 173 ? -16.798 25.017 1.563 1.00 30.10 1951 VAL A CA 1
ATOM 2588 C C . VAL A 1 173 ? -15.825 26.176 1.333 1.00 27.33 1951 VAL A C 1
ATOM 2589 O O . VAL A 1 173 ? -15.432 26.865 2.286 1.00 27.18 1951 VAL A O 1
ATOM 2602 N N . THR A 1 174 ? -15.451 26.440 0.070 1.00 26.64 1952 THR A N 1
ATOM 2603 C CA . THR A 1 174 ? -14.715 27.655 -0.260 1.00 25.90 1952 THR A CA 1
ATOM 2604 C C . THR A 1 174 ? -15.478 28.890 0.188 1.00 22.80 1952 THR A C 1
ATOM 2605 O O . THR A 1 174 ? -14.906 29.805 0.788 1.00 22.08 1952 THR A O 1
ATOM 2616 N N . ASP A 1 175 ? -16.775 28.941 -0.118 1.00 25.08 1953 ASP A N 1
ATOM 2617 C CA . ASP A 1 175 ? -17.567 30.104 0.259 1.00 26.57 1953 ASP A CA 1
ATOM 2618 C C . ASP A 1 175 ? -17.668 30.222 1.772 1.00 24.22 1953 ASP A C 1
ATOM 2619 O O . ASP A 1 175 ? -17.645 31.327 2.312 1.00 22.89 1953 ASP A O 1
ATOM 2628 N N . VAL A 1 176 ? -17.752 29.092 2.474 1.00 22.18 1954 VAL A N 1
ATOM 2629 C CA . VAL A 1 176 ? -17.730 29.122 3.938 1.00 22.75 1954 VAL A CA 1
ATOM 2630 C C . VAL A 1 176 ? -16.449 29.800 4.418 1.00 20.64 1954 VAL A C 1
ATOM 2631 O O . VAL A 1 176 ? -16.483 30.711 5.258 1.00 21.36 1954 VAL A O 1
ATOM 2644 N N . TYR A 1 177 ? -15.309 29.418 3.840 1.00 21.05 1955 TYR A N 1
ATOM 2645 C CA . TYR A 1 177 ? -14.041 29.917 4.360 1.00 22.18 1955 TYR A CA 1
ATOM 2646 C C . TYR A 1 177 ? -13.734 31.352 3.960 1.00 23.43 1955 TYR A C 1
ATOM 2647 O O . TYR A 1 177 ? -13.007 32.019 4.691 1.00 24.69 1955 TYR A O 1
ATOM 2665 N N . ALA A 1 178 ? -14.225 31.821 2.810 1.00 24.59 1956 ALA A N 1
ATOM 2666 C CA . ALA A 1 178 ? -13.915 33.146 2.279 1.00 21.72 1956 ALA A CA 1
ATOM 2667 C C . ALA A 1 178 ? -15.039 34.149 2.478 1.00 21.63 1956 ALA A C 1
ATOM 2668 O O . ALA A 1 178 ? -14.766 35.306 2.835 1.00 22.77 1956 ALA A O 1
ATOM 2675 N N . LYS A 1 179 ? -16.281 33.729 2.244 1.00 22.48 1957 LYS A N 1
ATOM 2676 C CA . LYS A 1 179 ? -17.389 34.662 2.097 1.00 25.15 1957 LYS A CA 1
ATOM 2677 C C . LYS A 1 179 ? -18.277 34.764 3.332 1.00 24.67 1957 LYS A C 1
ATOM 2678 O O . LYS A 1 179 ? -18.745 35.864 3.654 1.00 26.47 1957 LYS A O 1
ATOM 2697 N N . SER A 1 180 ? -18.546 33.659 4.006 1.00 25.05 1958 SER A N 1
ATOM 2698 C CA . SER A 1 180 ? -19.397 33.688 5.186 1.00 23.69 1958 SER A CA 1
ATOM 2699 C C . SER A 1 180 ? -18.845 34.662 6.225 1.00 21.48 1958 SER A C 1
ATOM 2700 O O . SER A 1 180 ? -17.676 34.547 6.623 1.00 22.59 1958 SER A O 1
ATOM 2708 N N . PRO A 1 181 ? -19.664 35.615 6.701 1.00 21.18 1959 PRO A N 1
ATOM 2709 C CA . PRO A 1 181 ? -19.211 36.539 7.746 1.00 21.80 1959 PRO A CA 1
ATOM 2710 C C . PRO A 1 181 ? -18.522 35.864 8.927 1.00 20.32 1959 PRO A C 1
ATOM 2711 O O . PRO A 1 181 ? -17.565 36.418 9.463 1.00 22.70 1959 PRO A O 1
ATOM 2722 N N . ILE A 1 182 ? -18.945 34.660 9.323 1.00 20.43 1960 ILE A N 1
ATOM 2723 C CA . ILE A 1 182 ? -18.360 34.022 10.499 1.00 17.66 1960 ILE A CA 1
ATOM 2724 C C . ILE A 1 182 ? -16.853 33.846 10.338 1.00 19.04 1960 ILE A C 1
ATOM 2725 O O . ILE A 1 182 ? -16.116 33.808 11.330 1.00 21.02 1960 ILE A O 1
ATOM 2741 N N . ASN A 1 183 ? -16.369 33.753 9.099 1.00 18.56 1961 ASN A N 1
ATOM 2742 C CA . ASN A 1 183 ? -14.941 33.775 8.812 1.00 20.41 1961 ASN A CA 1
ATOM 2743 C C . ASN A 1 183 ? -14.447 35.112 8.255 1.00 21.98 1961 ASN A C 1
ATOM 2744 O O . ASN A 1 183 ? -13.347 35.545 8.598 1.00 23.24 1961 ASN A O 1
ATOM 2755 N N . ALA A 1 184 ? -15.205 35.740 7.363 1.00 21.87 1962 ALA A N 1
ATOM 2756 C CA . ALA A 1 184 ? -14.730 36.954 6.697 1.00 23.08 1962 ALA A CA 1
ATOM 2757 C C . ALA A 1 184 ? -14.474 38.088 7.673 1.00 22.03 1962 ALA A C 1
ATOM 2758 O O . ALA A 1 184 ? -13.572 38.896 7.449 1.00 21.39 1962 ALA A O 1
ATOM 2765 N N . VAL A 1 185 ? -15.225 38.155 8.766 1.00 21.79 1963 VAL A N 1
ATOM 2766 C CA . VAL A 1 185 ? -15.082 39.265 9.707 1.00 19.85 1963 VAL A CA 1
ATOM 2767 C C . VAL A 1 185 ? -13.631 39.383 10.159 1.00 19.79 1963 VAL A C 1
ATOM 2768 O O . VAL A 1 185 ? -13.014 40.462 10.098 1.00 18.84 1963 VAL A O 1
ATOM 2781 N N . TRP A 1 186 ? -13.069 38.276 10.634 1.00 20.70 1964 TRP A N 1
ATOM 2782 C CA . TRP A 1 186 ? -11.733 38.319 11.209 1.00 20.98 1964 TRP A CA 1
ATOM 2783 C C . TRP A 1 186 ? -10.636 38.347 10.154 1.00 20.45 1964 TRP A C 1
ATOM 2784 O O . TRP A 1 186 ? -9.560 38.879 10.427 1.00 20.08 1964 TRP A O 1
ATOM 2805 N N . ILE A 1 187 ? -10.913 37.853 8.946 1.00 20.77 1965 ILE A N 1
ATOM 2806 C CA . ILE A 1 187 ? -9.994 38.047 7.831 1.00 21.50 1965 ILE A CA 1
ATOM 2807 C C . ILE A 1 187 ? -9.924 39.519 7.472 1.00 20.66 1965 ILE A C 1
ATOM 2808 O O . ILE A 1 187 ? -8.847 40.076 7.261 1.00 23.19 1965 ILE A O 1
ATOM 2824 N N . GLN A 1 188 ? -11.084 40.178 7.412 1.00 20.82 1966 GLN A N 1
ATOM 2825 C CA . GLN A 1 188 ? -11.094 41.607 7.148 1.00 21.17 1966 GLN A CA 1
ATOM 2826 C C . GLN A 1 188 ? -10.358 42.355 8.243 1.00 19.52 1966 GLN A C 1
ATOM 2827 O O . GLN A 1 188 ? -9.638 43.307 7.968 1.00 20.39 1966 GLN A O 1
ATOM 2841 N N . GLN A 1 189 ? -10.527 41.942 9.492 1.00 18.85 1967 GLN A N 1
ATOM 2842 C CA . GLN A 1 189 ? -9.818 42.589 10.589 1.00 17.39 1967 GLN A CA 1
ATOM 2843 C C . GLN A 1 189 ? -8.309 42.376 10.474 1.00 17.81 1967 GLN A C 1
ATOM 2844 O O . GLN A 1 189 ? -7.516 43.279 10.759 1.00 19.42 1967 GLN A O 1
ATOM 2858 N N . ALA A 1 190 ? -7.897 41.200 10.015 1.00 18.96 1968 ALA A N 1
ATOM 2859 C CA . ALA A 1 190 ? -6.485 40.962 9.806 1.00 18.83 1968 ALA A CA 1
ATOM 2860 C C . ALA A 1 190 ? -5.939 41.842 8.698 1.00 19.85 1968 ALA A C 1
ATOM 2861 O O . ALA A 1 190 ? -4.794 42.302 8.796 1.00 18.55 1968 ALA A O 1
ATOM 2868 N N . GLU A 1 191 ? -6.713 42.070 7.631 1.00 21.37 1969 GLU A N 1
ATOM 2869 C CA . GLU A 1 191 ? -6.299 43.047 6.618 1.00 22.99 1969 GLU A CA 1
ATOM 2870 C C . GLU A 1 191 ? -6.004 44.406 7.242 1.00 20.19 1969 GLU A C 1
ATOM 2871 O O . GLU A 1 191 ? -4.994 45.030 6.934 1.00 21.02 1969 GLU A O 1
ATOM 2883 N N . PHE A 1 192 ? -6.910 44.903 8.086 1.00 19.25 1970 PHE A N 1
ATOM 2884 C CA . PHE A 1 192 ? -6.732 46.201 8.727 1.00 19.79 1970 PHE A CA 1
ATOM 2885 C C . PHE A 1 192 ? -5.472 46.227 9.586 1.00 19.55 1970 PHE A C 1
ATOM 2886 O O . PHE A 1 192 ? -4.657 47.170 9.519 1.00 21.07 1970 PHE A O 1
ATOM 2903 N N . PHE A 1 193 ? -5.255 45.163 10.352 1.00 19.17 1971 PHE A N 1
ATOM 2904 C CA . PHE A 1 193 ? -4.062 45.070 11.169 1.00 19.38 1971 PHE A CA 1
ATOM 2905 C C . PHE A 1 193 ? -2.818 45.170 10.293 1.00 19.53 1971 PHE A C 1
ATOM 2906 O O . PHE A 1 193 ? -1.902 45.968 10.557 1.00 19.92 1971 PHE A O 1
ATOM 2923 N N . LEU A 1 194 ? -2.764 44.354 9.230 1.00 21.46 1972 LEU A N 1
ATOM 2924 C CA . LEU A 1 194 ? -1.570 44.332 8.389 1.00 22.95 1972 LEU A CA 1
ATOM 2925 C C . LEU A 1 194 ? -1.348 45.675 7.685 1.00 22.01 1972 LEU A C 1
ATOM 2926 O O . LEU A 1 194 ? -0.203 46.125 7.549 1.00 23.22 1972 LEU A O 1
ATOM 2942 N N . GLU A 1 195 ? -2.424 46.324 7.217 1.00 21.65 1973 GLU A N 1
ATOM 2943 C CA . GLU A 1 195 ? -2.273 47.618 6.572 1.00 22.14 1973 GLU A CA 1
ATOM 2944 C C . GLU A 1 195 ? -1.697 48.631 7.547 1.00 22.56 1973 GLU A C 1
ATOM 2945 O O . GLU A 1 195 ? -0.762 49.374 7.212 1.00 22.39 1973 GLU A O 1
ATOM 2957 N N . GLN A 1 196 ? -2.221 48.658 8.774 1.00 22.63 1974 GLN A N 1
ATOM 2958 C CA . GLN A 1 196 ? -1.716 49.611 9.760 1.00 23.01 1974 GLN A CA 1
ATOM 2959 C C . GLN A 1 196 ? -0.290 49.264 10.159 1.00 22.01 1974 GLN A C 1
ATOM 2960 O O . GLN A 1 196 ? 0.526 50.150 10.473 1.00 23.09 1974 GLN A O 1
ATOM 2974 N N . LEU A 1 197 ? 0.021 47.968 10.142 1.00 23.48 1975 LEU A N 1
ATOM 2975 C CA A LEU A 1 197 ? 1.386 47.507 10.411 0.85 23.92 1975 LEU A CA 1
ATOM 2976 C CA B LEU A 1 197 ? 1.381 47.520 10.423 0.15 22.51 1975 LEU A CA 1
ATOM 2977 C C . LEU A 1 197 ? 2.356 48.032 9.368 1.00 23.89 1975 LEU A C 1
ATOM 2978 O O . LEU A 1 197 ? 3.394 48.617 9.699 1.00 21.07 1975 LEU A O 1
ATOM 3009 N N . VAL A 1 198 ? 2.029 47.835 8.094 1.00 23.92 1976 VAL A N 1
ATOM 3010 C CA . VAL A 1 198 ? 2.945 48.197 7.018 1.00 26.92 1976 VAL A CA 1
ATOM 3011 C C . VAL A 1 198 ? 3.218 49.709 6.965 1.00 28.78 1976 VAL A C 1
ATOM 3012 O O . VAL A 1 198 ? 4.353 50.127 6.658 1.00 29.03 1976 VAL A O 1
ATOM 3025 N N . LYS A 1 199 ? 2.233 50.548 7.335 1.00 28.87 1977 LYS A N 1
ATOM 3026 C CA . LYS A 1 199 ? 2.408 52.008 7.398 1.00 25.97 1977 LYS A CA 1
ATOM 3027 C C . LYS A 1 199 ? 3.493 52.431 8.372 1.00 25.37 1977 LYS A C 1
ATOM 3028 O O . LYS A 1 199 ? 3.973 53.571 8.282 1.00 25.69 1977 LYS A O 1
ATOM 3047 N N . ARG A 1 200 ? 3.874 51.559 9.300 1.00 25.45 1978 ARG A N 1
ATOM 3048 C CA . ARG A 1 200 ? 4.802 51.852 10.376 1.00 26.62 1978 ARG A CA 1
ATOM 3049 C C . ARG A 1 200 ? 6.157 51.207 10.149 1.00 28.78 1978 ARG A C 1
ATOM 3050 O O . ARG A 1 200 ? 7.015 51.250 11.041 1.00 32.73 1978 ARG A O 1
ATOM 3071 N N . LEU A 1 201 ? 6.364 50.589 8.969 1.00 24.70 1979 LEU A N 1
ATOM 3072 C CA . LEU A 1 201 ? 7.607 49.885 8.705 1.00 23.81 1979 LEU A CA 1
ATOM 3073 C C . LEU A 1 201 ? 8.605 50.812 8.023 1.00 19.64 1979 LEU A C 1
ATOM 3074 O O . LEU A 1 201 ? 8.218 51.636 7.186 1.00 21.34 1979 LEU A O 1
ATOM 3090 N N . PRO A 1 202 ? 9.897 50.699 8.367 1.00 18.54 1980 PRO A N 1
ATOM 3091 C CA . PRO A 1 202 ? 10.934 51.349 7.561 1.00 19.85 1980 PRO A CA 1
ATOM 3092 C C . PRO A 1 202 ? 10.905 50.767 6.160 1.00 21.17 1980 PRO A C 1
ATOM 3093 O O . PRO A 1 202 ? 10.531 49.611 5.960 1.00 22.58 1980 PRO A O 1
ATOM 3104 N N . ASN A 1 203 ? 11.269 51.584 5.199 1.00 23.02 1981 ASN A N 1
ATOM 3105 C CA . ASN A 1 203 ? 11.400 51.196 3.797 1.00 29.15 1981 ASN A CA 1
ATOM 3106 C C . ASN A 1 203 ? 12.883 51.111 3.452 1.00 28.07 1981 ASN A C 1
ATOM 3107 O O . ASN A 1 203 ? 13.560 52.140 3.314 1.00 30.80 1981 ASN A O 1
ATOM 3118 N N . THR A 1 204 ? 13.386 49.894 3.269 1.00 25.78 1982 THR A N 1
ATOM 3119 C CA . THR A 1 204 ? 14.770 49.676 2.873 1.00 28.40 1982 THR A CA 1
ATOM 3120 C C . THR A 1 204 ? 14.882 49.048 1.492 1.00 31.78 1982 THR A C 1
ATOM 3121 O O . THR A 1 204 ? 15.995 48.774 1.040 1.00 33.57 1982 THR A O 1
ATOM 3132 N N . GLY A 1 205 ? 13.761 48.860 0.796 1.00 32.42 1983 GLY A N 1
ATOM 3133 C CA . GLY A 1 205 ? 13.740 48.105 -0.434 1.00 32.76 1983 GLY A CA 1
ATOM 3134 C C . GLY A 1 205 ? 13.703 46.605 -0.246 1.00 33.73 1983 GLY A C 1
ATOM 3135 O O . GLY A 1 205 ? 13.539 45.872 -1.233 1.00 38.39 1983 GLY A O 1
ATOM 3139 N N . GLU A 1 206 ? 13.851 46.134 0.967 1.00 28.35 1984 GLU A N 1
ATOM 3140 C CA . GLU A 1 206 ? 13.912 44.724 1.291 1.00 26.39 1984 GLU A CA 1
ATOM 3141 C C . GLU A 1 206 ? 12.517 44.185 1.580 1.00 23.99 1984 GLU A C 1
ATOM 3142 O O . GLU A 1 206 ? 11.677 44.897 2.130 1.00 24.86 1984 GLU A O 1
ATOM 3154 N N . PRO A 1 207 ? 12.273 42.912 1.287 1.00 25.46 1985 PRO A N 1
ATOM 3155 C CA . PRO A 1 207 ? 10.909 42.383 1.362 1.00 24.94 1985 PRO A CA 1
ATOM 3156 C C . PRO A 1 207 ? 10.486 41.987 2.760 1.00 23.50 1985 PRO A C 1
ATOM 3157 O O . PRO A 1 207 ? 11.280 41.530 3.594 1.00 23.86 1985 PRO A O 1
ATOM 3168 N N . LEU A 1 208 ? 9.198 42.183 2.984 1.00 23.23 1986 LEU A N 1
ATOM 3169 C CA . LEU A 1 208 ? 8.484 41.568 4.083 1.00 23.36 1986 LEU A CA 1
ATOM 3170 C C . LEU A 1 208 ? 8.169 40.136 3.673 1.00 25.03 1986 LEU A C 1
ATOM 3171 O O . LEU A 1 208 ? 7.617 39.895 2.594 1.00 27.01 1986 LEU A O 1
ATOM 3187 N N . ARG A 1 209 ? 8.602 39.189 4.481 1.00 22.88 1987 ARG A N 1
ATOM 3188 C CA . ARG A 1 209 ? 8.424 37.781 4.184 1.00 20.77 1987 ARG A CA 1
ATOM 3189 C C . ARG A 1 209 ? 7.283 37.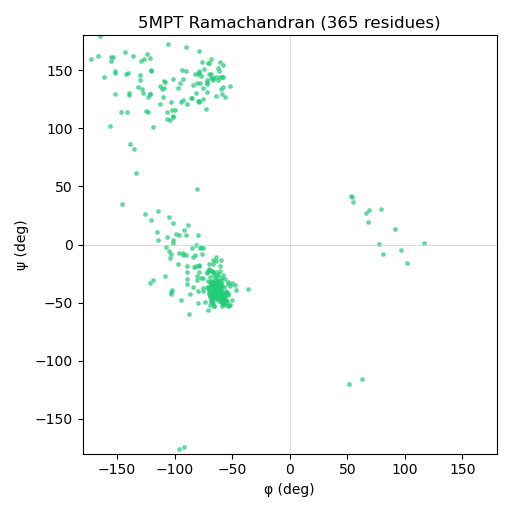244 5.025 1.00 20.66 1987 ARG A C 1
ATOM 3190 O O . ARG A 1 209 ? 7.351 37.228 6.263 1.00 20.17 1987 ARG A O 1
ATOM 3211 N N . ILE A 1 210 ? 6.233 36.823 4.336 1.00 22.18 1988 ILE A N 1
ATOM 3212 C CA . ILE A 1 210 ? 4.992 36.349 4.937 1.00 22.75 1988 ILE A CA 1
ATOM 3213 C C . ILE A 1 210 ? 4.766 34.926 4.463 1.00 20.83 1988 ILE A C 1
ATOM 3214 O O . ILE A 1 210 ? 4.828 34.652 3.257 1.00 22.08 1988 ILE A O 1
ATOM 3230 N N . LEU A 1 211 ? 4.509 34.023 5.401 1.00 18.16 1989 LEU A N 1
ATOM 3231 C CA . LEU A 1 211 ? 4.217 32.635 5.071 1.00 18.37 1989 LEU A CA 1
ATOM 3232 C C . LEU A 1 211 ? 2.863 32.265 5.653 1.00 19.49 1989 LEU A C 1
ATOM 3233 O O . LEU A 1 211 ? 2.628 32.434 6.855 1.00 19.11 1989 LEU A O 1
ATOM 3249 N N . GLU A 1 212 ? 1.988 31.746 4.814 1.00 20.91 1990 GLU A N 1
ATOM 3250 C CA . GLU A 1 212 ? 0.671 31.313 5.247 1.00 21.89 1990 GLU A CA 1
ATOM 3251 C C . GLU A 1 212 ? 0.661 29.793 5.339 1.00 20.53 1990 GLU A C 1
ATOM 3252 O O . GLU A 1 212 ? 0.959 29.100 4.360 1.00 22.35 1990 GLU A O 1
ATOM 3264 N N . MET A 1 213 ? 0.341 29.292 6.523 1.00 20.17 1991 MET A N 1
ATOM 3265 C CA A MET A 1 213 ? 0.155 27.872 6.778 0.27 19.54 1991 MET A CA 1
ATOM 3266 C CA B MET A 1 213 ? 0.160 27.867 6.717 0.73 20.63 1991 MET A CA 1
ATOM 3267 C C . MET A 1 213 ? -1.312 27.510 6.616 1.00 18.10 1991 MET A C 1
ATOM 3268 O O . MET A 1 213 ? -2.189 28.322 6.892 1.00 20.00 1991 MET A O 1
ATOM 3295 N N . GLY A 1 214 ? -1.548 26.277 6.186 1.00 19.02 1992 GLY A N 1
ATOM 3296 C CA . GLY A 1 214 ? -2.925 25.791 6.079 1.00 19.89 1992 GLY A CA 1
ATOM 3297 C C . GLY A 1 214 ? -3.788 26.686 5.221 1.00 21.43 1992 GLY A C 1
ATOM 3298 O O . GLY A 1 214 ? -4.993 26.854 5.484 1.00 22.50 1992 GLY A O 1
ATOM 3302 N N . ALA A 1 215 ? -3.206 27.242 4.162 1.00 21.52 1993 ALA A N 1
ATOM 3303 C CA . ALA A 1 215 ? -3.913 28.237 3.366 1.00 24.04 1993 ALA A CA 1
ATOM 3304 C C . ALA A 1 215 ? -5.104 27.634 2.644 1.00 23.41 1993 ALA A C 1
ATOM 3305 O O . ALA A 1 215 ? -6.053 28.355 2.302 1.00 24.57 1993 ALA A O 1
ATOM 3312 N N . GLY A 1 216 ? -5.076 26.331 2.412 1.00 25.29 1994 GLY A N 1
ATOM 3313 C CA . GLY A 1 216 ? -6.214 25.611 1.903 1.00 25.16 1994 GLY A CA 1
ATOM 3314 C C . GLY A 1 216 ? -6.836 26.214 0.667 1.00 26.18 1994 GLY A C 1
ATOM 3315 O O . GLY A 1 216 ? -6.172 26.350 -0.369 1.00 28.69 1994 GLY A O 1
ATOM 3319 N N . THR A 1 217 ? -8.111 26.580 0.789 1.00 25.18 1995 THR A N 1
ATOM 3320 C CA . THR A 1 217 ? -8.936 27.119 -0.284 1.00 26.04 1995 THR A CA 1
ATOM 3321 C C . THR A 1 217 ? -8.640 28.582 -0.576 1.00 27.58 1995 THR A C 1
ATOM 3322 O O . THR A 1 217 ? -9.204 29.132 -1.526 1.00 29.28 1995 THR A O 1
ATOM 3333 N N . GLY A 1 218 ? -7.751 29.207 0.190 1.00 27.63 1996 GLY A N 1
ATOM 3334 C CA . GLY A 1 218 ? -7.425 30.598 -0.027 1.00 27.97 1996 GLY A CA 1
ATOM 3335 C C . GLY A 1 218 ? -8.442 31.557 0.526 1.00 26.35 1996 GLY A C 1
ATOM 3336 O O . GLY A 1 218 ? -8.601 32.655 -0.020 1.00 26.49 1996 GLY A O 1
ATOM 3340 N N . GLY A 1 219 ? -9.124 31.189 1.616 1.00 23.79 1997 GLY A N 1
ATOM 3341 C CA . GLY A 1 219 ? -10.142 32.064 2.169 1.00 22.35 1997 GLY A CA 1
ATOM 3342 C C . GLY A 1 219 ? -9.538 33.325 2.742 1.00 21.82 1997 GLY A C 1
ATOM 3343 O O . GLY A 1 219 ? -10.133 34.409 2.664 1.00 23.38 1997 GLY A O 1
ATOM 3347 N N . THR A 1 220 ? -8.350 33.203 3.309 1.00 21.11 1998 THR A N 1
ATOM 3348 C CA . THR A 1 220 ? -7.570 34.339 3.745 1.00 20.90 1998 THR A CA 1
ATOM 3349 C C . THR A 1 220 ? -6.721 34.873 2.605 1.00 22.41 1998 THR A C 1
ATOM 3350 O O . THR A 1 220 ? -6.631 36.088 2.412 1.00 22.40 1998 THR A O 1
ATOM 3361 N N . THR A 1 221 ? -6.115 33.968 1.847 1.00 23.34 1999 THR A N 1
ATOM 3362 C CA . THR A 1 221 ? -5.202 34.352 0.782 1.00 25.40 1999 THR A CA 1
ATOM 3363 C C . THR A 1 221 ? -5.856 35.305 -0.203 1.00 26.17 1999 THR A C 1
ATOM 3364 O O . THR A 1 221 ? -5.215 36.257 -0.667 1.00 27.37 1999 THR A O 1
ATOM 3375 N N . VAL A 1 222 ? -7.121 35.066 -0.546 1.00 26.48 2000 VAL A N 1
ATOM 3376 C CA . VAL A 1 222 ? -7.769 35.879 -1.570 1.00 27.06 2000 VAL A CA 1
ATOM 3377 C C . VAL A 1 222 ? -7.898 37.337 -1.145 1.00 27.02 2000 VAL A C 1
ATOM 3378 O O . VAL A 1 222 ? -8.026 38.210 -2.003 1.00 30.97 2000 VAL A O 1
ATOM 3391 N N . LYS A 1 223 ? -7.886 37.628 0.161 1.00 22.96 2001 LYS A N 1
ATOM 3392 C CA . LYS A 1 223 ? -7.860 39.002 0.635 1.00 22.73 2001 LYS A CA 1
ATOM 3393 C C . LYS A 1 223 ? -6.453 39.561 0.807 1.00 22.85 2001 LYS A C 1
ATOM 3394 O O . LYS A 1 223 ? -6.246 40.765 0.597 1.00 24.32 2001 LYS A O 1
ATOM 3413 N N . MET A 1 224 ? -5.484 38.730 1.196 1.00 25.25 2002 MET A N 1
ATOM 3414 C CA . MET A 1 224 ? -4.155 39.249 1.494 1.00 24.52 2002 MET A CA 1
ATOM 3415 C C . MET A 1 224 ? -3.447 39.720 0.231 1.00 24.87 2002 MET A C 1
ATOM 3416 O O . MET A 1 224 ? -2.721 40.725 0.253 1.00 27.25 2002 MET A O 1
ATOM 3430 N N . LEU A 1 225 ? -3.640 39.010 -0.878 1.00 25.15 2003 LEU A N 1
ATOM 3431 C CA . LEU A 1 225 ? -2.857 39.300 -2.079 1.00 29.63 2003 LEU A CA 1
ATOM 3432 C C . LEU A 1 225 ? -3.237 40.642 -2.676 1.00 32.18 2003 LEU A C 1
ATOM 3433 O O . LEU A 1 225 ? -2.331 41.456 -2.925 1.00 32.18 2003 LEU A O 1
ATOM 3449 N N . PRO A 1 226 ? -4.518 40.935 -2.947 1.00 32.77 2004 PRO A N 1
ATOM 3450 C CA . PRO A 1 226 ? -4.887 42.292 -3.384 1.00 31.07 2004 PRO A CA 1
ATOM 3451 C C . PRO A 1 226 ? -4.470 43.351 -2.397 1.00 28.87 2004 PRO A C 1
ATOM 3452 O O . PRO A 1 226 ? -4.082 44.460 -2.800 1.00 29.56 2004 PRO A O 1
ATOM 3463 N N . LEU A 1 227 ? -4.559 43.048 -1.100 1.00 27.96 2005 LEU A N 1
ATOM 3464 C CA . LEU A 1 227 ? -4.087 43.996 -0.094 1.00 28.53 2005 LEU A CA 1
ATOM 3465 C C . LEU A 1 227 ? -2.610 44.328 -0.295 1.00 28.63 2005 LEU A C 1
ATOM 3466 O O . LEU A 1 227 ? -2.227 45.499 -0.303 1.00 28.50 2005 LEU A O 1
ATOM 3482 N N . LEU A 1 228 ? -1.759 43.309 -0.423 1.00 28.65 2006 LEU A N 1
ATOM 3483 C CA . LEU A 1 228 ? -0.329 43.573 -0.584 1.00 28.33 2006 LEU A CA 1
ATOM 3484 C C . LEU A 1 228 ? -0.035 44.231 -1.930 1.00 30.71 2006 LEU A C 1
ATOM 3485 O O . LEU A 1 228 ? 0.884 45.047 -2.045 1.00 29.51 2006 LEU A O 1
ATOM 3501 N N . GLU A 1 229 ? -0.797 43.870 -2.960 1.00 34.13 2007 GLU A N 1
ATOM 3502 C CA . GLU A 1 229 ? -0.696 44.535 -4.253 1.00 39.38 2007 GLU A CA 1
ATOM 3503 C C . GLU A 1 229 ? -0.925 46.038 -4.113 1.00 36.38 2007 GLU A C 1
ATOM 3504 O O . GLU A 1 229 ? -0.134 46.849 -4.607 1.00 35.61 2007 GLU A O 1
ATOM 3516 N N . ARG A 1 230 ? -1.978 46.432 -3.401 1.00 41.06 2008 ARG A N 1
ATOM 3517 C CA A ARG A 1 230 ? -2.268 47.856 -3.348 0.48 43.00 2008 ARG A CA 1
ATOM 3518 C CA B ARG A 1 230 ? -2.337 47.845 -3.269 0.52 42.95 2008 ARG A CA 1
ATOM 3519 C C . ARG A 1 230 ? -1.372 48.607 -2.370 1.00 41.31 2008 ARG A C 1
ATOM 3520 O O . ARG A 1 230 ? -1.144 49.803 -2.573 1.00 35.85 2008 ARG A O 1
ATOM 3561 N N . LEU A 1 231 ? -0.828 47.950 -1.345 1.00 37.51 2009 LEU A N 1
ATOM 3562 C CA . LEU A 1 231 ? 0.128 48.642 -0.479 1.00 35.01 2009 LEU A CA 1
ATOM 3563 C C . LEU A 1 231 ? 1.455 48.894 -1.188 1.00 34.30 2009 LEU A C 1
ATOM 3564 O O . LEU A 1 231 ? 2.115 49.905 -0.916 1.00 35.74 2009 LEU A O 1
ATOM 3580 N N . GLY A 1 232 ? 1.845 48.012 -2.100 1.00 34.01 2010 GLY A N 1
ATOM 3581 C CA . GLY A 1 232 ? 2.998 48.223 -2.948 1.00 36.45 2010 GLY A CA 1
ATOM 3582 C C . GLY A 1 232 ? 4.345 48.201 -2.263 1.00 39.87 2010 GLY A C 1
ATOM 3583 O O . GLY A 1 232 ? 5.316 48.702 -2.835 1.00 44.55 2010 GLY A O 1
ATOM 3587 N N . VAL A 1 233 ? 4.452 47.633 -1.066 1.00 39.80 2011 VAL A N 1
ATOM 3588 C CA . VAL A 1 233 ? 5.773 47.518 -0.448 1.00 41.84 2011 VAL A CA 1
ATOM 3589 C C . VAL A 1 233 ? 6.354 46.149 -0.789 1.00 37.05 2011 VAL A C 1
ATOM 3590 O O . VAL A 1 233 ? 5.603 45.183 -0.976 1.00 31.27 2011 VAL A O 1
ATOM 3603 N N . PRO A 1 234 ? 7.669 46.018 -0.887 1.00 38.67 2012 PRO A N 1
ATOM 3604 C CA . PRO A 1 234 ? 8.243 44.733 -1.300 1.00 36.48 2012 PRO A CA 1
ATOM 3605 C C . PRO A 1 234 ? 7.827 43.615 -0.358 1.00 31.53 2012 PRO A C 1
ATOM 3606 O O . PRO A 1 234 ? 7.845 43.763 0.867 1.00 29.50 2012 PRO A O 1
ATOM 3617 N N . VAL A 1 235 ? 7.449 42.489 -0.949 1.00 31.01 2013 VAL A N 1
ATOM 3618 C CA . VAL A 1 235 ? 6.901 41.363 -0.201 1.00 32.17 2013 VAL A CA 1
ATOM 3619 C C . VAL A 1 235 ? 7.210 40.078 -0.947 1.00 30.39 2013 VAL A C 1
ATOM 3620 O O . VAL A 1 235 ? 7.274 40.048 -2.178 1.00 33.18 2013 VAL A O 1
ATOM 3633 N N . GLU A 1 236 ? 7.408 39.011 -0.180 1.00 27.77 2014 GLU A N 1
ATOM 3634 C CA . GLU A 1 236 ? 7.390 37.643 -0.674 1.00 32.48 2014 GLU A CA 1
ATOM 3635 C C . GLU A 1 236 ? 6.370 36.895 0.169 1.00 31.46 2014 GLU A C 1
ATOM 3636 O O . GLU A 1 236 ? 6.539 36.779 1.390 1.00 30.24 2014 GLU A O 1
ATOM 3648 N N . TYR A 1 237 ? 5.281 36.447 -0.473 1.00 31.93 2015 TYR A N 1
ATOM 3649 C CA . TYR A 1 237 ? 4.188 35.723 0.181 1.00 28.26 2015 TYR A CA 1
ATOM 3650 C C . TYR A 1 237 ? 4.245 34.257 -0.206 1.00 27.11 2015 TYR A C 1
ATOM 3651 O O . TYR A 1 237 ? 4.054 33.915 -1.376 1.00 29.46 2015 TYR A O 1
ATOM 3669 N N . THR A 1 238 ? 4.523 33.397 0.769 1.00 23.83 2016 THR A N 1
ATOM 3670 C CA . THR A 1 238 ? 4.620 31.970 0.545 1.00 25.34 2016 THR A CA 1
ATOM 3671 C C . THR A 1 238 ? 3.315 31.360 1.037 1.00 24.75 2016 THR A C 1
ATOM 3672 O O . THR A 1 238 ? 3.026 31.347 2.242 1.00 24.32 2016 THR A O 1
ATOM 3683 N N . MET A 1 239 ? 2.515 30.888 0.097 1.00 26.50 2017 MET A N 1
ATOM 3684 C CA . MET A 1 239 ? 1.264 30.231 0.407 1.00 25.82 2017 MET A CA 1
ATOM 3685 C C . MET A 1 239 ? 1.528 28.734 0.506 1.00 25.78 2017 MET A C 1
ATOM 3686 O O . MET A 1 239 ? 2.065 28.131 -0.432 1.00 27.15 2017 MET A O 1
ATOM 3700 N N . THR A 1 240 ? 1.164 28.137 1.637 1.00 24.55 2018 THR A N 1
ATOM 3701 C CA . THR A 1 240 ? 1.453 26.727 1.871 1.00 25.15 2018 THR A CA 1
ATOM 3702 C C . THR A 1 240 ? 0.252 25.998 2.464 1.00 23.86 2018 THR A C 1
ATOM 3703 O O . THR A 1 240 ? -0.690 26.605 2.983 1.00 24.14 2018 THR A O 1
ATOM 3714 N N . ASP A 1 241 ? 0.295 24.665 2.366 1.00 22.22 2019 ASP A N 1
ATOM 3715 C CA . ASP A 1 241 ? -0.740 23.796 2.925 1.00 22.65 2019 ASP A CA 1
ATOM 3716 C C . ASP A 1 241 ? -0.195 22.384 2.914 1.00 23.84 2019 ASP A C 1
ATOM 3717 O O . ASP A 1 241 ? 0.750 22.079 2.195 1.00 27.63 2019 ASP A O 1
ATOM 3726 N N . LEU A 1 242 ? -0.824 21.531 3.713 1.00 23.12 2020 LEU A N 1
ATOM 3727 C CA . LEU A 1 242 ? -0.527 20.113 3.648 1.00 24.30 2020 LEU A CA 1
ATOM 3728 C C . LEU A 1 242 ? -0.931 19.513 2.308 1.00 26.71 2020 LEU A C 1
ATOM 3729 O O . LEU A 1 242 ? -0.313 18.538 1.868 1.00 30.70 2020 LEU A O 1
ATOM 3745 N N . SER A 1 243 ? -1.973 20.050 1.667 1.00 27.15 2021 SER A N 1
ATOM 3746 C CA . SER A 1 243 ? -2.569 19.453 0.473 1.00 32.92 2021 SER A CA 1
ATOM 3747 C C . SER A 1 243 ? -1.894 19.961 -0.797 1.00 38.48 2021 SER A C 1
ATOM 3748 O O . SER A 1 243 ? -1.911 21.160 -1.077 1.00 36.68 2021 SER A O 1
ATOM 3756 N N . SER A 1 244 ? -1.321 19.050 -1.591 1.00 43.65 2022 SER A N 1
ATOM 3757 C CA . SER A 1 244 ? -0.649 19.499 -2.812 1.00 46.43 2022 SER A CA 1
ATOM 3758 C C . SER A 1 244 ? -1.646 19.879 -3.900 1.00 46.39 2022 SER A C 1
ATOM 3759 O O . SER A 1 244 ? -1.341 20.734 -4.740 1.00 47.42 2022 SER A O 1
ATOM 3767 N N . SER A 1 245 ? -2.831 19.267 -3.909 1.00 45.92 2023 SER A N 1
ATOM 3768 C CA . SER A 1 245 ? -3.845 19.659 -4.884 1.00 49.57 2023 SER A CA 1
ATOM 3769 C C . SER A 1 245 ? -4.312 21.089 -4.637 1.00 52.25 2023 SER A C 1
ATOM 3770 O O . SER A 1 245 ? -4.394 21.897 -5.568 1.00 57.08 2023 SER A O 1
ATOM 3778 N N . LEU A 1 246 ? -4.616 21.425 -3.383 1.00 47.37 2024 LEU A N 1
ATOM 3779 C CA . LEU A 1 246 ? -5.028 22.797 -3.079 1.00 41.15 2024 LEU A CA 1
ATOM 3780 C C . LEU A 1 246 ? -3.947 23.801 -3.460 1.00 37.45 2024 LEU A C 1
ATOM 3781 O O . LEU A 1 246 ? -4.260 24.892 -3.945 1.00 35.70 2024 LEU A O 1
ATOM 3797 N N . ILE A 1 247 ? -2.669 23.451 -3.273 1.00 37.31 2025 ILE A N 1
ATOM 3798 C CA . ILE A 1 247 ? -1.596 24.362 -3.674 1.00 40.47 2025 ILE A CA 1
ATOM 3799 C C . ILE A 1 247 ? -1.536 24.484 -5.189 1.00 47.77 2025 ILE A C 1
ATOM 3800 O O . ILE A 1 247 ? -1.440 25.589 -5.735 1.00 51.95 2025 ILE A O 1
ATOM 3816 N N . ALA A 1 248 ? -1.569 23.353 -5.893 1.00 51.42 2026 ALA A N 1
ATOM 3817 C CA . ALA A 1 248 ? -1.479 23.406 -7.347 1.00 55.80 2026 ALA 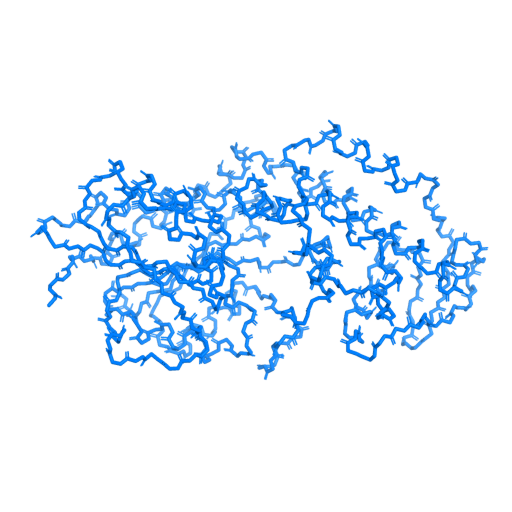A CA 1
ATOM 3818 C C . ALA A 1 248 ? -2.588 24.269 -7.932 1.00 51.61 2026 ALA A C 1
ATOM 3819 O O . ALA A 1 248 ? -2.346 25.073 -8.840 1.00 49.39 2026 ALA A O 1
ATOM 3826 N N . ALA A 1 249 ? -3.810 24.111 -7.426 1.00 50.46 2027 ALA A N 1
ATOM 3827 C CA . ALA A 1 249 ? -4.910 24.979 -7.831 1.00 51.63 2027 ALA A CA 1
ATOM 3828 C C . ALA A 1 249 ? -4.607 26.446 -7.531 1.00 52.65 2027 ALA A C 1
ATOM 3829 O O . ALA A 1 249 ? -4.832 27.323 -8.372 1.00 54.71 2027 ALA A O 1
ATOM 3836 N N . ALA A 1 250 ? -4.112 26.731 -6.324 1.00 50.63 2028 ALA A N 1
ATOM 3837 C CA . ALA A 1 250 ? -3.818 28.106 -5.941 1.00 51.16 2028 ALA A CA 1
ATOM 3838 C C . ALA A 1 250 ? -2.714 28.698 -6.804 1.00 55.27 2028 ALA A C 1
ATOM 3839 O O . ALA A 1 250 ? -2.758 29.887 -7.147 1.00 57.88 2028 ALA A O 1
ATOM 3846 N N . ARG A 1 251 ? -1.705 27.889 -7.152 1.00 57.06 2029 ARG A N 1
ATOM 3847 C CA . ARG A 1 251 ? -0.634 28.369 -8.020 1.00 61.05 2029 ARG A CA 1
ATOM 3848 C C . ARG A 1 251 ? -1.203 28.924 -9.317 1.00 56.91 2029 ARG A C 1
ATOM 3849 O O . ARG A 1 251 ? -0.728 29.949 -9.827 1.00 52.61 2029 ARG A O 1
ATOM 3870 N N . LYS A 1 252 ? -2.225 28.259 -9.863 1.00 58.74 2030 LYS A N 1
ATOM 3871 C CA . LYS A 1 252 ? -2.908 28.760 -11.051 1.00 63.59 2030 LYS A CA 1
ATOM 3872 C C . LYS A 1 252 ? -3.742 29.991 -10.714 1.00 61.82 2030 LYS A C 1
ATOM 3873 O O . LYS A 1 252 ? -3.559 31.065 -11.300 1.00 65.27 2030 LYS A O 1
ATOM 3892 N N . ARG A 1 253 ? -4.658 29.850 -9.753 1.00 55.80 2031 ARG A N 1
ATOM 3893 C CA . ARG A 1 253 ? -5.551 30.943 -9.371 1.00 50.56 2031 ARG A CA 1
ATOM 3894 C C . ARG A 1 253 ? -4.792 32.240 -9.099 1.00 52.54 2031 ARG A C 1
ATOM 3895 O O . ARG A 1 253 ? -5.179 33.312 -9.582 1.00 53.92 2031 ARG A O 1
ATOM 3916 N N . PHE A 1 254 ? -3.713 32.167 -8.315 1.00 52.92 2032 PHE A N 1
ATOM 3917 C CA . PHE A 1 254 ? -3.043 33.358 -7.807 1.00 53.38 2032 PHE A CA 1
ATOM 3918 C C . PHE A 1 254 ? -1.778 33.707 -8.590 1.00 57.50 2032 PHE A C 1
ATOM 3919 O O . PHE A 1 254 ? -0.939 34.471 -8.096 1.00 55.77 2032 PHE A O 1
ATOM 3936 N N . LYS A 1 255 ? -1.641 33.182 -9.810 1.00 62.85 2033 LYS A N 1
ATOM 3937 C CA . LYS A 1 255 ? -0.478 33.487 -10.640 1.00 65.97 2033 LYS A CA 1
ATOM 3938 C C . LYS A 1 255 ? -0.364 34.979 -10.909 1.00 58.73 2033 LYS A C 1
ATOM 3939 O O . LYS A 1 255 ? 0.745 35.516 -10.998 1.00 58.49 2033 LYS A O 1
ATOM 3958 N N . LYS A 1 256 ? -1.500 35.656 -11.068 1.00 55.41 2034 LYS A N 1
ATOM 3959 C CA . LYS A 1 256 ? -1.569 37.097 -11.284 1.00 57.24 2034 LYS A CA 1
ATOM 3960 C C . LYS A 1 256 ? -0.511 37.851 -10.495 1.00 57.43 2034 LYS A C 1
ATOM 3961 O O . LYS A 1 256 ? 0.054 38.833 -10.985 1.00 61.53 2034 LYS A O 1
ATOM 3980 N N . TYR A 1 257 ? -0.244 37.412 -9.272 1.00 53.30 2035 TYR A N 1
ATOM 3981 C CA . TYR A 1 257 ? 0.582 38.189 -8.365 1.00 50.10 2035 TYR A CA 1
ATOM 3982 C C . TYR A 1 257 ? 2.030 37.714 -8.451 1.00 49.20 2035 TYR A C 1
ATOM 3983 O O . TYR A 1 257 ? 2.293 36.520 -8.246 1.00 47.54 2035 TYR A O 1
ATOM 4001 N N . PRO A 1 258 ? 2.989 38.591 -8.766 1.00 51.47 2036 PRO A N 1
ATOM 4002 C CA . PRO A 1 258 ? 4.364 38.132 -8.996 1.00 51.95 2036 PRO A CA 1
ATOM 4003 C C . PRO A 1 258 ? 5.173 37.943 -7.727 1.00 46.10 2036 PRO A C 1
ATOM 4004 O O . PRO A 1 258 ? 6.291 37.411 -7.800 1.00 42.42 2036 PRO A O 1
ATOM 4015 N N . PHE A 1 259 ? 4.652 38.375 -6.580 1.00 43.21 2037 PHE A N 1
ATOM 4016 C CA . PHE A 1 259 ? 5.330 38.239 -5.303 1.00 38.76 2037 PHE A CA 1
ATOM 4017 C C . PHE A 1 259 ? 5.015 36.910 -4.614 1.00 38.75 2037 PHE A C 1
ATOM 4018 O O . PHE A 1 259 ? 5.277 36.769 -3.415 1.00 36.84 2037 PHE A O 1
ATOM 4035 N N . MET A 1 260 ? 4.491 35.930 -5.340 1.00 42.07 2038 MET A N 1
ATOM 4036 C CA A MET A 1 260 ? 3.995 34.704 -4.729 0.71 44.52 2038 MET A CA 1
ATOM 4037 C CA B MET A 1 260 ? 3.993 34.702 -4.736 0.29 43.75 2038 MET A CA 1
ATOM 4038 C C . MET A 1 260 ? 4.990 33.565 -4.877 1.00 45.39 2038 MET A C 1
ATOM 4039 O O . MET A 1 260 ? 5.618 33.397 -5.926 1.00 49.98 2038 MET A O 1
ATOM 4066 N N . LYS A 1 261 ? 5.120 32.795 -3.807 1.00 42.93 2039 LYS A N 1
ATOM 4067 C CA . LYS A 1 261 ? 5.718 31.476 -3.826 1.00 43.22 2039 LYS A CA 1
ATOM 4068 C C . LYS A 1 261 ? 4.641 30.512 -3.333 1.00 37.66 2039 LYS A C 1
ATOM 4069 O O . LYS A 1 261 ? 3.768 30.896 -2.549 1.00 35.80 2039 LYS A O 1
ATOM 4088 N N . PHE A 1 262 ? 4.679 29.265 -3.812 1.00 36.82 2040 PHE A N 1
ATOM 4089 C CA . PHE A 1 262 ? 3.719 28.235 -3.428 1.00 37.42 2040 PHE A CA 1
ATOM 4090 C C . PHE A 1 262 ? 4.464 26.956 -3.053 1.00 36.54 2040 PHE A C 1
ATOM 4091 O O . PHE A 1 262 ? 5.363 26.528 -3.781 1.00 41.31 2040 PHE A O 1
ATOM 4108 N N . LYS A 1 263 ? 4.070 26.319 -1.945 1.00 33.89 2041 LYS A N 1
ATOM 4109 C CA . LYS A 1 263 ? 4.815 25.168 -1.439 1.00 36.08 2041 LYS A CA 1
ATOM 4110 C C . LYS A 1 263 ? 3.947 24.349 -0.479 1.00 34.75 2041 LYS A C 1
ATOM 4111 O O . LYS A 1 263 ? 3.125 24.904 0.258 1.00 33.34 2041 LYS A O 1
ATOM 4130 N N . VAL A 1 264 ? 4.122 23.021 -0.521 1.00 35.73 2042 VAL A N 1
ATOM 4131 C CA . VAL A 1 264 ? 3.516 22.103 0.445 1.00 35.88 2042 VAL A CA 1
ATOM 4132 C C . VAL A 1 264 ? 4.331 22.125 1.732 1.00 34.97 2042 VAL A C 1
ATOM 4133 O O . VAL A 1 264 ? 5.538 21.850 1.720 1.00 37.34 2042 VAL A O 1
ATOM 4146 N N . VAL A 1 265 ? 3.680 22.425 2.854 1.00 31.58 2043 VAL A N 1
ATOM 4147 C CA . VAL A 1 265 ? 4.360 22.497 4.144 1.00 28.47 2043 VAL A CA 1
ATOM 4148 C C . VAL A 1 265 ? 3.458 21.881 5.198 1.00 26.69 2043 VAL A C 1
ATOM 4149 O O . VAL A 1 265 ? 2.277 22.229 5.296 1.00 26.39 2043 VAL A O 1
ATOM 4162 N N . ASN A 1 266 ? 4.014 20.983 5.994 1.00 25.14 2044 ASN A N 1
ATOM 4163 C CA . ASN A 1 266 ? 3.295 20.344 7.088 1.00 23.84 2044 ASN A CA 1
ATOM 4164 C C . ASN A 1 266 ? 3.672 21.035 8.390 1.00 22.69 2044 ASN A C 1
ATOM 4165 O O . ASN A 1 266 ? 4.857 21.067 8.760 1.00 25.48 2044 ASN A O 1
ATOM 4176 N N . ILE A 1 267 ? 2.681 21.673 9.017 1.00 20.29 2045 ILE A N 1
ATOM 4177 C CA . ILE A 1 267 ? 2.840 22.364 10.295 1.00 20.87 2045 ILE A CA 1
ATOM 4178 C C . ILE A 1 267 ? 3.517 21.496 11.333 1.00 21.35 2045 ILE A C 1
ATOM 4179 O O . ILE A 1 267 ? 4.260 22.015 12.181 1.00 22.35 2045 ILE A O 1
ATOM 4195 N N . GLU A 1 268 ? 3.281 20.168 11.294 1.00 22.83 2046 GLU A N 1
ATOM 4196 C CA . GLU A 1 268 ? 3.817 19.273 12.319 1.00 22.54 2046 GLU A CA 1
ATOM 4197 C C . GLU A 1 268 ? 5.283 18.939 12.098 1.00 22.90 2046 GLU A C 1
ATOM 4198 O O . GLU A 1 268 ? 5.936 18.458 13.032 1.00 22.69 2046 GLU A O 1
ATOM 4210 N N . SER A 1 269 ? 5.806 19.169 10.882 1.00 22.79 2047 SER A N 1
ATOM 4211 C CA . SER A 1 269 ? 7.185 18.793 10.562 1.00 24.04 2047 SER A CA 1
ATOM 4212 C C . SER A 1 269 ? 8.202 19.798 11.098 1.00 22.98 2047 SER A C 1
ATOM 4213 O O . SER A 1 269 ? 7.960 20.991 11.126 1.00 24.84 2047 SER A O 1
ATOM 4221 N N . PRO A 1 270 ? 9.382 19.338 11.493 1.00 24.49 2048 PRO A N 1
ATOM 4222 C CA . PRO A 1 270 ? 10.466 20.271 11.742 1.00 26.07 2048 PRO A CA 1
ATOM 4223 C C . PRO A 1 270 ? 10.769 21.064 10.486 1.00 26.90 2048 PRO A C 1
ATOM 4224 O O . PRO A 1 270 ? 10.676 20.540 9.361 1.00 30.28 2048 PRO A O 1
ATOM 4235 N N . PRO A 1 271 ? 11.120 22.337 10.623 1.00 30.12 2049 PRO A N 1
ATOM 4236 C CA . PRO A 1 271 ? 11.457 23.133 9.435 1.00 30.32 2049 PRO A CA 1
ATOM 4237 C C . PRO A 1 271 ? 12.788 22.737 8.841 1.00 32.75 2049 PRO A C 1
ATOM 4238 O O . PRO A 1 271 ? 13.768 22.599 9.566 1.00 31.67 2049 PRO A O 1
ATOM 4249 N N . ASP A 1 272 ? 12.852 22.665 7.509 1.00 40.36 2050 ASP A N 1
ATOM 4250 C CA . ASP A 1 272 ? 14.146 22.496 6.873 1.00 48.67 2050 ASP A CA 1
ATOM 4251 C C . ASP A 1 272 ? 14.963 23.786 7.014 1.00 43.52 2050 ASP A C 1
ATOM 4252 O O . ASP A 1 272 ? 14.401 24.869 7.244 1.00 34.92 2050 ASP A O 1
ATOM 4261 N N . PRO A 1 273 ? 16.297 23.679 6.936 1.00 47.84 2051 PRO A N 1
ATOM 4262 C CA . PRO A 1 273 ? 17.158 24.853 7.152 1.00 43.35 2051 PRO A CA 1
ATOM 4263 C C . PRO A 1 273 ? 16.708 26.087 6.414 1.00 31.85 2051 PRO A C 1
ATOM 4264 O O . PRO A 1 273 ? 16.789 27.187 6.960 1.00 29.87 2051 PRO A O 1
ATOM 4275 N N . GLN A 1 274 ? 16.224 25.931 5.181 1.00 29.96 2052 GLN A N 1
ATOM 4276 C CA . GLN A 1 274 ? 15.814 27.074 4.386 1.00 35.77 2052 GLN A CA 1
ATOM 4277 C C . GLN A 1 274 ? 14.662 27.837 5.026 1.00 31.54 2052 GLN A C 1
ATOM 4278 O O . GLN A 1 274 ? 14.526 29.039 4.781 1.00 31.12 2052 GLN A O 1
ATOM 4292 N N . LEU A 1 275 ? 13.837 27.193 5.857 1.00 28.84 2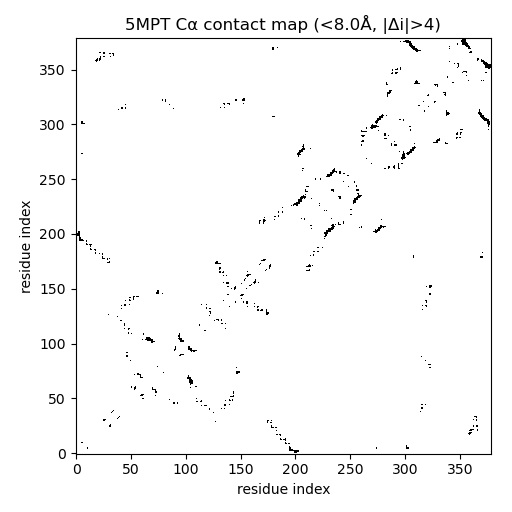053 LEU A N 1
ATOM 4293 C CA . LEU A 1 275 ? 12.722 27.900 6.492 1.00 28.54 2053 LEU A CA 1
ATOM 4294 C C . LEU A 1 275 ? 13.107 28.543 7.818 1.00 24.37 2053 LEU A C 1
ATOM 4295 O O . LEU A 1 275 ? 12.428 29.482 8.255 1.00 22.28 2053 LEU A O 1
ATOM 4311 N N . VAL A 1 276 ? 14.211 28.108 8.430 1.00 22.52 2054 VAL A N 1
ATOM 4312 C CA . VAL A 1 276 ? 14.551 28.527 9.789 1.00 21.23 2054 VAL A CA 1
ATOM 4313 C C . VAL A 1 276 ? 14.802 30.032 9.822 1.00 19.78 2054 VAL A C 1
ATOM 4314 O O . VAL A 1 276 ? 15.573 30.580 9.017 1.00 20.67 2054 VAL A O 1
ATOM 4327 N N . HIS A 1 277 ? 14.113 30.714 10.741 1.00 21.71 2055 HIS A N 1
ATOM 4328 C CA . HIS A 1 277 ? 14.339 32.147 10.981 1.00 24.30 2055 HIS A CA 1
ATOM 4329 C C . HIS A 1 277 ? 14.226 32.945 9.687 1.00 23.92 2055 HIS A C 1
ATOM 4330 O O . HIS A 1 277 ? 15.029 33.838 9.416 1.00 25.57 2055 HIS A O 1
ATOM 4344 N N . SER A 1 278 ? 13.242 32.613 8.863 1.00 21.94 2056 SER A N 1
ATOM 4345 C CA . SER A 1 278 ? 13.137 33.198 7.541 1.00 20.41 2056 SER A CA 1
ATOM 4346 C C . SER A 1 278 ? 11.997 34.181 7.401 1.00 19.33 2056 SER A C 1
ATOM 4347 O O . SER A 1 278 ? 12.098 35.100 6.586 1.00 23.29 2056 SER A O 1
ATOM 4355 N N . GLN A 1 279 ? 10.932 34.037 8.183 1.00 17.31 2057 GLN A N 1
ATOM 4356 C CA . GLN A 1 279 ? 9.714 34.787 7.956 1.00 16.86 2057 GLN A CA 1
ATOM 4357 C C . GLN A 1 279 ? 9.454 35.869 9.006 1.00 17.81 2057 GLN A C 1
ATOM 4358 O O . GLN A 1 279 ? 9.681 35.657 10.206 1.00 18.38 2057 GLN A O 1
ATOM 4372 N N . HIS A 1 280 ? 8.954 37.027 8.547 1.00 21.81 2058 HIS A N 1
ATOM 4373 C CA . HIS A 1 280 ? 8.474 38.086 9.442 1.00 20.15 2058 HIS A CA 1
ATOM 4374 C C . HIS A 1 280 ? 7.129 37.749 10.058 1.00 18.87 2058 HIS A C 1
ATOM 4375 O O . HIS A 1 280 ? 6.890 38.042 11.237 1.00 19.16 2058 HIS A O 1
ATOM 4389 N N . ILE A 1 281 ? 6.257 37.121 9.279 1.00 16.57 2059 ILE A N 1
ATOM 4390 C CA . ILE A 1 281 ? 4.858 36.899 9.628 1.00 14.52 2059 ILE A CA 1
ATOM 4391 C C . ILE A 1 281 ? 4.454 35.509 9.197 1.00 17.25 2059 ILE A C 1
ATOM 4392 O O . ILE A 1 281 ? 4.658 35.122 8.039 1.00 19.44 2059 ILE A O 1
ATOM 4408 N N . ILE A 1 282 ? 3.869 34.754 10.117 1.00 20.86 2060 ILE A N 1
ATOM 4409 C CA . ILE A 1 282 ? 3.164 33.534 9.768 1.00 21.21 2060 ILE A CA 1
ATOM 4410 C C . ILE A 1 282 ? 1.682 33.742 10.037 1.00 20.99 2060 ILE A C 1
ATOM 4411 O O . ILE A 1 282 ? 1.280 34.077 11.155 1.00 21.08 2060 ILE A O 1
ATOM 4427 N N . LEU A 1 283 ? 0.904 33.598 8.981 1.00 19.60 2061 LEU A N 1
ATOM 4428 C CA . LEU A 1 283 ? -0.553 33.591 9.002 1.00 20.13 2061 LEU A CA 1
ATOM 4429 C C . LEU A 1 283 ? -1.050 32.155 9.057 1.00 19.45 2061 LEU A C 1
ATOM 4430 O O . LEU A 1 283 ? -0.510 31.306 8.358 1.00 21.76 2061 LEU A O 1
ATOM 4446 N N . ALA A 1 284 ? -2.099 31.884 9.862 1.00 19.30 2062 ALA A N 1
ATOM 4447 C CA . ALA A 1 284 ? -2.572 30.503 10.037 1.00 17.81 2062 ALA A CA 1
ATOM 4448 C C . ALA A 1 284 ? -4.034 30.576 10.471 1.00 18.74 2062 ALA A C 1
ATOM 4449 O O . ALA A 1 284 ? -4.323 30.817 11.650 1.00 20.13 2062 ALA A O 1
ATOM 4456 N N . THR A 1 285 ? -4.935 30.330 9.528 1.00 19.35 2063 THR A N 1
ATOM 4457 C CA . THR A 1 285 ? -6.369 30.440 9.770 1.00 18.22 2063 THR A CA 1
ATOM 4458 C C . THR A 1 285 ? -6.943 29.045 9.914 1.00 18.63 2063 THR A C 1
ATOM 4459 O O . THR A 1 285 ? -7.038 28.309 8.927 1.00 21.51 2063 THR A O 1
ATOM 4470 N N . ASN A 1 286 ? -7.297 28.698 11.166 1.00 18.33 2064 ASN A N 1
ATOM 4471 C CA . ASN A 1 286 ? -8.051 27.497 11.535 1.00 18.74 2064 ASN A CA 1
ATOM 4472 C C . ASN A 1 286 ? -7.416 26.228 10.995 1.00 20.46 2064 ASN A C 1
ATOM 4473 O O . ASN A 1 286 ? -8.099 25.276 10.592 1.00 18.99 2064 ASN A O 1
ATOM 4484 N N . CYS A 1 287 ? -6.113 26.182 11.068 1.00 20.48 2065 CYS A N 1
ATOM 4485 C CA . CYS A 1 287 ? -5.358 24.999 10.697 1.00 20.08 2065 CYS A CA 1
ATOM 4486 C C . CYS A 1 287 ? -4.502 24.460 11.827 1.00 21.35 2065 CYS A C 1
ATOM 4487 O O . CYS A 1 287 ? -4.333 23.239 11.924 1.00 19.80 2065 CYS A O 1
ATOM 4495 N N . VAL A 1 288 ? -3.977 25.311 12.705 1.00 22.24 2066 VAL A N 1
ATOM 4496 C CA . VAL A 1 288 ? -3.060 24.793 13.717 1.00 21.41 2066 VAL A CA 1
ATOM 4497 C C . VAL A 1 288 ? -3.822 23.911 14.723 1.00 22.63 2066 VAL A C 1
ATOM 4498 O O . VAL A 1 288 ? -3.287 22.922 15.233 1.00 23.44 2066 VAL A O 1
ATOM 4511 N N . HIS A 1 289 ? -5.088 24.214 14.995 1.00 22.14 2067 HIS A N 1
ATOM 4512 C CA . HIS A 1 289 ? -5.860 23.345 15.880 1.00 21.38 2067 HIS A CA 1
ATOM 4513 C C . HIS A 1 289 ? -5.989 21.940 15.335 1.00 21.76 2067 HIS A C 1
ATOM 4514 O O . HIS A 1 289 ? -6.240 21.016 16.120 1.00 23.83 2067 HIS A O 1
ATOM 4528 N N . ALA A 1 290 ? -5.848 21.747 14.015 1.00 19.50 2068 ALA A N 1
ATOM 4529 C CA . ALA A 1 290 ? -6.085 20.432 13.416 1.00 20.52 2068 ALA A CA 1
ATOM 4530 C C . ALA A 1 290 ? -4.899 19.514 13.566 1.00 21.23 2068 ALA A C 1
ATOM 4531 O O . ALA A 1 290 ? -4.985 18.346 13.151 1.00 23.98 2068 ALA A O 1
ATOM 4538 N N . THR A 1 291 ? -3.835 19.983 14.183 1.00 22.15 2069 THR A N 1
ATOM 4539 C CA . THR A 1 291 ? -2.646 19.157 14.319 1.00 22.59 2069 THR A CA 1
ATOM 4540 C C . THR A 1 291 ? -2.708 18.344 15.612 1.00 23.19 2069 THR A C 1
ATOM 4541 O O . THR A 1 291 ? -3.537 18.575 16.498 1.00 22.97 2069 THR A O 1
ATOM 4552 N N . ARG A 1 292 ? -1.766 17.400 15.733 1.00 22.49 2070 ARG A N 1
ATOM 4553 C CA . ARG A 1 292 ? -1.783 16.465 16.844 1.00 24.22 2070 ARG A CA 1
ATOM 4554 C C . ARG A 1 292 ? -1.452 17.131 18.167 1.00 22.92 2070 ARG A C 1
ATOM 4555 O O . ARG A 1 292 ? -2.014 16.769 19.204 1.00 24.78 2070 ARG A O 1
ATOM 4576 N N . ASN A 1 293 ? -0.506 18.061 18.165 1.00 22.87 2071 ASN A N 1
ATOM 4577 C CA . ASN A 1 293 ? 0.113 18.520 19.405 1.00 25.60 2071 ASN A CA 1
ATOM 4578 C C . ASN A 1 293 ? 0.437 19.992 19.231 1.00 26.02 2071 ASN A C 1
ATOM 4579 O O . ASN A 1 293 ? 1.229 20.356 18.361 1.00 26.00 2071 ASN A O 1
ATOM 4590 N N . LEU A 1 294 ? -0.244 20.844 20.003 1.00 26.14 2072 LEU A N 1
ATOM 4591 C CA . LEU A 1 294 ? -0.126 22.278 19.780 1.00 24.48 2072 LEU A CA 1
ATOM 4592 C C . LEU A 1 294 ? 1.254 22.792 20.151 1.00 25.26 2072 LEU A C 1
ATOM 4593 O O . LEU A 1 294 ? 1.769 23.712 19.502 1.00 25.74 2072 LEU A O 1
ATOM 4609 N N . GLU A 1 295 ? 1.863 22.229 21.196 1.00 27.73 2073 GLU A N 1
ATOM 4610 C CA . GLU A 1 295 ? 3.239 22.604 21.551 1.00 32.01 2073 GLU A CA 1
ATOM 4611 C C . GLU A 1 295 ? 4.203 22.344 20.402 1.00 28.29 2073 GLU A C 1
ATOM 4612 O O . GLU A 1 295 ? 5.024 23.206 20.040 1.00 24.98 2073 GLU A O 1
ATOM 4624 N N . ILE A 1 296 ? 4.150 21.144 19.841 1.00 33.42 2074 ILE A N 1
ATOM 4625 C CA A ILE A 1 296 ? 5.044 20.808 18.738 0.09 35.56 2074 ILE A CA 1
ATOM 4626 C CA B ILE A 1 296 ? 5.039 20.803 18.735 0.91 35.70 2074 ILE A CA 1
ATOM 4627 C C . ILE A 1 296 ? 4.777 21.716 17.547 1.00 31.89 2074 ILE A C 1
ATOM 4628 O O . ILE A 1 296 ? 5.712 22.253 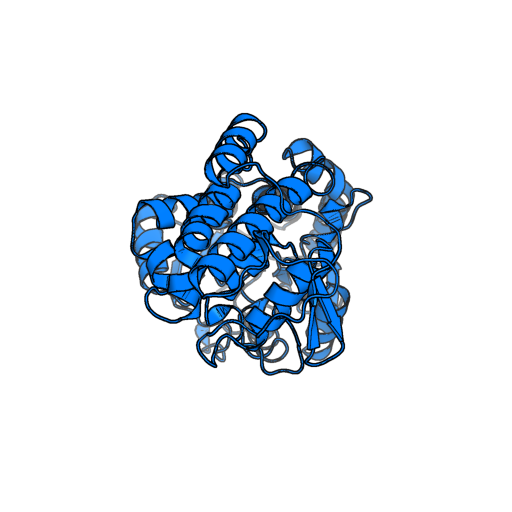16.939 1.00 28.12 2074 ILE A O 1
ATOM 4659 N N . SER A 1 297 ? 3.499 21.929 17.208 1.00 25.45 2075 SER A N 1
ATOM 4660 C CA . SER A 1 297 ? 3.198 22.739 16.036 1.00 22.87 2075 SER A CA 1
ATOM 4661 C C . SER A 1 297 ? 3.646 24.190 16.226 1.00 22.47 2075 SER A C 1
ATOM 4662 O O . SER A 1 297 ? 4.233 24.789 15.320 1.00 24.37 2075 SER A O 1
ATOM 4670 N N . THR A 1 298 ? 3.353 24.784 17.384 1.00 21.44 2076 THR A N 1
ATOM 4671 C CA . THR A 1 298 ? 3.669 26.185 17.554 1.00 22.75 2076 THR A CA 1
ATOM 4672 C C . THR A 1 298 ? 5.167 26.365 17.763 1.00 24.25 2076 THR A C 1
ATOM 4673 O O . THR A 1 298 ? 5.711 27.412 17.419 1.00 23.84 2076 THR A O 1
ATOM 4684 N N A ARG A 1 299 ? 5.850 25.357 18.302 0.60 27.85 2077 ARG A N 1
ATOM 4685 N N B ARG A 1 299 ? 5.850 25.355 18.299 0.40 27.49 2077 ARG A N 1
ATOM 4686 C CA A ARG A 1 299 ? 7.306 25.409 18.379 0.60 31.68 2077 ARG A CA 1
ATOM 4687 C CA B ARG A 1 299 ? 7.305 25.419 18.378 0.40 33.34 2077 ARG A CA 1
ATOM 4688 C C A ARG A 1 299 ? 7.918 25.385 16.984 0.60 27.51 2077 ARG A C 1
ATOM 4689 C C B ARG A 1 299 ? 7.922 25.381 16.986 0.40 26.42 2077 ARG A C 1
ATOM 4690 O O A ARG A 1 299 ? 8.831 26.165 16.676 0.60 27.12 2077 ARG A O 1
ATOM 4691 O O B ARG A 1 299 ? 8.841 26.154 16.683 0.40 27.24 2077 ARG A O 1
ATOM 4732 N N . ASN A 1 300 ? 7.425 24.495 16.122 1.00 26.54 2078 ASN A N 1
ATOM 4733 C CA . ASN A 1 300 ? 7.870 24.477 14.736 1.00 24.62 2078 ASN A CA 1
ATOM 4734 C C . ASN A 1 300 ? 7.695 25.848 14.095 1.00 22.11 2078 ASN A C 1
ATOM 4735 O O . ASN A 1 300 ? 8.603 26.365 13.439 1.00 23.04 2078 ASN A O 1
ATOM 4746 N N . ILE A 1 301 ? 6.506 26.440 14.262 1.00 21.86 2079 ILE A N 1
ATOM 4747 C CA . ILE A 1 301 ? 6.239 27.761 13.713 1.00 22.80 2079 ILE A CA 1
ATOM 4748 C C . ILE A 1 301 ? 7.224 28.772 14.275 1.00 22.03 2079 ILE A C 1
ATOM 4749 O O . ILE A 1 301 ? 7.759 29.619 13.546 1.00 20.91 2079 ILE A O 1
ATOM 4765 N N . HIS A 1 302 ? 7.479 28.711 15.583 1.00 21.88 2080 HIS A N 1
ATOM 4766 C CA . HIS A 1 302 ? 8.417 29.648 16.190 1.00 22.75 2080 HIS A CA 1
ATOM 4767 C C . HIS A 1 302 ? 9.761 29.633 15.481 1.00 23.28 2080 HIS A C 1
ATOM 4768 O O . HIS A 1 302 ? 10.358 30.683 15.236 1.00 22.79 2080 HIS A O 1
ATOM 4782 N N . ARG A 1 303 ? 10.246 28.448 15.125 1.00 24.55 2081 ARG A N 1
ATOM 4783 C CA . ARG A 1 303 ? 11.592 28.332 14.577 1.00 24.07 2081 ARG A CA 1
ATOM 4784 C C . ARG A 1 303 ? 11.670 28.895 13.167 1.00 23.88 2081 ARG A C 1
ATOM 4785 O O . ARG A 1 303 ? 12.745 29.301 12.727 1.00 22.88 2081 ARG A O 1
ATOM 4806 N N . ILE A 1 304 ? 10.540 28.945 12.465 1.00 20.37 2082 ILE A N 1
ATOM 4807 C CA . ILE A 1 304 ? 10.475 29.529 11.130 1.00 21.29 2082 ILE A CA 1
ATOM 4808 C C . ILE A 1 304 ? 10.421 31.051 11.190 1.00 19.72 2082 ILE A C 1
ATOM 4809 O O . ILE A 1 304 ? 10.749 31.716 10.201 1.00 22.77 2082 ILE A O 1
ATOM 4825 N N . LEU A 1 305 ? 10.070 31.612 12.337 1.00 19.24 2083 LEU A N 1
ATOM 4826 C CA . LEU A 1 305 ? 9.988 33.065 12.466 1.00 19.97 2083 LEU A CA 1
ATOM 4827 C C . LEU A 1 305 ? 11.364 33.653 12.673 1.00 22.24 2083 LEU A C 1
ATOM 4828 O O . LEU A 1 305 ? 12.188 33.114 13.423 1.00 22.25 2083 LEU A O 1
ATOM 4844 N N . ARG A 1 306 ? 11.604 34.775 12.004 1.00 23.35 2084 ARG A N 1
ATOM 4845 C CA . ARG A 1 306 ? 12.681 35.655 12.418 1.00 22.16 2084 ARG A CA 1
ATOM 4846 C C . ARG A 1 306 ? 12.462 36.084 13.872 1.00 22.03 2084 ARG A C 1
ATOM 4847 O O . ARG A 1 306 ? 11.322 36.129 14.343 1.00 21.08 2084 ARG A O 1
ATOM 4868 N N . PRO A 1 307 ? 13.538 36.432 14.593 1.00 21.87 2085 PRO A N 1
ATOM 4869 C CA . PRO A 1 307 ? 13.389 36.930 15.973 1.00 22.12 2085 PRO A CA 1
ATOM 4870 C C . PRO A 1 307 ? 12.488 38.135 16.088 1.00 22.16 2085 PRO A C 1
ATOM 4871 O O . PRO A 1 307 ? 11.870 38.330 17.142 1.00 23.55 2085 PRO A O 1
ATOM 4882 N N . ASP A 1 308 ? 12.409 38.964 15.052 1.00 22.05 2086 ASP A N 1
ATOM 4883 C CA . ASP A 1 308 ? 11.551 40.137 15.080 1.00 21.83 2086 ASP A CA 1
ATOM 4884 C C . ASP A 1 308 ? 10.145 39.853 14.549 1.00 21.13 2086 ASP A C 1
ATOM 4885 O O . ASP A 1 308 ? 9.344 40.784 14.436 1.00 20.09 2086 ASP A O 1
ATOM 4894 N N . GLY A 1 309 ? 9.811 38.587 14.285 1.00 21.92 2087 GLY A N 1
ATOM 4895 C CA . GLY A 1 309 ? 8.556 38.240 13.647 1.00 22.94 2087 GLY A CA 1
ATOM 4896 C C . GLY A 1 309 ? 7.451 37.850 14.614 1.00 21.24 2087 GLY A C 1
ATOM 4897 O O . GLY A 1 309 ? 7.600 37.850 15.837 1.00 20.67 2087 GLY A O 1
ATOM 4901 N N . PHE A 1 310 ? 6.324 37.447 14.023 1.00 19.58 2088 PHE A N 1
ATOM 4902 C CA . PHE A 1 310 ? 5.191 37.031 14.831 1.00 17.99 2088 PHE A CA 1
ATOM 4903 C C . PHE A 1 310 ? 4.296 36.081 14.061 1.00 19.20 2088 PHE A C 1
ATOM 4904 O O . PHE A 1 310 ? 4.244 36.066 12.820 1.00 19.29 2088 PHE A O 1
ATOM 4921 N N . LEU A 1 311 ? 3.555 35.324 14.848 1.00 18.54 2089 LEU A N 1
ATOM 4922 C CA . LEU A 1 311 ? 2.470 34.480 14.388 1.00 19.71 2089 LEU A CA 1
ATOM 4923 C C . LEU A 1 311 ? 1.141 35.201 14.576 1.00 19.98 2089 LEU A C 1
ATOM 4924 O O . LEU A 1 311 ? 0.864 35.713 15.662 1.00 19.87 2089 LEU A O 1
ATOM 4940 N N . LEU A 1 312 ? 0.301 35.150 13.552 1.00 17.79 2090 LEU A N 1
ATOM 4941 C CA . LEU A 1 312 ? -1.077 35.626 13.628 1.00 19.22 2090 LEU A CA 1
ATOM 4942 C C . LEU A 1 312 ? -1.986 34.438 13.362 1.00 18.93 2090 LEU A C 1
ATOM 4943 O O . LEU A 1 312 ? -2.173 34.034 12.211 1.00 18.88 2090 LEU A O 1
ATOM 4959 N N . LEU A 1 313 ? -2.534 33.896 14.437 1.00 18.86 2091 LEU A N 1
ATOM 4960 C CA . LEU A 1 313 ? -3.568 32.875 14.341 1.00 18.34 2091 LEU A CA 1
ATOM 4961 C C . LEU A 1 313 ? -4.940 33.501 14.129 1.00 17.26 2091 LEU A C 1
ATOM 4962 O O . LEU A 1 313 ? -5.273 34.556 14.693 1.00 18.61 2091 LEU A O 1
ATOM 4978 N N A LEU A 1 314 ? -5.739 32.864 13.289 0.46 16.78 2092 LEU A N 1
ATOM 4979 N N B LEU A 1 314 ? -5.740 32.849 13.303 0.54 17.13 2092 LEU A N 1
ATOM 4980 C CA A LEU A 1 314 ? -7.179 33.086 13.289 0.46 20.91 2092 LEU A CA 1
ATOM 4981 C CA B LEU A 1 314 ? -7.178 33.081 13.271 0.54 19.50 2092 LEU A CA 1
ATOM 4982 C C A LEU A 1 314 ? -7.766 31.749 13.680 0.46 17.71 2092 LEU A C 1
ATOM 4983 C C B LEU A 1 314 ? -7.768 31.748 13.674 0.54 18.44 2092 LEU A C 1
ATOM 4984 O O A LEU A 1 314 ? -7.688 30.793 12.904 0.46 21.36 2092 LEU A O 1
ATOM 4985 O O B LEU A 1 314 ? -7.682 30.788 12.906 0.54 21.42 2092 LEU A O 1
ATOM 5016 N N . GLU A 1 315 ? -8.278 31.665 14.901 1.00 20.87 2093 GLU A N 1
ATOM 5017 C CA . GLU A 1 315 ? -8.731 30.401 15.462 1.00 22.22 2093 GLU A CA 1
ATOM 5018 C C . GLU A 1 315 ? -10.117 30.521 16.044 1.00 20.50 2093 GLU A C 1
ATOM 5019 O O . GLU A 1 315 ? -10.445 31.501 16.721 1.00 21.70 2093 GLU A O 1
ATOM 5031 N N . MET A 1 316 ? -10.927 29.503 15.779 1.00 20.83 2094 MET A N 1
ATOM 5032 C CA . MET A 1 316 ? -12.216 29.378 16.429 1.00 19.71 2094 MET A CA 1
ATOM 5033 C C . MET A 1 316 ? -11.990 28.979 17.881 1.00 20.90 2094 MET A C 1
ATOM 5034 O O . MET A 1 316 ? -11.435 27.915 18.163 1.00 21.19 2094 MET A O 1
ATOM 5048 N N . THR A 1 317 ? -12.393 29.849 18.798 1.00 21.21 2095 THR A N 1
ATOM 5049 C CA . THR A 1 317 ? -12.060 29.702 20.204 1.00 22.85 2095 THR A CA 1
ATOM 5050 C C . THR A 1 317 ? -13.239 29.191 21.025 1.00 24.52 2095 THR A C 1
ATOM 5051 O O . THR A 1 317 ? -13.058 28.833 22.190 1.00 26.27 2095 THR A O 1
ATOM 5062 N N . GLU A 1 318 ? -14.440 29.169 20.442 1.00 23.09 2096 GLU A N 1
ATOM 5063 C CA . GLU A 1 318 ? -15.630 28.598 21.051 1.00 27.20 2096 GLU A CA 1
ATOM 5064 C C . GLU A 1 318 ? -16.294 27.654 20.056 1.00 29.52 2096 GLU A C 1
ATOM 5065 O O . GLU A 1 318 ? -16.336 27.932 18.851 1.00 30.08 2096 GLU A O 1
ATOM 5077 N N . GLN A 1 319 ? -16.819 26.534 20.555 1.00 28.55 2097 GLN A N 1
ATOM 5078 C CA . GLN A 1 319 ? -17.517 25.608 19.675 1.00 29.27 2097 GLN A CA 1
ATOM 5079 C C . GLN A 1 319 ? -18.845 26.195 19.211 1.00 26.45 2097 GLN A C 1
ATOM 5080 O O . GLN A 1 319 ? -19.498 26.966 19.921 1.00 28.15 2097 GLN A O 1
ATOM 5094 N N . VAL A 1 320 ? -19.213 25.842 17.980 1.00 25.19 2098 VAL A N 1
ATOM 5095 C CA . VAL A 1 320 ? -20.449 26.252 17.316 1.00 24.17 2098 VAL A CA 1
ATOM 5096 C C . VAL A 1 320 ? -21.097 24.959 16.837 1.00 21.60 2098 VAL A C 1
ATOM 5097 O O . VAL A 1 320 ? -20.408 24.143 16.201 1.00 23.16 2098 VAL A O 1
ATOM 5110 N N . PRO A 1 321 ? -22.388 24.710 17.100 1.00 24.67 2099 PRO A N 1
ATOM 5111 C CA . PRO A 1 321 ? -22.910 23.362 16.784 1.00 23.45 2099 PRO A CA 1
ATOM 5112 C C . PRO A 1 321 ? -22.774 22.961 15.318 1.00 22.31 2099 PRO A C 1
ATOM 5113 O O . PRO A 1 321 ? -22.361 21.818 15.055 1.00 22.34 2099 PRO A O 1
ATOM 5124 N N . TRP A 1 322 ? -23.104 23.834 14.352 1.00 19.04 2100 TRP A N 1
ATOM 5125 C CA . TRP A 1 322 ? -23.015 23.390 12.961 1.00 21.64 2100 TRP A CA 1
ATOM 5126 C C . TRP A 1 322 ? -21.589 23.040 12.560 1.00 23.25 2100 TRP A C 1
ATOM 5127 O O . TRP A 1 322 ? -21.392 22.172 11.701 1.00 22.40 2100 TRP A O 1
ATOM 5148 N N . VAL A 1 323 ? -20.591 23.697 13.152 1.00 21.99 2101 VAL A N 1
ATOM 5149 C CA . VAL A 1 323 ? -19.199 23.366 12.852 1.00 21.64 2101 VAL A CA 1
ATOM 5150 C C . VAL A 1 323 ? -18.871 21.955 13.334 1.00 22.51 2101 VAL A C 1
ATOM 5151 O O . VAL A 1 323 ? -18.334 21.124 12.584 1.00 22.75 2101 VAL A O 1
ATOM 5164 N N . ASP A 1 324 ? -19.149 21.671 14.606 1.00 22.56 2102 ASP A N 1
ATOM 5165 C CA . ASP A 1 324 ? -18.981 20.305 15.099 1.00 23.00 2102 ASP A CA 1
ATOM 5166 C C . ASP A 1 324 ? -19.780 19.304 14.278 1.00 21.02 2102 ASP A C 1
ATOM 5167 O O . ASP A 1 324 ? -19.307 18.205 13.985 1.00 23.97 2102 ASP A O 1
ATOM 5176 N N . PHE A 1 325 ? -21.014 19.644 13.934 1.00 21.69 2103 PHE A N 1
ATOM 5177 C CA . PHE A 1 325 ? -21.903 18.689 13.277 1.00 22.75 2103 PHE A CA 1
ATOM 5178 C C . PHE A 1 325 ? -21.334 18.231 11.944 1.00 24.58 2103 PHE A C 1
ATOM 5179 O O . PHE A 1 325 ? -21.464 17.059 11.568 1.00 26.07 2103 PHE A O 1
ATOM 5196 N N . ILE A 1 326 ? -20.697 19.144 11.216 1.00 24.94 2104 ILE A N 1
ATOM 5197 C CA . ILE A 1 326 ? -20.127 18.837 9.909 1.00 25.54 2104 ILE A CA 1
ATOM 5198 C C . ILE A 1 326 ? -18.720 18.304 10.040 1.00 26.46 2104 ILE A C 1
ATOM 5199 O O . ILE A 1 326 ? -18.401 17.234 9.529 1.00 25.73 2104 ILE A O 1
ATOM 5215 N N . PHE A 1 327 ? -17.842 19.109 10.627 1.00 27.25 2105 PHE A N 1
ATOM 5216 C CA . PHE A 1 327 ? -16.440 18.740 10.655 1.00 24.77 2105 PHE A CA 1
ATOM 5217 C C . PHE A 1 327 ? -16.176 17.576 11.578 1.00 25.01 2105 PHE A C 1
ATOM 5218 O O . PHE A 1 327 ? -15.193 16.849 11.373 1.00 24.57 2105 PHE A O 1
ATOM 5235 N N . GLY A 1 328 ? -17.061 17.330 12.543 1.00 26.14 2106 GLY A N 1
ATOM 5236 C CA . GLY A 1 328 ? -16.861 16.203 13.410 1.00 26.14 2106 GLY A CA 1
ATOM 5237 C C . GLY A 1 328 ? -16.925 14.876 12.691 1.00 27.52 2106 GLY A C 1
ATOM 5238 O O . GLY A 1 328 ? -16.469 13.871 13.244 1.00 29.30 2106 GLY A O 1
ATOM 5242 N N . LEU A 1 329 ? -17.428 14.859 11.455 1.00 25.66 2107 LEU A N 1
ATOM 5243 C CA . LEU A 1 329 ? -17.440 13.664 10.625 1.00 25.33 2107 LEU A CA 1
ATOM 5244 C C . LEU A 1 329 ? -16.078 13.346 10.024 1.00 26.47 2107 LEU A C 1
ATOM 5245 O O . LEU A 1 329 ? -15.935 12.268 9.421 1.00 30.18 2107 LEU A O 1
ATOM 5261 N N . LEU A 1 330 ? -15.101 14.242 10.162 1.00 27.36 2108 LEU A N 1
ATOM 5262 C CA . LEU A 1 330 ? -13.851 14.164 9.423 1.00 29.50 2108 LEU A CA 1
ATOM 5263 C C . LEU A 1 330 ? -12.716 13.788 10.361 1.00 31.02 2108 LEU A C 1
ATOM 5264 O O . LEU A 1 330 ? -12.571 14.376 11.442 1.00 31.07 2108 LEU A O 1
ATOM 5280 N N . GLU A 1 331 ? -11.886 12.838 9.911 1.00 33.62 2109 GLU A N 1
ATOM 5281 C CA . GLU A 1 331 ? -10.748 12.391 10.708 1.00 32.39 2109 GLU A CA 1
ATOM 5282 C C . GLU A 1 331 ? -9.868 13.553 11.146 1.00 32.09 2109 GLU A C 1
ATOM 5283 O O . GLU A 1 331 ? -9.278 13.505 12.233 1.00 29.55 2109 GLU A O 1
ATOM 5295 N N . GLY A 1 332 ? -9.779 14.605 10.331 1.00 32.22 2110 GLY A N 1
ATOM 5296 C CA . GLY A 1 332 ? -8.937 15.765 10.614 1.00 31.85 2110 GLY A CA 1
ATOM 5297 C C . GLY A 1 332 ? -9.364 16.586 11.808 1.00 29.05 2110 GLY A C 1
ATOM 5298 O O . GLY A 1 332 ? -8.596 17.442 12.247 1.00 29.21 2110 GLY A O 1
ATOM 5302 N N . TRP A 1 333 ? -10.571 16.363 12.324 1.00 26.42 2111 TRP A N 1
ATOM 5303 C CA . TRP A 1 333 ? -11.114 17.081 13.471 1.00 24.27 2111 TRP A CA 1
ATOM 5304 C C . TRP A 1 333 ? -10.793 16.404 14.789 1.00 25.27 2111 TRP A C 1
ATOM 5305 O O . TRP A 1 333 ? -11.086 16.979 15.850 1.00 26.72 2111 TRP A O 1
ATOM 5326 N N . TRP A 1 334 ? -10.247 15.174 14.739 1.00 24.64 2112 TRP A N 1
ATOM 5327 C CA . TRP A 1 334 ? -10.016 14.349 15.917 1.00 23.62 2112 TRP A CA 1
ATOM 5328 C C . TRP A 1 334 ? -8.561 13.891 16.027 1.00 25.11 2112 TRP A C 1
ATOM 5329 O O . TRP A 1 334 ? -8.264 12.842 16.626 1.00 29.80 2112 TRP A O 1
ATOM 5350 N N . LEU A 1 335 ? -7.629 14.642 15.457 1.00 23.47 2113 LEU A N 1
ATOM 5351 C CA . LEU A 1 335 ? -6.236 14.213 15.491 1.00 25.55 2113 LEU A CA 1
ATOM 5352 C C . LEU A 1 335 ? -5.524 14.547 16.790 1.00 29.20 2113 LEU A C 1
ATOM 5353 O O . LEU A 1 335 ? -4.469 13.958 17.062 1.00 31.67 2113 LEU A O 1
ATOM 5369 N N . PHE A 1 336 ? -6.051 15.476 17.583 1.00 30.86 2114 PHE A N 1
ATOM 5370 C CA . PHE A 1 336 ? -5.377 15.898 18.806 1.00 32.80 2114 PHE A CA 1
ATOM 5371 C C . PHE A 1 336 ? -5.006 14.699 19.671 1.00 32.82 2114 PHE A C 1
ATOM 5372 O O . PHE A 1 336 ? -5.789 13.762 19.838 1.00 29.46 2114 PHE A O 1
ATOM 5389 N N . GLU A 1 337 ? -3.784 14.724 20.201 1.00 36.67 2115 GLU A N 1
ATOM 5390 C CA . GLU A 1 337 ? -3.317 13.686 21.112 1.00 38.55 2115 GLU A CA 1
ATOM 5391 C C . GLU A 1 337 ? -2.390 14.295 22.152 1.00 37.44 2115 GLU A C 1
ATOM 5392 O O . GLU A 1 337 ? -1.418 13.667 22.582 1.00 38.79 2115 GLU A O 1
ATOM 5404 N N . ASP A 1 338 ? -2.678 15.535 22.562 1.00 33.24 2116 ASP A N 1
ATOM 5405 C CA . ASP A 1 338 ? -1.825 16.271 23.483 1.00 31.05 2116 ASP A CA 1
ATOM 5406 C C . ASP A 1 338 ? -2.552 16.661 24.757 1.00 33.14 2116 ASP A C 1
ATOM 5407 O O . ASP A 1 338 ? -2.135 17.604 25.436 1.00 34.28 2116 ASP A O 1
ATOM 5416 N N . GLY A 1 339 ? -3.627 15.973 25.088 1.00 34.06 2117 GLY A N 1
ATOM 5417 C CA . GLY A 1 339 ? -4.395 16.268 26.275 1.00 37.62 2117 GLY A CA 1
ATOM 5418 C C . GLY A 1 339 ? -5.676 17.038 26.026 1.00 38.87 2117 GLY A C 1
ATOM 5419 O O . GLY A 1 339 ? -6.528 17.088 26.914 1.00 42.55 2117 GLY A O 1
ATOM 5423 N N . ARG A 1 340 ? -5.825 17.648 24.854 1.00 33.55 2118 ARG A N 1
ATOM 5424 C CA . ARG A 1 340 ? -7.092 18.274 24.503 1.00 31.96 2118 ARG A CA 1
ATOM 5425 C C . ARG A 1 340 ? -8.195 17.230 24.435 1.00 32.99 2118 ARG A C 1
ATOM 5426 O O . ARG A 1 340 ? -7.960 16.050 24.148 1.00 35.32 2118 ARG A O 1
ATOM 5447 N N . ARG A 1 341 ? -9.411 17.683 24.710 1.00 33.04 2119 ARG A N 1
ATOM 5448 C CA . ARG A 1 341 ? -10.613 16.879 24.512 1.00 35.33 2119 ARG A CA 1
ATOM 5449 C C . ARG A 1 341 ? -11.397 17.325 23.288 1.00 33.64 2119 ARG A C 1
ATOM 5450 O O . ARG A 1 341 ? -12.387 16.686 22.927 1.00 36.18 2119 ARG A O 1
ATOM 5471 N N . HIS A 1 342 ? -10.966 18.413 22.659 1.00 28.93 2120 HIS A N 1
ATOM 5472 C CA . HIS A 1 342 ? -11.552 18.954 21.450 1.00 27.11 2120 HIS A CA 1
ATOM 5473 C C . HIS A 1 342 ? -10.432 19.671 20.729 1.00 26.01 2120 HIS A C 1
ATOM 5474 O O . HIS A 1 342 ? -9.494 20.146 21.365 1.00 26.94 2120 HIS A O 1
ATOM 5488 N N . ALA A 1 343 ? -10.501 19.699 19.400 1.00 24.85 2121 ALA A N 1
ATOM 5489 C CA . ALA A 1 343 ? -9.443 20.348 18.630 1.00 23.80 2121 ALA A CA 1
ATOM 5490 C C . ALA A 1 343 ? -9.352 21.834 18.952 1.00 21.63 2121 ALA A C 1
ATOM 5491 O O . ALA A 1 343 ? -8.261 22.389 19.067 1.00 20.74 2121 ALA A O 1
ATOM 5498 N N . LEU A 1 344 ? -10.493 22.489 19.075 1.00 22.80 2122 LEU A N 1
ATOM 5499 C CA . LEU A 1 344 ? -10.550 23.922 19.307 1.00 23.83 2122 LEU A CA 1
ATOM 5500 C C . LEU A 1 344 ? -10.266 24.242 20.772 1.00 25.28 2122 LEU A C 1
ATOM 5501 O O . LEU A 1 344 ? -10.638 23.483 21.674 1.00 26.97 2122 LEU A O 1
ATOM 5517 N N . GLN A 1 345 ? -9.640 25.387 21.006 1.00 23.84 2123 GLN A N 1
ATOM 5518 C CA . GLN A 1 345 ? -9.238 25.788 22.351 1.00 24.27 2123 GLN A CA 1
ATOM 5519 C C . GLN A 1 345 ? -9.422 27.288 22.538 1.00 24.85 2123 GLN A C 1
ATOM 5520 O O . GLN A 1 345 ? -9.263 28.068 21.589 1.00 25.86 2123 GLN A O 1
ATOM 5534 N N . PRO A 1 346 ? -9.772 27.716 23.751 1.00 27.82 2124 PRO A N 1
ATOM 5535 C CA . PRO A 1 346 ? -9.898 29.144 24.018 1.00 27.09 2124 PRO A CA 1
ATOM 5536 C C . PRO A 1 346 ? -8.534 29.791 24.024 1.00 25.79 2124 PRO A C 1
ATOM 5537 O O . PRO A 1 346 ? -7.514 29.133 24.269 1.00 27.80 2124 PRO A O 1
ATOM 5548 N N . ALA A 1 347 ? -8.542 31.095 23.761 1.00 24.33 2125 ALA A N 1
ATOM 5549 C CA . ALA A 1 347 ? -7.301 31.863 23.622 1.00 25.89 2125 ALA A CA 1
ATOM 5550 C C . ALA A 1 347 ? -6.381 31.697 24.827 1.00 29.46 2125 ALA A C 1
ATOM 5551 O O . ALA A 1 347 ? -5.146 31.724 24.685 1.00 30.30 2125 ALA A O 1
ATOM 5558 N N . THR A 1 348 ? -6.960 31.547 26.020 1.00 27.47 2126 THR A N 1
ATOM 5559 C CA . THR A 1 348 ? -6.158 31.399 27.230 1.00 28.60 2126 THR A CA 1
ATOM 5560 C C . THR A 1 348 ? -5.288 30.150 27.152 1.00 28.11 2126 THR A C 1
ATOM 5561 O O . THR A 1 348 ? -4.130 30.161 27.594 1.00 29.92 2126 THR A O 1
ATOM 5572 N N . HIS A 1 349 ? -5.820 29.072 26.575 1.00 25.55 2127 HIS A N 1
ATOM 5573 C CA . HIS A 1 349 ? -5.032 27.866 26.377 1.00 25.54 2127 HIS A CA 1
ATOM 5574 C C . HIS A 1 349 ? -3.966 28.085 25.323 1.00 24.47 2127 HIS A C 1
ATOM 5575 O O . HIS A 1 349 ? -2.819 27.646 25.479 1.00 24.27 2127 HIS A O 1
ATOM 5589 N N . TRP A 1 350 ? -4.341 28.714 24.214 1.00 26.37 2128 TRP A N 1
ATOM 5590 C CA . TRP A 1 350 ? -3.356 29.048 23.201 1.00 25.79 2128 TRP A CA 1
ATOM 5591 C C . TRP A 1 350 ? -2.202 29.839 23.802 1.00 25.16 2128 TRP A C 1
ATOM 5592 O O . TRP A 1 350 ? -1.045 29.576 23.495 1.00 21.80 2128 TRP A O 1
ATOM 5613 N N . LYS A 1 351 ? -2.495 30.816 24.663 1.00 27.46 2129 LYS A N 1
ATOM 5614 C CA . LYS A 1 351 ? -1.414 31.580 25.284 1.00 29.14 2129 LYS A CA 1
ATOM 5615 C C . LYS A 1 351 ? -0.506 30.669 26.102 1.00 28.74 2129 LYS A C 1
ATOM 5616 O O . LYS A 1 351 ? 0.724 30.805 26.064 1.00 26.92 2129 LYS A O 1
ATOM 5635 N N . LYS A 1 352 ? -1.095 29.731 26.842 1.00 27.91 2130 LYS A N 1
ATOM 5636 C CA . LYS A 1 352 ? -0.292 28.802 27.634 1.00 30.69 2130 LYS A CA 1
ATOM 5637 C C . LYS A 1 352 ? 0.686 28.045 26.753 1.00 29.06 2130 LYS A C 1
ATOM 5638 O O . LYS A 1 352 ? 1.888 27.998 27.038 1.00 30.25 2130 LYS A O 1
ATOM 5657 N N . ILE A 1 353 ? 0.188 27.446 25.671 1.00 27.01 2131 ILE A N 1
ATOM 5658 C CA . ILE A 1 353 ? 1.060 26.718 24.757 1.00 25.27 2131 ILE A CA 1
ATOM 5659 C C . ILE A 1 353 ? 2.134 27.645 24.215 1.00 24.33 2131 ILE A C 1
ATOM 5660 O O . ILE A 1 353 ? 3.329 27.336 24.260 1.00 25.68 2131 ILE A O 1
ATOM 5676 N N . LEU A 1 354 ? 1.707 28.782 23.661 1.00 23.77 2132 LEU A N 1
ATOM 5677 C CA . LEU A 1 354 ? 2.607 29.693 22.964 1.00 22.71 2132 LEU A CA 1
ATOM 5678 C C . LEU A 1 354 ? 3.719 30.173 23.880 1.00 23.85 2132 LEU A C 1
ATOM 5679 O O . LEU A 1 354 ? 4.891 30.184 23.494 1.00 23.57 2132 LEU A O 1
ATOM 5695 N N . THR A 1 355 ? 3.376 30.524 25.116 1.00 26.59 2133 THR A N 1
ATOM 5696 C CA . THR A 1 355 ? 4.385 30.979 26.061 1.00 28.54 2133 THR A CA 1
ATOM 5697 C C . THR A 1 355 ? 5.374 29.863 26.378 1.00 29.96 2133 THR A C 1
ATOM 5698 O O . THR A 1 355 ? 6.586 30.098 26.479 1.00 30.30 2133 THR A O 1
ATOM 5709 N N . SER A 1 356 ? 4.873 28.640 26.534 1.00 32.55 2134 SER A N 1
ATOM 5710 C CA . SER A 1 356 ? 5.720 27.530 26.939 1.00 33.61 2134 SER A CA 1
ATOM 5711 C C . SER A 1 356 ? 6.745 27.149 25.879 1.00 32.12 2134 SER A C 1
ATOM 5712 O O . SER A 1 356 ? 7.763 26.544 26.225 1.00 35.87 2134 SER A O 1
ATOM 5720 N N . VAL A 1 357 ? 6.517 27.478 24.604 1.00 28.66 2135 VAL A N 1
ATOM 5721 C CA . VAL A 1 357 ? 7.451 27.115 23.542 1.00 27.00 2135 VAL A CA 1
ATOM 5722 C C . VAL A 1 357 ? 8.334 28.287 23.112 1.00 28.40 2135 VAL A C 1
ATOM 5723 O O . VAL A 1 357 ? 9.117 28.143 22.171 1.00 27.97 2135 VAL A O 1
ATOM 5736 N N . GLY A 1 358 ? 8.227 29.441 23.765 1.00 29.53 2136 GLY A N 1
ATOM 5737 C CA . GLY A 1 358 ? 9.179 30.521 23.534 1.00 30.96 2136 GLY A CA 1
ATOM 5738 C C . GLY A 1 358 ? 8.613 31.789 22.942 1.00 26.91 2136 GLY A C 1
ATOM 5739 O O . GLY A 1 358 ? 9.393 32.716 22.693 1.00 27.15 2136 GLY A O 1
ATOM 5743 N N . TYR A 1 359 ? 7.317 31.919 22.676 1.00 23.79 2137 TYR A N 1
ATOM 5744 C CA . TYR A 1 359 ? 6.803 33.198 22.205 1.00 20.60 2137 TYR A CA 1
ATOM 5745 C C . TYR A 1 359 ? 6.810 34.199 23.354 1.00 26.22 2137 TYR A C 1
ATOM 5746 O O . TYR A 1 359 ? 6.530 33.845 24.500 1.00 31.71 2137 TYR A O 1
ATOM 5764 N N . GLY A 1 360 ? 7.152 35.452 23.054 1.00 26.73 2138 GLY A N 1
ATOM 5765 C CA . GLY A 1 360 ? 7.418 36.420 24.105 1.00 31.98 2138 GLY A CA 1
ATOM 5766 C C . GLY A 1 360 ? 6.259 37.329 24.449 1.00 35.91 2138 GLY A C 1
ATOM 5767 O O . GLY A 1 360 ? 6.250 37.970 25.505 1.00 42.54 2138 GLY A O 1
ATOM 5771 N N . HIS A 1 361 ? 5.270 37.393 23.568 1.00 31.80 2139 HIS A N 1
ATOM 5772 C CA . HIS A 1 361 ? 4.125 38.272 23.773 1.00 27.77 2139 HIS A CA 1
ATOM 5773 C C . HIS A 1 361 ? 2.934 37.663 23.068 1.00 28.64 2139 HIS A C 1
ATOM 5774 O O . HIS A 1 361 ? 3.037 37.322 21.888 1.00 27.60 2139 HIS A O 1
ATOM 5788 N N . VAL A 1 362 ? 1.816 37.539 23.779 1.00 28.04 2140 VAL A N 1
ATOM 5789 C CA . VAL A 1 362 ? 0.583 36.999 23.217 1.00 24.56 2140 VAL A CA 1
ATOM 5790 C C . VAL A 1 362 ? -0.552 37.969 23.496 1.00 22.57 2140 VAL A C 1
ATOM 5791 O O . VAL A 1 362 ? -0.710 38.441 24.628 1.00 24.05 2140 VAL A O 1
ATOM 5804 N N . ASP A 1 363 ? -1.353 38.240 22.472 1.00 22.71 2141 ASP A N 1
ATOM 5805 C CA . ASP A 1 363 ? -2.539 39.082 22.605 1.00 22.37 2141 ASP A CA 1
ATOM 5806 C C . ASP A 1 363 ? -3.629 38.511 21.700 1.00 22.80 2141 ASP A C 1
ATOM 5807 O O . ASP A 1 363 ? -3.369 37.661 20.836 1.00 20.98 2141 ASP A O 1
ATOM 5816 N N . TRP A 1 364 ? -4.872 38.956 21.898 1.00 21.19 2142 TRP A N 1
ATOM 5817 C CA . TRP A 1 364 ? -5.927 38.514 20.988 1.00 19.57 2142 TRP A CA 1
ATOM 5818 C C . TRP A 1 364 ? -7.061 39.519 20.955 1.00 20.65 2142 TRP A C 1
ATOM 5819 O O . TRP A 1 364 ? -7.179 40.378 21.827 1.00 22.70 2142 TRP A O 1
ATOM 5840 N N . THR A 1 365 ? -7.867 39.416 19.898 1.00 19.04 2143 THR A N 1
ATOM 5841 C CA . THR A 1 365 ? -9.033 40.267 19.731 1.00 17.92 2143 THR A CA 1
ATOM 5842 C C . THR A 1 365 ? -10.079 39.931 20.772 1.00 19.72 2143 THR A C 1
ATOM 5843 O O . THR A 1 365 ? -10.234 38.767 21.177 1.00 19.35 2143 THR A O 1
ATOM 5854 N N . GLU A 1 366 ? -10.813 40.968 21.183 1.00 21.80 2144 GLU A N 1
ATOM 5855 C CA . GLU A 1 366 ? -11.916 40.826 22.110 1.00 24.04 2144 GLU A CA 1
ATOM 5856 C C . GLU A 1 366 ? -12.895 41.957 21.869 1.00 21.89 2144 GLU A C 1
ATOM 5857 O O . GLU A 1 366 ? -12.559 42.989 21.273 1.00 22.31 2144 GLU A O 1
ATOM 5869 N N . GLY A 1 367 ? -14.105 41.748 22.363 1.00 22.62 2145 GLY A N 1
ATOM 5870 C CA . GLY A 1 367 ? -15.153 42.747 22.254 1.00 24.19 2145 GLY A CA 1
ATOM 5871 C C . GLY A 1 367 ? -16.303 42.461 23.192 1.00 24.84 2145 GLY A C 1
ATOM 5872 O O . GLY A 1 367 ? -16.324 41.464 23.915 1.00 24.93 2145 GLY A O 1
ATOM 5876 N N . THR A 1 368 ? -17.299 43.347 23.143 1.00 29.57 2146 THR A N 1
ATOM 5877 C CA A THR A 1 368 ? -18.510 43.176 23.941 0.72 34.15 2146 THR A CA 1
ATOM 5878 C CA B THR A 1 368 ? -18.509 43.176 23.942 0.28 32.68 2146 THR A CA 1
ATOM 5879 C C . THR A 1 368 ? -19.568 42.334 23.242 1.00 30.86 2146 THR A C 1
ATOM 5880 O O . THR A 1 368 ? -20.408 41.718 23.919 1.00 28.99 2146 THR A O 1
ATOM 5901 N N . ARG A 1 369 ? -19.555 42.278 21.917 1.00 24.09 2147 ARG A N 1
ATOM 5902 C CA . ARG A 1 369 ? -20.491 41.419 21.222 1.00 22.67 2147 ARG A CA 1
ATOM 5903 C C . ARG A 1 369 ? -20.169 39.945 21.475 1.00 22.53 2147 ARG A C 1
ATOM 5904 O O . ARG A 1 369 ? -18.997 39.568 21.587 1.00 23.80 2147 ARG A O 1
ATOM 5925 N N . PRO A 1 370 ? -21.186 39.095 21.601 1.00 23.05 2148 PRO A N 1
ATOM 5926 C CA . PRO A 1 370 ? -20.929 37.672 21.877 1.00 21.60 2148 PRO A CA 1
ATOM 5927 C C . PRO A 1 370 ? -20.097 36.999 20.805 1.00 20.40 2148 PRO A C 1
ATOM 5928 O O . PRO A 1 370 ? -19.349 36.072 21.117 1.00 22.24 2148 PRO A O 1
ATOM 5939 N N . GLU A 1 371 ? -20.201 37.448 19.550 1.00 19.45 2149 GLU A N 1
ATOM 5940 C CA . GLU A 1 371 ? -19.445 36.848 18.466 1.00 18.21 2149 GLU A CA 1
ATOM 5941 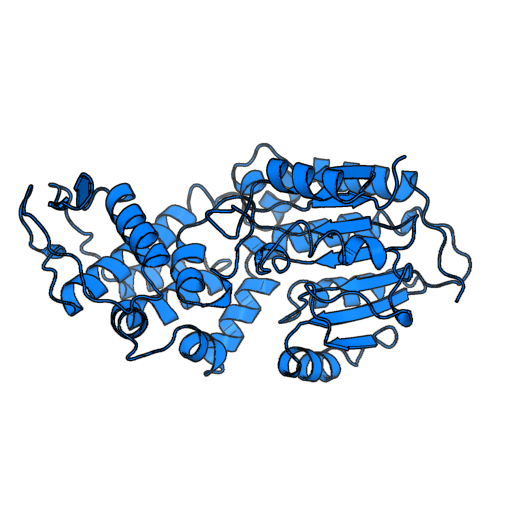C C . GLU A 1 371 ? -17.956 37.061 18.633 1.00 18.91 2149 GLU A C 1
ATOM 5942 O O . GLU A 1 371 ? -17.173 36.282 18.098 1.00 20.30 2149 GLU A O 1
ATOM 5954 N N . ALA A 1 372 ? -17.547 38.123 19.339 1.00 18.69 2150 ALA A N 1
ATOM 5955 C CA . ALA A 1 372 ? -16.129 38.352 19.610 1.00 20.61 2150 ALA A CA 1
ATOM 5956 C C . ALA A 1 372 ? -15.489 37.204 20.376 1.00 22.80 2150 ALA A C 1
ATOM 5957 O O . ALA A 1 372 ? -14.268 37.139 20.423 1.00 22.17 2150 ALA A O 1
ATOM 5964 N N . ASN A 1 373 ? -16.274 36.281 20.942 1.00 25.94 2151 ASN A N 1
ATOM 5965 C CA . ASN A 1 373 ? -15.736 35.104 21.612 1.00 25.75 2151 ASN A CA 1
ATOM 5966 C C . ASN A 1 373 ? -15.708 33.878 20.713 1.00 21.26 2151 ASN A C 1
ATOM 5967 O O . ASN A 1 373 ? -15.068 32.869 21.069 1.00 20.02 2151 ASN A O 1
ATOM 5978 N N . ILE A 1 374 ? -16.292 33.956 19.520 1.00 19.53 2152 ILE A N 1
ATOM 5979 C CA . ILE A 1 374 ? -16.416 32.744 18.703 1.00 19.39 2152 ILE A CA 1
ATOM 5980 C C . ILE A 1 374 ? -15.111 32.434 17.989 1.00 18.32 2152 ILE A C 1
ATOM 5981 O O . ILE A 1 374 ? -14.656 31.282 17.978 1.00 19.07 2152 ILE A O 1
ATOM 5997 N N . GLN A 1 375 ? -14.540 33.427 17.316 1.00 20.01 2153 GLN A N 1
ATOM 5998 C CA . GLN A 1 375 ? -13.193 33.354 16.776 1.00 17.47 2153 GLN A CA 1
ATOM 5999 C C . GLN A 1 375 ? -12.410 34.544 17.268 1.00 17.50 2153 GLN A C 1
ATOM 6000 O O . GLN A 1 375 ? -12.962 35.581 17.633 1.00 19.08 2153 GLN A O 1
ATOM 6014 N N . ARG A 1 376 ? -11.096 34.388 17.220 1.00 16.79 2154 ARG A N 1
ATOM 6015 C CA . ARG A 1 376 ? -10.183 35.443 17.587 1.00 17.02 2154 ARG A CA 1
ATOM 6016 C C . ARG A 1 376 ? -9.009 35.445 16.633 1.00 15.96 2154 ARG A C 1
ATOM 6017 O O . ARG A 1 376 ? -8.577 34.393 16.148 1.00 19.58 2154 ARG A O 1
ATOM 6038 N N . LEU A 1 377 ? -8.467 36.641 16.385 1.00 16.68 2155 LEU A N 1
ATOM 6039 C CA . LEU A 1 377 ? -7.076 36.744 15.991 1.00 16.14 2155 LEU A CA 1
ATOM 6040 C C . LEU A 1 377 ? -6.226 36.668 17.251 1.00 17.64 2155 LEU A C 1
ATOM 6041 O O . LEU A 1 377 ? -6.476 37.367 18.236 1.00 20.07 2155 LEU A O 1
ATOM 6057 N N . ILE A 1 378 ? -5.229 35.811 17.217 1.00 17.39 2156 ILE A N 1
ATOM 6058 C CA . ILE A 1 378 ? -4.315 35.593 18.330 1.00 17.37 2156 ILE A CA 1
ATOM 6059 C C . ILE A 1 378 ? -2.937 35.854 17.764 1.00 17.75 2156 ILE A C 1
ATOM 6060 O O . ILE A 1 378 ? -2.492 35.171 16.829 1.00 18.37 2156 ILE A O 1
ATOM 6076 N N . ILE A 1 379 ? -2.299 36.896 18.257 1.00 16.59 2157 ILE A N 1
ATOM 6077 C CA . ILE A 1 379 ? -0.958 37.253 17.808 1.00 15.81 2157 ILE A CA 1
ATOM 6078 C C . ILE A 1 379 ? 0.047 36.779 18.840 1.00 18.05 2157 ILE A C 1
ATOM 6079 O O . ILE A 1 379 ? -0.205 36.848 20.056 1.00 20.27 2157 ILE A O 1
ATOM 6095 N N . ALA A 1 380 ? 1.198 36.297 18.354 1.00 17.53 2158 ALA A N 1
ATOM 6096 C CA . ALA A 1 380 ? 2.247 35.742 19.203 1.00 17.97 2158 ALA A CA 1
ATOM 6097 C C . ALA A 1 380 ? 3.602 36.167 18.641 1.00 18.30 2158 ALA A C 1
ATOM 6098 O O . ALA A 1 380 ? 3.964 35.801 17.518 1.00 19.27 2158 ALA A O 1
ATOM 6105 N N . LEU A 1 381 ? 4.306 36.982 19.399 1.00 19.25 2159 LEU A N 1
ATOM 6106 C CA . LEU A 1 381 ? 5.597 37.497 18.977 1.00 20.37 2159 LEU A CA 1
ATOM 6107 C C . LEU A 1 381 ? 6.695 36.495 19.300 1.00 20.27 2159 LEU A C 1
ATOM 6108 O O . LEU A 1 381 ? 6.714 35.884 20.379 1.00 20.74 2159 LEU A O 1
ATOM 6124 N N . ALA A 1 382 ? 7.611 36.326 18.349 1.00 22.17 2160 ALA A N 1
ATOM 6125 C CA . ALA A 1 382 ? 8.703 35.370 18.549 1.00 22.58 2160 ALA A CA 1
ATOM 6126 C C . ALA A 1 382 ? 9.584 35.721 19.740 1.00 23.59 2160 ALA A C 1
ATOM 6127 O O . ALA A 1 382 ? 10.109 34.808 20.391 1.00 23.29 2160 ALA A O 1
ATOM 6134 N N . SER A 1 383 ? 9.812 37.019 19.999 1.00 25.16 2161 SER A N 1
ATOM 6135 C CA . SER A 1 383 ? 10.637 37.514 21.092 1.00 32.86 2161 SER A CA 1
ATOM 6136 C C . SER A 1 383 ? 9.835 38.423 22.023 1.00 43.58 2161 SER A C 1
ATOM 6137 O O . SER A 1 383 ? 8.799 38.982 21.645 1.00 44.27 2161 SER A O 1
ATOM 6145 N N . GLU A 1 384 ? 10.365 38.610 23.266 1.00 56.90 2162 GLU A N 1
ATOM 6146 C CA . GLU A 1 384 ? 9.698 39.397 24.310 1.00 69.80 2162 GLU A CA 1
ATOM 6147 C C . GLU A 1 384 ? 10.047 40.881 24.173 1.00 75.36 2162 GLU A C 1
ATOM 6148 O O . GLU A 1 384 ? 11.234 41.231 24.154 1.00 76.15 2162 GLU A O 1
ATOM 6160 N N . PRO A 1 385 ? 9.057 41.791 24.092 1.00 76.76 2163 PRO A N 1
ATOM 6161 C CA . PRO A 1 385 ? 9.397 43.219 23.987 1.00 74.41 2163 PRO A CA 1
ATOM 6162 C C . PRO A 1 385 ? 9.891 43.814 25.306 1.00 68.40 2163 PRO A C 1
ATOM 6163 O O . PRO A 1 385 ? 10.820 44.627 25.283 1.00 64.08 2163 PRO A O 1
#

Solvent-accessible surface area: 16502 Å² total; per-residue (Å²): 194,45,11,7,84,6,44,121,62,2,2,49,47,0,3,113,55,0,43,132,18,1,33,95,30,0,104,110,23,99,0,21,60,0,90,103,100,0,18,74,72,1,35,79,0,0,14,13,4,0,1,43,2,2,62,129,38,64,6,54,0,110,93,13,65,49,186,70,134,10,120,98,6,74,39,65,117,101,10,79,117,1,0,74,33,0,6,22,15,0,57,134,39,109,10,0,51,58,112,70,100,62,4,25,8,13,95,58,111,16,52,141,91,49,17,123,52,10,34,125,65,3,46,149,71,34,86,103,4,18,12,0,0,91,0,0,16,38,0,3,60,88,2,7,40,4,0,50,41,160,56,63,3,97,98,28,2,70,44,29,81,109,0,105,120,25,2,35,35,2,71,17,132,0,8,0,13,28,4,0,3,74,0,5,18,60,0,3,32,31,0,13,136,89,29,55,127,72,55,63,20,4,20,0,1,2,2,19,6,13,23,0,5,8,0,47,67,0,0,51,4,4,84,147,39,62,44,56,15,70,0,20,0,0,16,118,34,72,84,61,2,48,57,6,120,166,121,8,162,150,22,129,30,18,131,28,82,69,15,58,16,42,48,111,26,55,119,151,20,53,93,23,15,0,0,0,6,1,32,38,16,0,10,35,11,101,43,0,70,75,0,0,103,19,0,41,132,4,2,48,88,48,1,0,0,4,0,5,0,13,13,71,85,1,23,5,9,5,0,0,28,0,8,19,121,37,18,28,62,18,126,45,70,21,221,19,2,11,28,65,4,94,37,0,84,132,11,0,78,71,14,42,7,28,54,13,34,43,0,86,31,132,69,48,1,0,59,0,0,30,2,0,1,0,7,7,54,148,78

B-factor: mean 36.22, std 16.59, range [14.52, 135.38]

Secondary structure (DSSP, 8-state):
-------HHHHHHHHHHHHHTHHHHHHHTT-TTIIIIIHHHHHHHHHHHHHHHHHHTT--TTTPPTT-EEPPPP--GGGHHHHHHHHHHHHHTTSEEEETTEEEE-SPPPP-S-HHHHHHHHHHH-GGGHHHHHHHHHHHTTHHHHHHTSS-HHHHHHSSHHHHHHHHHHHHTSHHHHHHHHHHHHHHHHHHTTS---SPPEEEEEES-TTTTTHHHHHHHHHHH---EEEEEEES-HHHHHHHHHHTTT-TTEEEEE--TTSPPPGGGTT-EEEEEEES-GGGSS-HHHHHHHHHHHEEEEEEEEEEEE-S--HHHHHHHTTSGGGS---SS-SSS---HHHHHHHHHHTT--EEEE---SSGGGGTEEEEEEESS--

Foldseek 3Di:
DDAFDADPCLQVVLVVVLQVCLVVLCVVLPNQCCPPPPQVLLLLLLLLLVCVLCVVQPWPLQPDAAFAWTADGDFDPVLVLLVVVVVVSCVVVVQWDDDPRTITGHHDHRDPDHSVRSLVVSCVVPVQQNLLSVLLCQCSNCVNCLRHVVDALVCSQPVDVVSVVSVLCNCARRSLRPSVLVSVLSSVLSSVVPTDAPLHAAEEEEEQCQQVSSPVVVQVSCVVSPGHYAYEYEYQDPVSQVVVCVVVVVGVSYHYDYDDLLDADDPVQFLAHQEYEYEAQCLLAAANLSSLLSVLRSHHQQHKYKYKFFADDRVSCSSRCSSDPSFVNYDHPDSGSHHHLVVVVVSLVVSQFADKDWHADDRPSSRGIITIMTHSHHD

InterPro domains:
  IPR001227 Acyl transferase domain superfamily [G3DSA:3.40.366.10] (4-209)
  IPR001227 Acyl transferase domain superfamily [G3DSA:3.40.366.10] (912-1220)
  IPR006162 Phosphopantetheine attachment site [PS00012] (1693-1708)
  IPR009081 Phosphopantetheine binding ACP domain [PF00550] (1670-1733)
  IPR009081 Phosphopantetheine binding ACP domain [PS50075] (1661-1738)
  IPR013120 Fatty acyl-CoA reductase-like, NAD-binding domain [PF07993] (2224-2468)
  IPR013217 Methyltransferase type 12 [PF08242] (1989-2089)
  IPR014030 Beta-ketoacyl synthase-like, N-terminal domain [PF00109] (392-633)
  IPR014031 Beta-ketoacyl synthase, C-terminal domain [PF02801] (642-757)
  IPR014043 Acyl transferase domain [PF00698] (915-1202)
  IPR014043 Acyl transferase domain [SM00827] (914-1258)
  IPR016035 Acyl transferase/acyl hydrolase/lysophospholipase [SSF52151] (911-1207)
  IPR016036 Malonyl-CoA ACP transacylase, ACP-binding [SSF55048] (1037-1110)
  IPR016039 Thiolase-like [G3DSA:3.40.47.10] (387-821)
  IPR016039 Thiolase-like [SSF53901] (390-754)
  IPR018201 Beta-ketoacyl synthase, active site [PS00606] (546-562)
  IPR020806 Polyketide synthase-like, phosphopantetheine-binding domain [SM00823] (1667-1738)
  IPR020841 Polyketide synthase, beta-ketoacyl synthase domain [PS52004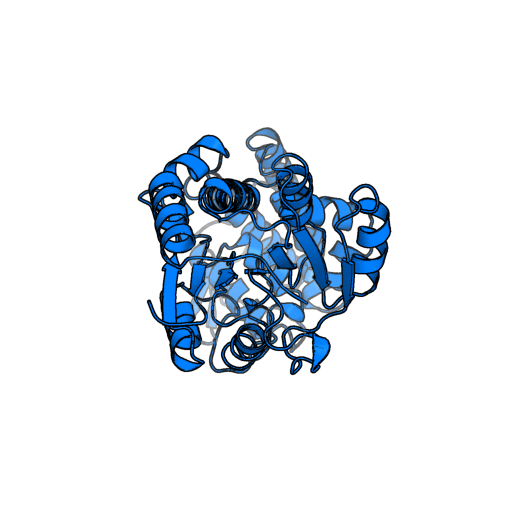] (391-806)
  IPR020841 Polyketide synthase, beta-ketoacyl synthase domain [SM00825] (394-809)
  IPR029063 S-adenosyl-L-methionine-dependent methyltransferase superfamily [G3DSA:3.40.50.150] (1906-2147)

Nearest PDB structures (foldseek):
  5mpt-assembly1_A  TM=1.003E+00  e=8.104E-76  Monascus purpureus
  5thy-assembly2_B  TM=8.878E-01  e=8.691E-31  Moorena producens 3L
  6d6y-assembly1_A  TM=8.649E-01  e=8.125E-25  Moorena bouillonii
  5w7k-assembly1_A  TM=7.235E-01  e=9.260E-09  Penicillium oxalicum
  5w7k-assembly2_B  TM=6.884E-01  e=1.435E-08  Penicillium oxalicum

Sequence (379 aa):
LGGSILPKSAILDAFRIAKEATDDFILNGQLGTYYNEVMPRSTELCVAHIVNAFEQLGCPIRSAAAYQRLERVPYLPKHERFMNLIYGLLEEARLIDINGSEITRTSVPVSTKSVETMLEELLHDEPLHAAEHKLTSLTGSKFADCITGKEDGLQLIFGSPEGREIVTDVYAKSPINAVWIQQAEFFLEQLLVKRLPNTGEPLRILEMMGAGTGGTTVKMLPLLERRLGVPVEYTMTDLSSSLIAAARKRFKKYPFMMKFKVVNIESPPDPQLVHSQHIILATNCVHATRNLEIISTRRNIHRILRPDGFLLLLLEMTEQVPWVDFIFGLLEGWWLFEDGRRHALQPATHWKKILTSVGYGHVDWTEGTTRPEANIQRLIIALASEP